Protein AF-A0A351AUI8-F1 (afdb_monomer)

Nearest PDB structures (foldseek):
  4ums-assembly1_A  TM=8.680E-01  e=2.317E-11  Pseudobacteroides cellulosolvens
  2vn6-assembly1_A  TM=7.845E-01  e=7.213E-11  Ruminiclostridium cellulolyticum
  3ul4-assembly1_A  TM=7.909E-01  e=2.245E-10  Acetivibrio thermocellus ATCC 27405
  5nrm-assembly1_A  TM=7.810E-01  e=2.055E-09  Acetivibrio cellulolyticus
  4uyq-assembly1_A  TM=7.335E-01  e=9.824E-10  Acetivibrio cellulolyticus

Mean predicted aligned error: 12.89 Å

Radius of gyration: 52.83 Å; Cα contacts (8 Å, |Δi|>4): 844; chains: 1; bounding box: 110×56×148 Å

Solvent-accessible surface area (backbone atoms only — not comparable to full-atom values): 23610 Å² total; per-residue (Å²): 118,74,71,60,56,61,55,49,59,74,69,46,71,49,73,65,55,51,50,51,52,50,52,52,50,50,52,51,49,52,50,52,61,70,42,45,66,38,53,52,32,45,50,43,47,64,65,48,68,78,80,45,76,84,35,50,64,53,51,52,50,28,50,53,50,47,72,70,44,53,76,74,46,49,73,66,37,85,58,53,69,57,48,56,51,41,50,52,51,46,51,50,57,48,66,70,50,67,68,24,38,38,37,36,35,55,77,42,80,46,47,29,53,36,77,46,77,47,51,31,32,39,25,27,23,41,59,29,19,38,40,32,34,40,40,36,42,55,51,88,46,38,44,80,76,47,77,44,78,17,71,65,67,69,59,59,102,66,52,50,73,45,79,50,78,50,94,33,35,36,39,39,39,38,37,27,76,86,44,55,38,73,33,75,47,73,54,77,38,51,47,28,33,41,32,28,34,33,30,66,87,38,64,47,79,43,60,34,40,55,45,76,81,40,48,27,27,55,55,88,94,59,69,78,41,83,47,50,75,46,65,39,60,18,28,43,39,27,38,58,57,70,30,45,43,35,36,21,50,75,78,40,86,72,50,73,51,76,40,39,49,67,37,74,65,80,82,81,91,79,87,74,56,91,55,47,46,71,71,55,83,76,72,68,76,41,37,56,97,54,70,46,78,38,68,23,48,72,42,72,34,71,29,46,40,37,33,27,37,61,88,82,64,49,79,72,50,76,47,78,40,48,47,55,38,66,57,83,81,77,88,77,84,89,51,94,66,45,43,82,76,49,63,79,53,85,49,57,56,40,77,58,68,45,76,33,35,37,37,68,45,54,54,29,31,68,83,68,82,84,60,50,32,60,64,26,13,50,51,39,33,33,38,44,70,65,74,38,80,74,73,64,89,87,80,54,69,68,70,30,54,33,72,80,69,78,89,59,66,34,60,65,22,17,53,50,25,34,50,50,20,65,72,78,107

Foldseek 3Di:
DVVVVVVVVVVDPPVVSVVVVVVVVVVVVVVVVVLPLLVVLLVLLVVLPDADLVSVVSLVVSVVSLVPDDPVSNVVNPCVVSSVVSVVVNVVNLVPFAQAKEWEWAAAEDAAQDKDKIFIKIAAFHWWQKWKKKKFWQLVFKAFDDKFAFPLQVPDDDKDWDWDDDRGITIIIIGHAPGTRGHSGRDITRGIITIITGHQPDAAKIKTWMGTPATWHDHVVDDTDGGHYHYYIYMYGYDADKEKEFEAEVNHGDDMDIDGFFAADDDDDDDQDQQKDKQDWDDDRTHHPYYYYTYIYIGGHKEKEWEAEPPPRHTDDIDIDGAQAFADDDDHDDDPQKDFDDWPDGRGRDHYHYYIYTDIAGQQPFQRPRAQALVSLVVLACCQVVVDPDPPPDPGDCRSQCPVPPPDRHNVSSVVSNVVNVVVD

Structure (mmCIF, N/CA/C/O backbone):
data_AF-A0A351AUI8-F1
#
_entry.id   AF-A0A351AUI8-F1
#
loop_
_atom_site.group_PDB
_atom_site.id
_atom_site.type_symbol
_atom_site.label_atom_id
_atom_site.label_alt_id
_atom_site.label_comp_id
_atom_site.label_asym_id
_atom_site.label_entity_id
_atom_site.label_seq_id
_atom_site.pdbx_PDB_ins_code
_atom_site.Cartn_x
_atom_site.Cartn_y
_atom_site.Cartn_z
_atom_site.occupancy
_atom_site.B_iso_or_equiv
_atom_site.auth_seq_id
_atom_site.auth_comp_id
_atom_site.auth_asym_id
_atom_site.auth_atom_id
_atom_site.pdbx_PDB_model_num
ATOM 1 N N . PRO A 1 1 ? 48.767 35.186 65.419 1.00 53.19 1 PRO A N 1
ATOM 2 C CA . PRO A 1 1 ? 48.714 33.768 64.974 1.00 53.19 1 PRO A CA 1
ATOM 3 C C . PRO A 1 1 ? 47.578 32.961 65.630 1.00 53.19 1 PRO A C 1
ATOM 5 O O . PRO A 1 1 ? 46.794 32.363 64.909 1.00 53.19 1 PRO A O 1
ATOM 8 N N . ALA A 1 2 ? 47.428 32.996 66.962 1.00 47.09 2 ALA A N 1
ATOM 9 C CA . ALA A 1 2 ? 46.385 32.242 67.681 1.00 47.09 2 ALA A CA 1
ATOM 10 C C . ALA A 1 2 ? 44.947 32.794 67.514 1.00 47.09 2 ALA A C 1
ATOM 12 O O . ALA A 1 2 ? 43.982 32.044 67.606 1.00 47.09 2 ALA A O 1
ATOM 13 N N . SER A 1 3 ? 44.790 34.086 67.207 1.00 52.19 3 SER A N 1
ATOM 14 C CA . SER A 1 3 ? 43.483 34.725 66.971 1.00 52.19 3 SER A CA 1
ATOM 15 C C . SER A 1 3 ? 42.886 34.448 65.584 1.00 52.19 3 SER A C 1
ATOM 17 O O . SER A 1 3 ? 41.679 34.568 65.417 1.00 52.19 3 SER A O 1
ATOM 19 N N . ALA A 1 4 ? 43.702 34.039 64.606 1.00 46.28 4 ALA A N 1
ATOM 20 C CA . ALA A 1 4 ? 43.226 33.611 63.287 1.00 46.28 4 ALA A CA 1
ATOM 21 C C . ALA A 1 4 ? 42.741 32.149 63.300 1.00 46.28 4 ALA A C 1
ATOM 23 O O . ALA A 1 4 ? 41.799 31.808 62.594 1.00 46.28 4 ALA A O 1
ATOM 24 N N . MET A 1 5 ? 43.335 31.311 64.160 1.00 47.25 5 MET A N 1
ATOM 25 C CA . MET A 1 5 ? 42.966 29.901 64.328 1.00 47.25 5 MET A CA 1
ATOM 26 C C . MET A 1 5 ? 41.571 29.755 64.959 1.00 47.25 5 MET A C 1
ATOM 28 O O . MET A 1 5 ? 40.759 28.991 64.461 1.00 47.25 5 MET A O 1
ATOM 32 N N . ASN A 1 6 ? 41.254 30.552 65.990 1.00 49.72 6 ASN A N 1
ATOM 33 C CA . ASN A 1 6 ? 39.940 30.517 66.654 1.00 49.72 6 ASN A CA 1
ATOM 34 C C . ASN A 1 6 ? 38.813 31.191 65.852 1.00 49.72 6 ASN A C 1
ATOM 36 O O . ASN A 1 6 ? 37.649 30.869 66.068 1.00 49.72 6 ASN A O 1
ATOM 40 N N . ALA A 1 7 ? 39.138 32.103 64.929 1.00 47.09 7 ALA A N 1
ATOM 41 C CA . ALA A 1 7 ? 38.157 32.679 64.006 1.00 47.09 7 ALA A CA 1
ATOM 42 C C . ALA A 1 7 ? 37.840 31.729 62.833 1.00 47.09 7 ALA A C 1
ATOM 44 O O . ALA A 1 7 ? 36.720 31.739 62.331 1.00 47.09 7 ALA A O 1
ATOM 45 N N . ALA A 1 8 ? 38.788 30.870 62.435 1.00 44.78 8 ALA A N 1
ATOM 46 C CA . ALA A 1 8 ? 38.560 29.831 61.429 1.00 44.78 8 ALA A CA 1
ATOM 47 C C . ALA A 1 8 ? 37.669 28.687 61.956 1.00 44.78 8 ALA A C 1
ATOM 49 O O . ALA A 1 8 ? 36.829 28.180 61.215 1.00 44.78 8 ALA A O 1
ATOM 50 N N . THR A 1 9 ? 37.773 28.347 63.247 1.00 47.78 9 THR A N 1
ATOM 51 C CA . THR A 1 9 ? 36.915 27.343 63.910 1.00 47.78 9 THR A CA 1
ATOM 52 C C . THR A 1 9 ? 35.453 27.785 64.051 1.00 47.78 9 THR A C 1
ATOM 54 O O . THR A 1 9 ? 34.583 26.948 64.235 1.00 47.78 9 THR A O 1
ATOM 57 N N . ALA A 1 10 ? 35.160 29.085 63.949 1.00 47.78 10 ALA A N 1
ATOM 58 C CA . ALA A 1 10 ? 33.792 29.612 63.990 1.00 47.78 10 ALA A CA 1
ATOM 59 C C . ALA A 1 10 ? 33.137 29.743 62.598 1.00 47.78 10 ALA A C 1
ATOM 61 O O . ALA A 1 10 ? 31.965 30.100 62.513 1.00 47.78 10 ALA A O 1
ATOM 62 N N . ILE A 1 11 ? 33.883 29.482 61.514 1.00 49.97 11 ILE A N 1
ATOM 63 C CA . ILE A 1 11 ? 33.384 29.529 60.125 1.00 49.97 11 ILE A CA 1
ATOM 64 C C . ILE A 1 11 ? 33.302 28.124 59.508 1.00 49.97 11 ILE A C 1
ATOM 66 O O . ILE A 1 11 ? 32.483 27.886 58.625 1.00 49.97 11 ILE A O 1
ATOM 70 N N . TYR A 1 12 ? 34.092 27.169 59.997 1.00 50.03 12 TYR A N 1
ATOM 71 C CA . TYR A 1 12 ? 33.917 25.760 59.667 1.00 50.03 12 TYR A CA 1
ATOM 72 C C . TYR A 1 12 ? 32.886 25.152 60.615 1.00 50.03 12 TYR A C 1
ATOM 74 O O . TYR A 1 12 ? 33.188 24.927 61.785 1.00 50.03 12 TYR A O 1
ATOM 82 N N . ALA A 1 13 ? 31.694 24.829 60.104 1.00 57.72 13 ALA A N 1
ATOM 83 C CA . ALA A 1 13 ? 30.960 23.681 60.631 1.00 57.72 13 ALA A CA 1
ATOM 84 C C . ALA A 1 13 ? 31.989 22.554 60.832 1.00 57.72 13 ALA A C 1
ATOM 86 O O . ALA A 1 13 ? 32.809 22.314 59.935 1.00 57.72 13 ALA A O 1
ATOM 87 N N . SER A 1 14 ? 32.054 21.958 62.024 1.00 70.00 14 SER A N 1
ATOM 88 C CA . SER A 1 14 ? 33.050 20.919 62.277 1.00 70.00 14 SER A CA 1
ATOM 89 C C . SER A 1 14 ? 32.883 19.814 61.223 1.00 70.00 14 SER A C 1
ATOM 91 O O . SER A 1 14 ? 31.791 19.619 60.692 1.00 70.00 14 SER A O 1
ATOM 93 N N . GLN A 1 15 ? 33.946 19.090 60.862 1.00 73.56 15 GLN A N 1
ATOM 94 C CA . GLN A 1 15 ? 33.825 17.990 59.889 1.00 73.56 15 GLN A CA 1
ATOM 95 C C . GLN A 1 15 ? 32.716 16.992 60.291 1.00 73.56 15 GLN A C 1
ATOM 97 O O . GLN A 1 15 ? 32.089 16.380 59.433 1.00 73.56 15 GLN A O 1
ATOM 102 N N . GLU A 1 16 ? 32.459 16.866 61.594 1.00 76.31 16 GLU A N 1
ATOM 103 C CA . GLU A 1 16 ? 31.356 16.106 62.176 1.00 76.31 16 GLU A CA 1
ATOM 104 C C . GLU A 1 16 ? 29.981 16.713 61.845 1.00 76.31 16 GLU A C 1
ATOM 106 O O . GLU A 1 16 ? 29.115 15.985 61.369 1.00 76.31 16 GLU A O 1
ATOM 111 N N . ASP A 1 17 ? 29.806 18.033 61.973 1.00 78.31 17 ASP A N 1
ATOM 112 C CA . ASP A 1 17 ? 28.578 18.739 61.569 1.00 78.31 17 ASP A CA 1
ATOM 113 C C . ASP A 1 17 ? 28.314 18.623 60.057 1.00 78.31 17 ASP A C 1
ATOM 115 O O . ASP A 1 17 ? 27.174 18.441 59.632 1.00 78.31 17 ASP A O 1
ATOM 119 N N . VAL A 1 18 ? 29.366 18.686 59.230 1.00 77.81 18 VAL A N 1
ATOM 120 C CA . VAL A 1 18 ? 29.262 18.513 57.769 1.00 77.81 18 VAL A CA 1
ATOM 121 C C . VAL A 1 18 ? 28.863 17.079 57.413 1.00 77.81 18 VAL A C 1
ATOM 123 O O . VAL A 1 18 ? 27.985 16.874 56.575 1.00 77.81 18 VAL A O 1
ATOM 126 N N . ASN A 1 19 ? 29.462 16.079 58.066 1.00 81.69 19 ASN A N 1
ATOM 127 C CA . ASN A 1 19 ? 29.114 14.673 57.857 1.00 81.69 19 ASN A CA 1
ATOM 128 C C . ASN A 1 19 ? 27.689 14.359 58.349 1.00 81.69 19 ASN A C 1
ATOM 130 O O . ASN A 1 19 ? 26.970 13.611 57.689 1.00 81.69 19 ASN A O 1
ATOM 134 N N . ALA A 1 20 ? 27.263 14.949 59.470 1.00 81.69 20 ALA A N 1
ATOM 135 C CA . ALA A 1 20 ? 25.902 14.820 59.984 1.00 81.69 20 ALA A CA 1
ATOM 136 C C . ALA A 1 20 ? 24.876 15.451 59.028 1.00 81.69 20 ALA A C 1
ATOM 138 O O . ALA A 1 20 ? 23.858 14.832 58.725 1.00 81.69 20 ALA A O 1
ATOM 139 N N . ALA A 1 21 ? 25.167 16.639 58.487 1.00 80.88 21 ALA A N 1
ATOM 140 C CA . ALA A 1 21 ? 24.321 17.284 57.484 1.00 80.88 21 ALA A CA 1
ATOM 141 C C . ALA A 1 21 ? 24.238 16.472 56.178 1.00 80.88 21 ALA A C 1
ATOM 143 O O . ALA A 1 21 ? 23.158 16.345 55.607 1.00 80.88 21 ALA A O 1
ATOM 144 N N . ALA A 1 22 ? 25.348 15.877 55.727 1.00 83.31 22 ALA A N 1
ATOM 145 C CA . ALA A 1 22 ? 25.366 15.007 54.550 1.00 83.31 22 ALA A CA 1
ATOM 146 C C . ALA A 1 22 ? 24.550 13.718 54.757 1.00 83.31 22 ALA A C 1
ATOM 148 O O . ALA A 1 22 ? 23.849 13.291 53.844 1.00 83.31 22 ALA A O 1
ATOM 149 N N . ALA A 1 23 ? 24.590 13.126 55.956 1.00 84.19 23 ALA A N 1
ATOM 150 C CA . ALA A 1 23 ? 23.785 11.950 56.290 1.00 84.19 23 ALA A CA 1
ATOM 151 C C . ALA A 1 23 ? 22.280 12.262 56.302 1.00 84.19 23 ALA A C 1
ATOM 153 O O . ALA A 1 23 ? 21.493 11.489 55.764 1.00 84.19 23 ALA A O 1
ATOM 154 N N . VAL A 1 24 ? 21.887 13.417 56.852 1.00 88.69 24 VAL A N 1
ATOM 155 C CA . VAL A 1 24 ? 20.493 13.889 56.806 1.00 88.69 24 VAL A CA 1
ATOM 156 C C . VAL A 1 24 ? 20.057 14.156 55.365 1.00 88.69 24 VAL A C 1
ATOM 158 O O . VAL A 1 24 ? 18.957 13.773 54.985 1.00 88.69 24 VAL A O 1
ATOM 161 N N . LEU A 1 25 ? 20.913 14.772 54.545 1.00 86.38 25 LEU A N 1
ATOM 162 C CA . LEU A 1 25 ? 20.604 15.027 53.138 1.00 86.38 25 LEU A CA 1
ATOM 163 C C . LEU A 1 25 ? 20.422 13.726 52.347 1.00 86.38 25 LEU A C 1
ATOM 165 O O . LEU A 1 25 ? 19.476 13.622 51.576 1.00 86.38 25 LEU A O 1
ATOM 169 N N . GLN A 1 26 ? 21.285 12.729 52.566 1.00 86.12 26 GLN A N 1
ATOM 170 C CA . GLN A 1 26 ? 21.144 11.416 51.935 1.00 86.12 26 GLN A CA 1
ATOM 171 C C . GLN A 1 26 ? 19.853 10.721 52.376 1.00 86.12 26 GLN A C 1
ATOM 173 O O . GLN A 1 26 ? 19.148 10.173 51.542 1.00 86.12 26 GLN A O 1
ATOM 178 N N . GLN A 1 27 ? 19.511 10.791 53.665 1.00 83.56 27 GLN A N 1
ATOM 179 C CA . GLN A 1 27 ? 18.269 10.221 54.181 1.00 83.56 27 GLN A CA 1
ATOM 180 C C . GLN A 1 27 ? 17.029 10.884 53.559 1.00 83.56 27 GLN A C 1
ATOM 182 O O . GLN A 1 27 ? 16.075 10.190 53.223 1.00 83.56 27 GLN A O 1
ATOM 187 N N . LEU A 1 28 ? 17.052 12.208 53.378 1.00 84.31 28 LEU A N 1
ATOM 188 C CA . LEU A 1 28 ? 15.978 12.942 52.704 1.00 84.31 28 LEU A CA 1
ATOM 189 C C . LEU A 1 28 ? 15.888 12.603 51.213 1.00 84.31 28 LEU A C 1
ATOM 191 O O . LEU A 1 28 ? 14.785 12.529 50.680 1.00 84.31 28 LEU A O 1
ATOM 195 N N . GLU A 1 29 ? 17.021 12.394 50.541 1.00 86.19 29 GLU A N 1
ATOM 196 C CA . GLU A 1 29 ? 17.043 11.944 49.146 1.00 86.19 29 GLU A CA 1
ATOM 197 C C . GLU A 1 29 ? 16.471 10.527 49.027 1.00 86.19 29 GLU A C 1
ATOM 199 O O . GLU A 1 29 ? 15.593 10.290 48.204 1.00 86.19 29 GLU A O 1
ATOM 204 N N . ASP A 1 30 ? 16.888 9.603 49.895 1.00 84.06 30 ASP A N 1
ATOM 205 C CA . ASP A 1 30 ? 16.371 8.233 49.923 1.00 84.06 30 ASP A CA 1
ATOM 206 C C . ASP A 1 30 ? 14.852 8.219 50.190 1.00 84.06 30 ASP A C 1
ATOM 208 O O . ASP A 1 30 ? 14.113 7.507 49.510 1.00 84.06 30 ASP A O 1
ATOM 212 N N . GLU A 1 31 ? 14.362 9.054 51.114 1.00 84.44 31 GLU A N 1
ATOM 213 C CA . GLU A 1 31 ? 12.930 9.231 51.398 1.00 84.44 31 GLU A CA 1
ATOM 214 C C . GLU A 1 31 ? 12.175 9.861 50.212 1.00 84.44 31 GLU A C 1
ATOM 216 O O . GLU A 1 31 ? 11.064 9.441 49.874 1.00 84.44 3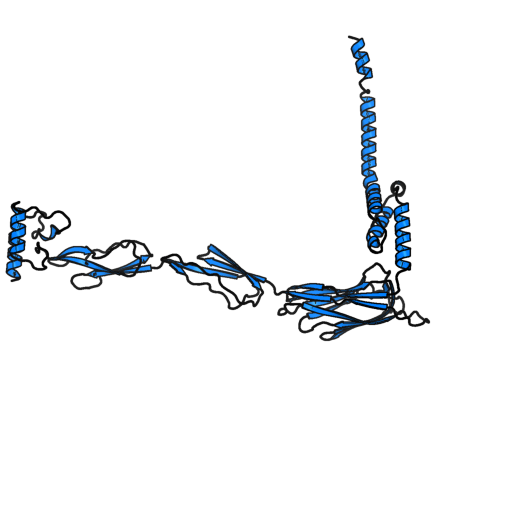1 GLU A O 1
ATOM 221 N N . TYR A 1 32 ? 12.779 10.838 49.531 1.00 81.12 32 TYR A N 1
ATOM 222 C CA . TYR A 1 32 ? 12.213 11.454 48.331 1.00 81.12 32 TYR A CA 1
ATOM 223 C C . TYR A 1 32 ? 12.077 10.449 47.181 1.00 81.12 32 TYR A C 1
ATOM 225 O O . TYR A 1 32 ? 11.040 10.418 46.511 1.00 81.12 32 TYR A O 1
ATOM 233 N N . GLN A 1 33 ? 13.090 9.603 46.978 1.00 84.81 33 GLN A N 1
ATOM 234 C CA . GLN A 1 33 ? 13.066 8.530 45.984 1.00 84.81 33 GLN A CA 1
ATOM 235 C C . GLN A 1 33 ? 12.064 7.432 46.367 1.00 84.81 33 GLN A C 1
ATOM 237 O O . GLN A 1 33 ? 11.303 6.964 45.520 1.00 84.81 33 GLN A O 1
ATOM 242 N N . GLN A 1 34 ? 11.992 7.063 47.650 1.00 85.50 34 GLN A N 1
ATOM 243 C CA . GLN A 1 34 ? 11.034 6.077 48.159 1.00 85.50 34 GLN A CA 1
ATOM 244 C C . GLN A 1 34 ? 9.570 6.524 47.984 1.00 85.50 34 GLN A C 1
ATOM 246 O O . GLN A 1 34 ? 8.691 5.690 47.762 1.00 85.50 34 GLN A O 1
ATOM 251 N N . ASN A 1 35 ? 9.306 7.833 48.041 1.00 89.81 35 ASN A N 1
ATOM 252 C CA . ASN A 1 35 ? 7.980 8.429 47.862 1.00 89.81 35 ASN A CA 1
ATOM 253 C C . ASN A 1 35 ? 7.688 8.885 46.420 1.00 89.81 35 ASN A C 1
ATOM 255 O O . ASN A 1 35 ? 6.690 9.570 46.181 1.00 89.81 35 ASN A O 1
ATOM 259 N N . ALA A 1 36 ? 8.505 8.490 45.437 1.00 90.81 36 ALA A N 1
ATOM 260 C CA . ALA A 1 36 ? 8.202 8.730 44.025 1.00 90.81 36 ALA A CA 1
ATOM 261 C C . ALA A 1 36 ? 6.801 8.215 43.606 1.00 90.81 36 ALA A C 1
ATOM 263 O O . ALA A 1 36 ? 6.062 9.001 43.010 1.00 90.81 36 ALA A O 1
ATOM 264 N N . PRO A 1 37 ? 6.346 7.004 44.007 1.00 94.44 37 PRO A N 1
ATOM 265 C CA . PRO A 1 37 ? 5.002 6.519 43.669 1.00 94.44 37 PRO A CA 1
ATOM 266 C C . PRO A 1 37 ? 3.871 7.410 44.199 1.00 94.44 37 PRO A C 1
ATOM 268 O O . PRO A 1 37 ? 2.870 7.615 43.520 1.00 94.44 37 PRO A O 1
ATOM 271 N N . VAL A 1 38 ? 4.035 7.996 45.392 1.00 95.38 38 VAL A N 1
ATOM 272 C CA . VAL A 1 38 ? 3.053 8.926 45.980 1.00 95.38 38 VAL A CA 1
ATOM 273 C C . VAL A 1 38 ? 2.889 10.156 45.091 1.00 95.38 38 VAL A C 1
ATOM 275 O O . VAL A 1 38 ? 1.770 10.580 44.807 1.00 95.38 38 VAL A O 1
ATOM 278 N N . ARG A 1 39 ? 4.004 10.723 44.620 1.00 93.94 39 ARG A N 1
ATOM 279 C CA . ARG A 1 39 ? 3.995 11.891 43.730 1.00 93.94 39 ARG A CA 1
ATOM 280 C C . ARG A 1 39 ? 3.354 11.573 42.383 1.00 93.94 39 ARG A C 1
ATOM 282 O O . ARG A 1 39 ? 2.629 12.417 41.862 1.00 93.94 39 ARG A O 1
ATOM 289 N N . ASP A 1 40 ? 3.585 10.374 41.856 1.00 95.62 40 ASP A N 1
ATOM 290 C CA . ASP A 1 40 ? 2.968 9.920 40.609 1.00 95.62 40 ASP A CA 1
ATOM 291 C C . ASP A 1 40 ? 1.447 9.784 40.754 1.00 95.62 40 ASP A C 1
ATOM 293 O O . ASP A 1 40 ? 0.705 10.271 39.900 1.00 95.62 40 ASP A O 1
ATOM 297 N N . VAL A 1 41 ? 0.963 9.211 41.864 1.00 97.69 41 VAL A N 1
ATOM 298 C CA . VAL A 1 41 ? -0.478 9.161 42.170 1.00 97.69 41 VAL A CA 1
ATOM 299 C C . VAL A 1 41 ? -1.057 10.567 42.292 1.00 97.69 41 VAL A C 1
ATOM 301 O O . VAL A 1 41 ? -2.067 10.870 41.660 1.00 97.69 41 VAL A O 1
ATOM 304 N N . MET A 1 42 ? -0.404 11.459 43.043 1.00 96.19 42 MET A N 1
ATOM 305 C CA . MET A 1 42 ? -0.861 12.844 43.175 1.00 96.19 42 MET A CA 1
ATOM 306 C C . MET A 1 42 ? -0.943 13.551 41.818 1.00 96.19 42 MET A C 1
ATOM 308 O O . MET A 1 42 ? -1.913 14.263 41.563 1.00 96.19 42 MET A O 1
ATOM 312 N N . ALA A 1 43 ? 0.040 13.333 40.941 1.00 96.75 43 ALA A N 1
ATOM 313 C CA . ALA A 1 43 ? 0.045 13.884 39.592 1.00 96.75 43 ALA A CA 1
ATOM 314 C C . ALA A 1 43 ? -1.099 13.317 38.736 1.00 96.75 43 ALA A C 1
ATOM 316 O O . ALA A 1 43 ? -1.786 14.095 38.077 1.00 96.75 43 ALA A O 1
ATOM 317 N N . LYS A 1 44 ? -1.353 12.000 38.791 1.00 97.56 44 LYS A N 1
ATOM 318 C CA . LYS A 1 44 ? -2.496 11.360 38.115 1.00 97.56 44 LYS A CA 1
ATOM 319 C C . LYS A 1 44 ? -3.830 11.938 38.584 1.00 97.56 44 LYS A C 1
ATOM 321 O O . LYS A 1 44 ? -4.649 12.300 37.749 1.00 97.56 44 LYS A O 1
ATOM 326 N N . ILE A 1 45 ? -4.021 12.103 39.896 1.00 97.44 45 ILE A N 1
ATOM 327 C CA . ILE A 1 45 ? -5.242 12.699 40.460 1.00 97.44 45 ILE A CA 1
ATOM 328 C C . ILE A 1 45 ? -5.405 14.150 39.990 1.00 97.44 45 ILE A C 1
ATOM 330 O O . ILE A 1 45 ? -6.481 14.549 39.557 1.00 97.44 45 ILE A O 1
ATOM 334 N N . SER A 1 46 ? -4.337 14.951 40.030 1.00 95.81 46 SER A N 1
ATOM 335 C CA . SER A 1 46 ? -4.379 16.337 39.552 1.00 95.81 46 SER A CA 1
ATOM 336 C C . SER A 1 46 ? -4.644 16.449 38.049 1.00 95.81 46 SER A C 1
ATOM 338 O O . SER A 1 46 ? -5.211 17.448 37.614 1.00 95.81 46 SER A O 1
ATOM 340 N N . ALA A 1 47 ? -4.255 15.443 37.266 1.00 97.19 47 ALA A N 1
ATOM 341 C CA . ALA A 1 47 ? -4.482 15.400 35.827 1.00 97.19 47 ALA A CA 1
ATOM 342 C C . ALA A 1 47 ? -5.931 15.057 35.431 1.00 97.19 47 ALA A C 1
ATOM 344 O O . ALA A 1 47 ? -6.282 15.291 34.279 1.00 97.19 47 ALA A O 1
ATOM 345 N N . ILE A 1 48 ? -6.775 14.561 36.353 1.00 96.06 48 ILE A N 1
ATOM 346 C CA . ILE A 1 48 ? -8.196 14.258 36.078 1.00 96.06 48 ILE A CA 1
ATOM 347 C C . ILE A 1 48 ? -8.941 15.513 35.598 1.00 96.06 48 ILE A C 1
ATOM 349 O O . ILE A 1 48 ? -9.745 15.435 34.673 1.00 96.06 48 ILE A O 1
ATOM 353 N N . GLY A 1 49 ? -8.652 16.672 36.198 1.00 93.31 49 GLY A N 1
ATOM 354 C CA . GLY A 1 49 ? -9.255 17.944 35.805 1.00 93.31 49 GLY A CA 1
ATOM 355 C C . GLY A 1 49 ? -10.768 17.997 36.043 1.00 93.31 49 GLY A C 1
ATOM 356 O O . GLY A 1 49 ? -11.253 17.620 37.110 1.00 93.31 49 GLY A O 1
ATOM 357 N N . GLU A 1 50 ? -11.504 18.529 35.067 1.00 94.00 50 GLU A N 1
ATOM 358 C CA . GLU A 1 50 ? -12.968 18.558 35.085 1.00 94.00 50 GLU A CA 1
ATOM 359 C C . GLU A 1 50 ? -13.525 17.160 34.788 1.00 94.00 50 GLU A C 1
ATOM 361 O O . GLU A 1 50 ? -13.142 16.519 33.810 1.00 94.00 50 GLU A O 1
ATOM 366 N N . VAL A 1 51 ? -14.421 16.680 35.651 1.00 96.38 51 VAL A N 1
ATOM 367 C CA . VAL A 1 51 ? -14.927 15.307 35.579 1.00 96.38 51 VAL A CA 1
ATOM 368 C C . VAL A 1 51 ? -16.051 15.217 34.558 1.00 96.38 51 VAL A C 1
ATOM 370 O O . VAL A 1 51 ? -17.091 15.859 34.699 1.00 96.38 51 VAL A O 1
ATOM 373 N N . SER A 1 52 ? -15.845 14.367 33.560 1.00 94.62 52 SER A N 1
ATOM 374 C CA . SER A 1 52 ? -16.831 13.981 32.555 1.00 94.62 52 SER A CA 1
ATOM 375 C C . SER A 1 52 ? -16.840 12.456 32.389 1.00 94.62 52 SER A C 1
ATOM 377 O O . SER A 1 52 ? -16.063 11.750 33.033 1.00 94.62 52 SER A O 1
ATOM 379 N N . LEU A 1 53 ? -17.694 11.928 31.509 1.00 90.44 53 LEU A N 1
ATOM 380 C CA . LEU A 1 53 ? -17.707 10.493 31.190 1.00 90.44 53 LEU A CA 1
ATOM 381 C C . LEU A 1 53 ? -16.376 10.022 30.577 1.00 90.44 53 LEU A C 1
ATOM 383 O O . LEU A 1 53 ? -15.953 8.897 30.828 1.00 90.44 53 LEU A O 1
ATOM 387 N N . GLU A 1 54 ? -15.672 10.897 29.850 1.00 91.06 54 GLU A N 1
ATOM 388 C CA . GLU A 1 54 ? -14.349 10.607 29.273 1.00 91.06 54 GLU A CA 1
ATOM 389 C C . GLU A 1 54 ? -13.262 10.456 30.352 1.00 91.06 54 GLU A C 1
ATOM 391 O O . GLU A 1 54 ? -12.243 9.799 30.141 1.00 91.06 54 GLU A O 1
ATOM 396 N N . SER A 1 55 ? -13.489 11.014 31.546 1.00 94.44 55 SER A N 1
ATOM 397 C CA . SER A 1 55 ? -12.559 10.929 32.676 1.00 94.44 55 SER A CA 1
ATOM 398 C C . SER A 1 55 ? -12.535 9.540 33.332 1.00 94.44 55 SER A C 1
ATOM 400 O O . SER A 1 55 ? -11.687 9.304 34.193 1.00 94.44 55 SER A O 1
ATOM 402 N N . ALA A 1 56 ? -13.427 8.616 32.949 1.00 92.81 56 ALA A N 1
ATOM 403 C CA . ALA A 1 56 ? -13.584 7.312 33.596 1.00 92.81 56 ALA A CA 1
ATOM 404 C C . ALA A 1 56 ? -12.281 6.500 33.671 1.00 92.81 56 ALA A C 1
ATOM 406 O O . ALA A 1 56 ? -11.903 6.048 34.754 1.00 92.81 56 ALA A O 1
ATOM 407 N N . SER A 1 57 ? -11.547 6.384 32.557 1.00 93.31 57 SER A N 1
ATOM 408 C CA . SER A 1 57 ? -10.266 5.660 32.530 1.00 93.31 57 SER A CA 1
ATOM 409 C C . SER A 1 57 ? -9.214 6.331 33.418 1.00 93.31 57 SER A C 1
ATOM 411 O O . SER A 1 57 ? -8.512 5.657 34.166 1.00 93.31 57 SER A O 1
ATOM 413 N N . ALA A 1 58 ? -9.127 7.665 33.389 1.00 95.50 58 ALA A N 1
ATOM 414 C CA . ALA A 1 58 ? -8.163 8.412 34.197 1.00 95.50 58 ALA A CA 1
ATOM 415 C C . ALA A 1 58 ? -8.435 8.268 35.705 1.00 95.50 58 ALA A C 1
ATOM 417 O O . ALA A 1 58 ? -7.503 8.113 36.496 1.00 95.50 58 ALA A O 1
ATOM 418 N N . ILE A 1 59 ? -9.712 8.274 36.099 1.00 96.25 59 ILE A N 1
ATOM 419 C CA . ILE A 1 59 ? -10.144 8.053 37.484 1.00 96.25 59 ILE A CA 1
ATOM 420 C C . ILE A 1 59 ? -9.822 6.617 37.920 1.00 96.25 59 ILE A C 1
ATOM 422 O O . ILE A 1 59 ? -9.238 6.423 38.987 1.00 96.25 59 ILE A O 1
ATOM 426 N N . ALA A 1 60 ? -10.123 5.619 37.082 1.00 95.25 60 ALA A N 1
ATOM 427 C CA . ALA A 1 60 ? -9.822 4.216 37.364 1.00 95.25 60 ALA A CA 1
ATOM 428 C C . ALA A 1 60 ? -8.310 3.962 37.513 1.00 95.25 60 ALA A C 1
ATOM 430 O O . ALA A 1 60 ? -7.887 3.290 38.454 1.00 95.25 60 ALA A O 1
ATOM 431 N N . GLU A 1 61 ? -7.481 4.546 36.644 1.00 95.94 61 GLU A N 1
ATOM 432 C CA . GLU A 1 61 ? -6.021 4.475 36.758 1.00 95.94 61 GLU A CA 1
ATOM 433 C C . GLU A 1 61 ? -5.499 5.134 38.038 1.00 95.94 61 GLU A C 1
ATOM 435 O O . GLU A 1 61 ? -4.612 4.592 38.698 1.00 95.94 61 GLU A O 1
ATOM 440 N N . ALA A 1 62 ? -6.020 6.313 38.391 1.00 97.38 62 ALA A N 1
ATOM 441 C CA . ALA A 1 62 ? -5.626 7.011 39.610 1.00 97.38 62 ALA A CA 1
ATOM 442 C C . ALA A 1 62 ? -5.997 6.199 40.861 1.00 97.38 62 ALA A C 1
ATOM 444 O O . ALA A 1 62 ? -5.181 6.089 41.779 1.00 97.38 62 ALA A O 1
ATOM 445 N N . ARG A 1 63 ? -7.182 5.572 40.869 1.00 97.75 63 ARG A N 1
ATOM 446 C CA . ARG A 1 63 ? -7.619 4.656 41.929 1.00 97.75 63 ARG A CA 1
ATOM 447 C C . ARG A 1 63 ? -6.727 3.428 42.024 1.00 97.75 63 ARG A C 1
ATOM 449 O O . ARG A 1 63 ? -6.212 3.145 43.100 1.00 97.75 63 ARG A O 1
ATOM 456 N N . GLN A 1 64 ? -6.470 2.751 40.908 1.00 97.56 64 GLN A N 1
ATOM 457 C CA . GLN A 1 64 ? -5.588 1.586 40.882 1.00 97.56 64 GLN A CA 1
ATOM 458 C C . GLN A 1 64 ? -4.178 1.930 41.386 1.00 97.56 64 GLN A C 1
ATOM 460 O O . GLN A 1 64 ? -3.592 1.172 42.158 1.00 97.56 64 GLN A O 1
ATOM 465 N N . ALA A 1 65 ? -3.637 3.079 40.973 1.00 96.94 65 ALA A N 1
ATOM 466 C CA . ALA A 1 65 ? -2.321 3.529 41.405 1.00 96.94 65 ALA A CA 1
ATOM 467 C C . ALA A 1 65 ? -2.292 3.868 42.907 1.00 96.94 65 ALA A C 1
ATOM 469 O O . ALA A 1 65 ? -1.318 3.539 43.579 1.00 96.94 65 ALA A O 1
ATOM 470 N N . TYR A 1 66 ? -3.358 4.468 43.447 1.00 97.00 66 TYR A N 1
ATOM 471 C CA . TYR A 1 66 ? -3.510 4.718 44.883 1.00 97.00 66 TYR A CA 1
ATOM 472 C C . TYR A 1 66 ? -3.621 3.419 45.696 1.00 97.00 66 TYR A C 1
ATOM 474 O O . TYR A 1 66 ? -2.959 3.274 46.725 1.00 97.00 66 TYR A O 1
ATOM 482 N N . ASP A 1 67 ? -4.419 2.458 45.231 1.00 97.12 67 ASP A N 1
ATOM 483 C CA . ASP A 1 67 ? -4.639 1.176 45.910 1.00 97.12 67 ASP A CA 1
ATOM 484 C C . ASP A 1 67 ? -3.375 0.294 45.918 1.00 97.12 67 ASP A C 1
ATOM 486 O O . ASP A 1 67 ? -3.227 -0.575 46.777 1.00 97.12 67 ASP A O 1
ATOM 490 N N . ALA A 1 68 ? -2.441 0.536 44.992 1.00 96.69 68 ALA A N 1
ATOM 491 C CA . ALA A 1 68 ? -1.142 -0.133 44.932 1.00 96.69 68 ALA A CA 1
ATOM 492 C C . ALA A 1 68 ? -0.095 0.422 45.924 1.00 96.69 68 ALA A C 1
ATOM 494 O O . ALA A 1 68 ? 0.949 -0.207 46.116 1.00 96.69 68 ALA A O 1
ATOM 495 N N . LEU A 1 69 ? -0.337 1.586 46.541 1.00 95.88 69 LEU A N 1
ATOM 496 C CA . LEU A 1 69 ? 0.556 2.183 47.541 1.00 95.88 69 LEU A CA 1
ATOM 497 C C . LEU A 1 69 ? 0.473 1.450 48.892 1.00 95.88 69 LEU A C 1
ATOM 499 O O . LEU A 1 69 ? -0.551 0.864 49.240 1.00 95.88 69 LEU A O 1
ATOM 503 N N . THR A 1 70 ? 1.533 1.529 49.707 1.00 95.12 70 THR A N 1
ATOM 504 C CA . THR A 1 70 ? 1.448 1.075 51.109 1.00 95.12 70 THR A CA 1
ATOM 505 C C . THR A 1 70 ? 0.577 2.016 51.943 1.00 95.12 70 THR A C 1
ATOM 507 O O . THR A 1 70 ? 0.375 3.173 51.579 1.00 95.12 70 THR A O 1
ATOM 510 N N . ALA A 1 71 ? 0.103 1.566 53.108 1.00 94.62 71 ALA A N 1
ATOM 511 C CA . ALA A 1 71 ? -0.720 2.395 53.994 1.00 94.62 71 ALA A CA 1
ATOM 512 C C . ALA A 1 71 ? -0.014 3.700 54.420 1.00 94.62 71 ALA A C 1
ATOM 514 O O . ALA A 1 71 ? -0.646 4.753 54.512 1.00 94.62 71 ALA A O 1
ATOM 515 N N . GLU A 1 72 ? 1.303 3.654 54.645 1.00 91.19 72 GLU A N 1
ATOM 516 C CA . GLU A 1 72 ? 2.107 4.838 54.964 1.00 91.19 72 GLU A CA 1
ATOM 517 C C . GLU A 1 72 ? 2.191 5.803 53.777 1.00 91.19 72 GLU A C 1
ATOM 519 O O . GLU A 1 72 ? 2.077 7.011 53.957 1.00 91.19 72 GLU A O 1
ATOM 524 N N . GLN A 1 73 ? 2.341 5.277 52.559 1.00 93.56 73 GLN A N 1
ATOM 525 C CA . GLN A 1 73 ? 2.388 6.066 51.328 1.00 93.56 73 GLN A CA 1
ATOM 526 C C . GLN A 1 73 ? 1.024 6.675 50.976 1.00 93.56 73 GLN A C 1
ATOM 528 O O . GLN A 1 73 ? 0.953 7.834 50.575 1.00 93.56 73 GLN A O 1
ATOM 533 N N . GLN A 1 74 ? -0.069 5.937 51.181 1.00 94.69 74 GLN A N 1
ATOM 534 C CA . GLN A 1 74 ? -1.436 6.427 50.988 1.00 94.69 74 GLN A CA 1
ATOM 535 C C . GLN A 1 74 ? -1.742 7.642 51.871 1.00 94.69 74 GLN A C 1
ATOM 537 O O . GLN A 1 74 ? -2.391 8.582 51.415 1.00 94.69 74 GLN A O 1
ATOM 542 N N . ALA A 1 75 ? -1.227 7.665 53.107 1.00 94.38 75 ALA A N 1
ATOM 543 C CA . ALA A 1 75 ? -1.381 8.796 54.023 1.00 94.38 75 ALA A CA 1
ATOM 544 C C . ALA A 1 75 ? -0.657 10.075 53.553 1.00 94.38 75 ALA A C 1
ATOM 546 O O . ALA A 1 75 ? -0.977 11.166 54.026 1.00 94.38 75 ALA A O 1
ATOM 547 N N . LEU A 1 76 ? 0.303 9.956 52.628 1.00 93.44 76 LEU A N 1
ATOM 548 C CA . LEU A 1 76 ? 1.045 11.083 52.054 1.00 93.44 76 LEU A CA 1
ATOM 549 C C . LEU A 1 76 ? 0.365 11.688 50.810 1.00 93.44 76 LEU A C 1
ATOM 551 O O . LEU A 1 76 ? 0.758 12.771 50.374 1.00 93.44 76 LEU A O 1
ATOM 555 N N . VAL A 1 77 ? -0.656 11.034 50.242 1.00 95.88 77 VAL A N 1
ATOM 556 C CA . VAL A 1 77 ? -1.394 11.532 49.068 1.00 95.88 77 VAL A CA 1
ATOM 557 C C . VAL A 1 77 ? -2.353 12.646 49.496 1.00 95.88 77 VAL A C 1
ATOM 559 O O . VAL A 1 77 ? -3.479 12.405 49.926 1.00 95.88 77 VAL A O 1
ATOM 562 N N . SER A 1 78 ? -1.914 13.899 49.376 1.00 95.62 78 SER A N 1
ATOM 563 C CA . SER A 1 78 ? -2.643 15.047 49.937 1.00 95.62 78 SER A CA 1
ATOM 564 C C . SER A 1 78 ? -3.902 15.463 49.170 1.00 95.62 78 SER A C 1
ATOM 566 O O . SER A 1 78 ? -4.727 16.192 49.715 1.00 95.62 78 SER A O 1
ATOM 568 N N . ASN A 1 79 ? -4.073 15.011 47.925 1.00 96.44 79 ASN A N 1
ATOM 569 C CA . ASN A 1 79 ? -5.236 15.299 47.080 1.00 96.44 79 ASN A CA 1
ATOM 570 C C . ASN A 1 79 ? -6.207 14.112 46.957 1.00 96.44 79 ASN A C 1
ATOM 572 O O . ASN A 1 79 ? -7.010 14.079 46.030 1.00 96.44 79 ASN A O 1
ATOM 576 N N . TYR A 1 80 ? -6.173 13.158 47.891 1.00 96.75 80 TYR A N 1
ATOM 577 C CA . TYR A 1 80 ? -7.060 11.989 47.889 1.00 96.75 80 TYR A CA 1
ATOM 578 C C . TYR A 1 80 ? -8.560 12.339 47.817 1.00 96.75 80 TYR A C 1
ATOM 580 O O . TYR A 1 80 ? -9.318 11.680 47.106 1.00 96.75 80 TYR A O 1
ATOM 588 N N . ASP A 1 81 ? -8.984 13.420 48.479 1.00 97.12 81 ASP A N 1
ATOM 589 C CA . ASP A 1 81 ? -10.376 13.894 48.443 1.00 97.12 81 ASP A CA 1
ATOM 590 C C . ASP A 1 81 ? -10.836 14.300 47.031 1.00 97.12 81 ASP A C 1
ATOM 592 O O . ASP A 1 81 ? -12.022 14.237 46.715 1.00 97.12 81 ASP A O 1
ATOM 596 N N . VAL A 1 82 ? -9.905 14.694 46.154 1.00 97.38 82 VAL A N 1
ATOM 597 C CA . VAL A 1 82 ? -10.213 15.008 44.751 1.00 97.38 82 VAL A CA 1
ATOM 598 C C . VAL A 1 82 ? -10.575 13.736 43.990 1.00 97.38 82 VAL A C 1
ATOM 600 O O . VAL A 1 82 ? -11.511 13.755 43.198 1.00 97.38 82 VAL A O 1
ATOM 603 N N . LEU A 1 83 ? -9.879 12.626 44.254 1.00 97.44 83 LEU A N 1
ATOM 604 C CA . LEU A 1 83 ? -10.164 11.339 43.621 1.00 97.44 83 LEU A CA 1
ATOM 605 C C . LEU A 1 83 ? -11.547 10.815 44.025 1.00 97.44 83 LEU A C 1
ATOM 607 O O . LEU A 1 83 ? -12.329 10.431 43.163 1.00 97.44 83 LEU A O 1
ATOM 611 N N . THR A 1 84 ? -11.881 10.855 45.318 1.00 97.44 84 THR A N 1
ATOM 612 C CA . THR A 1 84 ? -13.194 10.394 45.804 1.00 97.44 84 THR A CA 1
ATOM 613 C C . THR A 1 84 ? -14.336 11.282 45.308 1.00 97.44 84 THR A C 1
ATOM 615 O O . THR A 1 84 ? -15.384 10.775 44.911 1.00 97.44 84 THR A O 1
ATOM 618 N N . ALA A 1 85 ? -14.135 12.603 45.264 1.00 97.00 85 ALA A N 1
ATOM 619 C CA . ALA A 1 85 ? -15.104 13.521 44.673 1.00 97.00 85 ALA A CA 1
ATOM 620 C C . ALA A 1 85 ? -15.279 13.282 43.164 1.00 97.00 85 ALA A C 1
ATOM 622 O O . ALA A 1 85 ? -16.400 13.368 42.657 1.00 97.00 85 ALA A O 1
ATOM 623 N N . ALA A 1 86 ? -14.195 12.965 42.450 1.00 97.12 86 ALA A N 1
ATOM 624 C CA . ALA A 1 86 ? -14.250 12.656 41.028 1.00 97.12 86 ALA A CA 1
ATOM 625 C C . ALA A 1 86 ? -15.019 11.362 40.746 1.00 97.12 86 ALA A C 1
ATOM 627 O O . ALA A 1 86 ? -15.864 11.337 39.856 1.00 97.12 86 ALA A O 1
ATOM 628 N N . GLU A 1 87 ? -14.799 10.319 41.542 1.00 96.31 87 GLU A N 1
ATOM 629 C CA . GLU A 1 87 ? -15.551 9.063 41.454 1.00 96.31 87 GLU A CA 1
ATOM 630 C C . GLU A 1 87 ? -17.038 9.253 41.727 1.00 96.31 87 GLU A C 1
ATOM 632 O O . GLU A 1 87 ? -17.870 8.733 40.989 1.00 96.31 87 GLU A O 1
ATOM 637 N N . GLU A 1 88 ? -17.385 10.026 42.755 1.00 96.44 88 GLU A N 1
ATOM 638 C CA . GLU A 1 88 ? -18.780 10.315 43.082 1.00 96.44 88 GLU A CA 1
ATOM 639 C C . GLU A 1 88 ? -19.457 11.138 41.980 1.00 96.44 88 GLU A C 1
ATOM 641 O O . GLU A 1 88 ? -20.593 10.862 41.596 1.00 96.44 88 GLU A O 1
ATOM 646 N N . THR A 1 89 ? -18.742 12.116 41.421 1.00 96.62 89 THR A N 1
ATOM 647 C CA . THR A 1 89 ? -19.237 12.912 40.292 1.00 96.62 89 THR A CA 1
ATOM 648 C C . THR A 1 89 ? -19.465 12.026 39.069 1.00 96.62 89 THR A C 1
ATOM 650 O O . THR A 1 89 ? -20.538 12.076 38.474 1.00 96.62 89 THR A O 1
ATOM 653 N N . LEU A 1 90 ? -18.507 11.158 38.729 1.00 94.62 90 LEU A N 1
ATOM 654 C CA . LEU A 1 90 ? -18.647 10.197 37.635 1.00 94.62 90 LEU A CA 1
ATOM 655 C C . LEU A 1 90 ? -19.822 9.238 37.876 1.00 94.62 90 LEU A C 1
ATOM 657 O O . LEU A 1 90 ? -20.600 8.984 36.959 1.00 94.62 90 LEU A O 1
ATOM 661 N N . ARG A 1 91 ? -19.995 8.746 39.109 1.00 94.00 91 ARG A N 1
ATOM 662 C CA . ARG A 1 91 ? -21.123 7.887 39.496 1.00 94.00 91 ARG A CA 1
ATOM 663 C C . ARG A 1 91 ? -22.462 8.575 39.238 1.00 94.00 91 ARG A C 1
ATOM 665 O O . ARG A 1 91 ? -23.353 7.944 38.679 1.00 94.00 91 ARG A O 1
ATOM 672 N N . ILE A 1 92 ? -22.598 9.849 39.611 1.00 94.31 92 ILE A N 1
ATOM 673 C CA . ILE A 1 92 ? -23.811 10.644 39.361 1.00 94.31 92 ILE A CA 1
ATOM 674 C C . ILE A 1 92 ? -24.034 10.828 37.857 1.00 94.31 92 ILE A C 1
ATOM 676 O O . ILE A 1 92 ? -25.139 10.580 37.380 1.00 94.31 92 ILE A O 1
ATOM 680 N N . LEU A 1 93 ? -22.991 11.181 37.098 1.00 94.50 93 LEU A N 1
ATOM 681 C CA . LEU A 1 93 ? -23.085 11.324 35.640 1.00 94.50 93 LEU A CA 1
ATOM 682 C C . LEU A 1 93 ? -23.566 10.026 34.972 1.00 94.50 93 LEU A C 1
ATOM 684 O O . LEU A 1 93 ? -24.437 10.063 34.108 1.00 94.50 93 LEU A O 1
ATOM 688 N N . ILE A 1 94 ? -23.051 8.871 35.406 1.00 91.94 94 ILE A N 1
ATOM 689 C CA . ILE A 1 94 ? -23.489 7.549 34.933 1.00 91.94 94 ILE A CA 1
ATOM 690 C C . ILE A 1 94 ? -24.929 7.239 35.374 1.00 91.94 94 ILE A C 1
ATOM 692 O O . ILE A 1 94 ? -25.706 6.628 34.635 1.00 91.94 94 ILE A O 1
ATOM 696 N N . GLU A 1 95 ? -25.323 7.634 36.584 1.00 91.19 95 GLU A N 1
ATOM 697 C CA . GLU A 1 95 ? -26.680 7.427 37.094 1.00 91.19 95 GLU A CA 1
ATOM 698 C C . GLU A 1 95 ? -27.722 8.216 36.282 1.00 91.19 95 GLU A C 1
ATOM 700 O O . GLU A 1 95 ? -28.787 7.673 35.984 1.00 91.19 95 GLU A O 1
ATOM 705 N N . GLU A 1 96 ? -27.376 9.426 35.836 1.00 93.44 96 GLU A N 1
ATOM 706 C CA . GLU A 1 96 ? -28.223 10.292 35.006 1.00 93.44 96 GLU A CA 1
ATOM 707 C C . GLU A 1 96 ? -28.284 9.886 33.522 1.00 93.44 96 GLU A C 1
ATOM 709 O O . GLU A 1 96 ? -29.165 10.361 32.800 1.00 93.44 96 GLU A O 1
ATOM 714 N N . LEU A 1 97 ? -27.408 8.983 33.056 1.00 91.62 97 LEU A N 1
ATOM 715 C CA . LEU A 1 97 ? -27.462 8.485 31.679 1.00 91.62 97 LEU A CA 1
ATOM 716 C C . LEU A 1 97 ? -28.791 7.765 31.384 1.00 91.62 97 LEU A C 1
ATOM 718 O O . LEU A 1 97 ? -29.245 6.943 32.196 1.00 91.62 97 LEU A O 1
ATOM 722 N N . PRO A 1 98 ? -29.389 8.007 30.201 1.00 93.19 98 PRO A N 1
ATOM 723 C CA . PRO A 1 98 ? -30.577 7.290 29.768 1.00 93.19 98 PRO A CA 1
ATOM 724 C C . PRO A 1 98 ? -30.262 5.814 29.518 1.00 93.19 98 PRO A C 1
ATOM 726 O O . PRO A 1 98 ? -29.164 5.455 29.082 1.00 93.19 98 PRO A O 1
ATOM 729 N N . VAL A 1 99 ? -31.257 4.956 29.755 1.00 95.06 99 VAL A N 1
ATOM 730 C CA . VAL A 1 99 ? -31.157 3.535 29.412 1.00 95.06 99 VAL A CA 1
ATOM 731 C C . VAL A 1 99 ? -31.198 3.395 27.895 1.00 95.06 9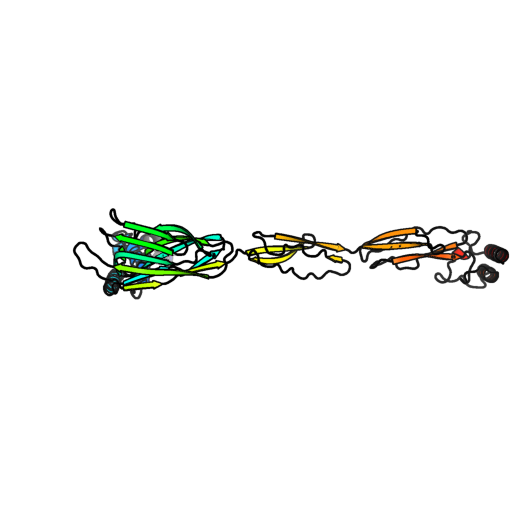9 VAL A C 1
ATOM 733 O O . VAL A 1 99 ? -32.246 3.567 27.276 1.00 95.06 99 VAL A O 1
ATOM 736 N N . SER A 1 100 ? -30.046 3.108 27.305 1.00 96.12 100 SER A N 1
ATOM 737 C CA . SER A 1 100 ? -29.860 3.009 25.861 1.00 96.12 100 SER A CA 1
ATOM 738 C C . SER A 1 100 ? -28.636 2.156 25.537 1.00 96.12 100 SER A C 1
ATOM 740 O O . SER A 1 100 ? -27.731 2.007 26.363 1.00 96.12 100 SER A O 1
ATOM 742 N N . ALA A 1 101 ? -28.616 1.601 24.331 1.00 97.06 101 ALA A N 1
ATOM 743 C CA . ALA A 1 101 ? -27.492 0.857 23.792 1.00 97.06 101 ALA A CA 1
ATOM 744 C C . ALA A 1 101 ? -27.114 1.381 22.406 1.00 97.06 101 ALA A C 1
ATOM 746 O O . ALA A 1 101 ? -27.977 1.649 21.570 1.00 97.06 101 ALA A O 1
ATOM 747 N N . SER A 1 102 ? -25.817 1.497 22.161 1.00 97.25 102 SER A N 1
ATOM 748 C CA . SER A 1 102 ? -25.257 1.908 20.878 1.00 97.25 102 SER A CA 1
ATOM 749 C C . SER A 1 102 ? -24.415 0.771 20.327 1.00 97.25 102 SER A C 1
ATOM 751 O O . SER A 1 102 ? -23.419 0.399 20.939 1.00 97.25 102 SER A O 1
ATOM 753 N N . PHE A 1 103 ? -24.816 0.222 19.184 1.00 98.00 103 PHE A N 1
ATOM 754 C CA . PHE A 1 103 ? -24.082 -0.822 18.478 1.00 98.00 103 PHE A CA 1
ATOM 755 C C . PHE A 1 103 ? -23.296 -0.207 17.330 1.00 98.00 103 PHE A C 1
ATOM 757 O O . PHE A 1 103 ? -23.829 0.623 16.594 1.00 98.00 103 PHE A O 1
ATOM 764 N N . SER A 1 104 ? -22.046 -0.613 17.152 1.00 98.06 104 SER A N 1
ATOM 765 C CA . SER A 1 104 ? -21.181 -0.026 16.132 1.00 98.06 104 SER A CA 1
ATOM 766 C C . SER A 1 104 ? -20.330 -1.076 15.438 1.00 98.06 104 SER A C 1
ATOM 768 O O . SER A 1 104 ? -19.871 -2.027 16.067 1.00 98.06 104 SER A O 1
ATOM 770 N N . ALA A 1 105 ? -20.099 -0.891 14.142 1.00 98.25 105 ALA A N 1
ATOM 771 C CA . ALA A 1 105 ? -19.006 -1.535 13.425 1.00 98.25 105 ALA A CA 1
ATOM 772 C C . ALA A 1 105 ? -17.985 -0.463 12.995 1.00 98.25 105 ALA A C 1
ATOM 774 O O . ALA A 1 105 ? -18.388 0.631 12.597 1.00 98.25 105 ALA A O 1
ATOM 775 N N . PRO A 1 106 ? -16.673 -0.745 13.049 1.00 98.31 106 PRO A N 1
ATOM 776 C CA . PRO A 1 106 ? -15.645 0.231 12.714 1.00 98.31 106 PRO A CA 1
ATOM 777 C C . PRO A 1 106 ? -15.447 0.384 11.203 1.00 98.31 106 PRO A C 1
ATOM 779 O O . PRO A 1 106 ? -15.885 -0.435 10.390 1.00 98.31 106 PRO A O 1
ATOM 782 N N . GLU A 1 107 ? -14.700 1.420 10.833 1.00 98.31 107 GLU A N 1
ATOM 783 C CA . GLU A 1 107 ? -14.046 1.499 9.531 1.00 98.31 107 GLU A CA 1
ATOM 784 C C . GLU A 1 107 ? -12.693 0.780 9.591 1.00 98.31 107 GLU A C 1
ATOM 786 O O . GLU A 1 107 ? -11.842 1.102 10.419 1.00 98.31 107 GLU A O 1
ATOM 791 N N . ILE A 1 108 ? -12.486 -0.196 8.710 1.00 97.75 108 ILE A N 1
ATOM 792 C CA . ILE A 1 108 ? -11.265 -1.003 8.627 1.00 97.75 108 ILE A CA 1
ATOM 793 C C . ILE A 1 108 ? -10.582 -0.741 7.290 1.00 97.75 108 ILE A C 1
ATOM 795 O O . ILE A 1 108 ? -11.231 -0.762 6.247 1.00 97.75 108 ILE A O 1
ATOM 799 N N . THR A 1 109 ? -9.267 -0.539 7.297 1.00 97.62 109 THR A N 1
ATOM 800 C CA . THR A 1 109 ? -8.439 -0.515 6.084 1.00 97.62 109 THR A CA 1
ATOM 801 C C . THR A 1 109 ? -7.686 -1.834 5.939 1.00 97.62 109 THR A C 1
ATOM 803 O O . THR A 1 109 ? -7.167 -2.372 6.917 1.00 97.62 109 THR A O 1
ATOM 806 N N . ALA A 1 110 ? -7.642 -2.386 4.726 1.00 96.94 110 ALA A N 1
ATOM 807 C CA . ALA A 1 110 ? -6.988 -3.668 4.466 1.00 96.94 110 ALA A CA 1
ATOM 808 C C . ALA A 1 110 ? -6.512 -3.807 3.019 1.00 96.94 110 ALA A C 1
ATOM 810 O O . ALA A 1 110 ? -7.011 -3.137 2.115 1.00 96.94 110 ALA A O 1
ATOM 811 N N . LEU A 1 111 ? -5.570 -4.721 2.792 1.00 96.62 111 LEU A N 1
ATOM 812 C CA . LEU A 1 111 ? -5.199 -5.130 1.441 1.00 96.62 111 LEU A CA 1
ATOM 813 C C . LEU A 1 111 ? -6.175 -6.179 0.894 1.00 96.62 111 LEU A C 1
ATOM 815 O O . LEU A 1 111 ? -6.745 -6.990 1.627 1.00 96.62 111 LEU A O 1
ATOM 819 N N . SER A 1 112 ? -6.338 -6.187 -0.423 1.00 95.62 112 SER A N 1
ATOM 820 C CA . SER A 1 112 ? -7.114 -7.206 -1.133 1.00 95.62 112 SER A CA 1
ATOM 821 C C . SER A 1 112 ? -6.504 -8.588 -0.878 1.00 95.62 112 SER A C 1
ATOM 823 O O . SER A 1 112 ? -5.286 -8.751 -0.924 1.00 95.62 112 SER A O 1
ATOM 825 N N . GLY A 1 113 ? -7.332 -9.586 -0.564 1.00 94.50 113 GLY A N 1
ATOM 826 C CA . GLY A 1 113 ? -6.875 -10.924 -0.164 1.00 94.50 113 GLY A CA 1
ATOM 827 C C . GLY A 1 113 ? -6.496 -11.066 1.317 1.00 94.50 113 GLY A C 1
ATOM 828 O O . GLY A 1 113 ? -6.312 -12.191 1.784 1.00 94.50 113 GLY A O 1
ATOM 829 N N . GLN A 1 114 ? -6.404 -9.970 2.079 1.00 96.31 114 GLN A N 1
ATOM 830 C CA . GLN A 1 114 ? -6.064 -10.007 3.502 1.00 96.31 114 GLN A CA 1
ATOM 831 C C . GLN A 1 114 ? -7.251 -10.483 4.358 1.00 96.31 114 GLN A C 1
ATOM 833 O O . GLN A 1 114 ? -8.417 -10.229 4.046 1.00 96.31 114 GLN A O 1
ATOM 838 N N . GLN A 1 115 ? -6.948 -11.149 5.474 1.00 97.38 115 GLN A N 1
ATOM 839 C CA . GLN A 1 115 ? -7.912 -11.363 6.551 1.00 97.38 115 GLN A CA 1
ATOM 840 C C . GLN A 1 115 ? -8.039 -10.116 7.432 1.00 97.38 115 GLN A C 1
ATOM 842 O O . GLN A 1 115 ? -7.042 -9.486 7.786 1.00 97.38 115 GLN A O 1
ATOM 847 N N . VAL A 1 116 ? -9.275 -9.791 7.796 1.00 97.75 116 VAL A N 1
ATOM 848 C CA . VAL A 1 116 ? -9.640 -8.665 8.655 1.00 97.75 116 VAL A CA 1
ATOM 849 C C . VAL A 1 116 ? -10.505 -9.137 9.813 1.00 97.75 116 VAL A C 1
ATOM 851 O O . VAL A 1 116 ? -11.310 -10.060 9.669 1.00 97.75 116 VAL A O 1
ATOM 854 N N . GLU A 1 117 ? -10.350 -8.472 10.951 1.00 98.38 117 GLU A N 1
ATOM 855 C CA . GLU A 1 117 ? -11.195 -8.646 12.126 1.00 98.38 117 GLU A CA 1
ATOM 856 C C . GLU A 1 117 ? -12.062 -7.398 12.285 1.00 98.38 117 GLU A C 1
ATOM 858 O O . GLU A 1 117 ? -11.549 -6.286 12.393 1.00 98.38 117 GLU A O 1
ATOM 863 N N . ILE A 1 118 ? -13.380 -7.583 12.252 1.00 98.31 118 ILE A N 1
ATOM 864 C CA . ILE A 1 118 ? -14.363 -6.504 12.345 1.00 98.31 118 ILE A CA 1
ATOM 865 C C . ILE A 1 118 ? -15.072 -6.663 13.696 1.00 98.31 118 ILE A C 1
ATOM 867 O O . ILE A 1 118 ? -16.019 -7.454 13.793 1.00 98.31 118 ILE A O 1
ATOM 871 N N . PRO A 1 119 ? -14.592 -5.993 14.759 1.00 98.12 119 PRO A N 1
ATOM 872 C CA . PRO A 1 119 ? -15.245 -6.032 16.058 1.00 98.12 119 PRO A CA 1
ATOM 873 C C . PRO A 1 119 ? -16.540 -5.226 15.992 1.00 98.12 119 PRO A C 1
ATOM 875 O O . PRO A 1 119 ? -16.518 -4.029 15.731 1.00 98.12 119 PRO A O 1
ATOM 878 N N . VAL A 1 120 ? -17.674 -5.876 16.228 1.00 97.81 120 VAL A N 1
ATOM 879 C CA . VAL A 1 120 ? -18.933 -5.174 16.472 1.00 97.81 120 VAL A CA 1
ATOM 880 C C . VAL A 1 120 ? -19.006 -4.893 17.962 1.00 97.81 120 VAL A C 1
ATOM 882 O O . VAL A 1 120 ? -18.916 -5.818 18.773 1.00 97.81 120 VAL A O 1
ATOM 885 N N . THR A 1 121 ? -19.135 -3.625 18.324 1.00 97.56 121 THR A N 1
ATOM 886 C CA . THR A 1 121 ? -19.146 -3.174 19.714 1.00 97.56 121 THR A CA 1
ATOM 887 C C . THR A 1 121 ? -20.547 -2.793 20.163 1.00 97.56 121 THR A C 1
ATOM 889 O O . THR A 1 121 ? -21.426 -2.501 19.350 1.00 97.56 121 THR A O 1
ATOM 892 N N . VAL A 1 122 ? -20.761 -2.825 21.475 1.00 96.75 122 VAL A N 1
ATOM 893 C CA . VAL A 1 122 ? -21.946 -2.305 22.148 1.00 96.75 122 VAL A CA 1
ATOM 894 C C . VAL A 1 122 ? -21.515 -1.455 23.342 1.00 96.75 122 VAL A C 1
ATOM 896 O O . VAL A 1 122 ? -20.685 -1.869 24.153 1.00 96.75 122 VAL A O 1
ATOM 899 N N . SER A 1 123 ? -22.071 -0.254 23.450 1.00 95.44 123 SER A N 1
ATOM 900 C CA . SER A 1 123 ? -21.842 0.681 24.555 1.00 95.44 123 SER A CA 1
ATOM 901 C C . SER A 1 123 ? -23.165 1.270 25.044 1.00 95.44 123 SER A C 1
ATOM 903 O O . SER A 1 123 ? -24.226 1.008 24.473 1.00 95.44 123 SER A O 1
ATOM 905 N N . GLY A 1 124 ? -23.122 2.048 26.123 1.00 94.38 124 GLY A N 1
ATOM 906 C CA . GLY A 1 124 ? -24.308 2.637 26.744 1.00 94.38 124 GLY A CA 1
ATOM 907 C C . GLY A 1 124 ? -24.716 1.938 28.037 1.00 94.38 124 GLY A C 1
ATOM 908 O O . GLY A 1 124 ? -24.045 1.025 28.522 1.00 94.38 124 GLY A O 1
ATOM 909 N N . LYS A 1 125 ? -25.789 2.440 28.649 1.00 94.56 125 LYS A N 1
ATOM 910 C CA . LYS A 1 125 ? -26.290 1.972 29.941 1.00 94.56 125 LYS A CA 1
ATOM 911 C C . LYS A 1 125 ? -27.501 1.086 29.714 1.00 94.56 125 LYS A C 1
ATOM 913 O O . LYS A 1 125 ? -28.569 1.579 29.359 1.00 94.56 125 LYS A O 1
ATOM 918 N N . PHE A 1 126 ? -27.353 -0.213 29.930 1.00 94.25 126 PHE A N 1
ATOM 919 C CA . PHE A 1 126 ? -28.422 -1.165 29.653 1.00 94.25 126 PHE A CA 1
ATOM 920 C C . PHE A 1 126 ? -28.306 -2.437 30.488 1.00 94.25 126 PHE A C 1
ATOM 922 O O . PHE A 1 126 ? -27.229 -2.824 30.931 1.00 94.25 126 PHE A O 1
ATOM 929 N N . GLU A 1 127 ? -29.441 -3.114 30.631 1.00 93.38 127 GLU A N 1
ATOM 930 C CA . GLU A 1 127 ? -29.536 -4.505 31.066 1.00 93.38 127 GLU A CA 1
ATOM 931 C C . GLU A 1 127 ? -30.479 -5.217 30.094 1.00 93.38 127 GLU A C 1
ATOM 933 O O . GLU A 1 127 ? -31.670 -4.913 30.064 1.00 93.38 127 GLU A O 1
ATOM 938 N N . ALA A 1 128 ? -29.971 -6.134 29.276 1.00 93.00 128 ALA A N 1
ATOM 939 C CA . ALA A 1 128 ? -30.736 -6.781 28.216 1.00 93.00 128 ALA A CA 1
ATOM 940 C C . ALA A 1 128 ? -30.693 -8.303 28.334 1.00 93.00 128 ALA A C 1
ATOM 942 O O . ALA A 1 128 ? -29.647 -8.897 28.567 1.00 93.00 128 ALA A O 1
ATOM 943 N N . HIS A 1 129 ? -31.839 -8.945 28.134 1.00 91.94 129 HIS A N 1
ATOM 944 C CA . HIS A 1 129 ? -31.968 -10.406 28.157 1.00 91.94 129 HIS A CA 1
ATOM 945 C C . HIS A 1 129 ? -32.144 -10.983 26.754 1.00 91.94 129 HIS A C 1
ATOM 947 O O . HIS A 1 129 ? -32.055 -12.192 26.562 1.00 91.94 129 HIS A O 1
ATOM 953 N N . THR A 1 130 ? -32.451 -10.153 25.759 1.00 91.88 130 THR A N 1
ATOM 954 C CA . THR A 1 130 ? -32.664 -10.616 24.388 1.00 91.88 130 THR A CA 1
ATOM 955 C C . THR A 1 130 ? -32.025 -9.657 23.405 1.00 91.88 130 THR A C 1
ATOM 957 O O . THR A 1 130 ? -32.229 -8.448 23.514 1.00 91.88 130 THR A O 1
ATOM 960 N N . LEU A 1 131 ? -31.314 -10.225 22.435 1.00 93.94 131 LEU A N 1
ATOM 961 C CA . LEU A 1 131 ? -30.763 -9.557 21.265 1.00 93.94 131 LEU A CA 1
ATOM 962 C C . LEU A 1 131 ? -31.197 -10.317 20.009 1.00 93.94 131 LEU A C 1
ATOM 964 O O . LEU A 1 131 ? -31.039 -11.533 19.926 1.00 93.94 131 LEU A O 1
ATOM 968 N N . GLU A 1 132 ? -31.709 -9.583 19.032 1.00 95.44 132 GLU A N 1
ATOM 969 C CA . GLU A 1 132 ? -31.863 -10.024 17.651 1.00 95.44 132 GLU A CA 1
ATOM 970 C C . GLU A 1 132 ? -31.266 -8.946 16.750 1.00 95.44 132 GLU A C 1
ATOM 972 O O . GLU A 1 132 ? -31.705 -7.793 16.792 1.00 95.44 132 GLU A O 1
ATOM 977 N N . MET A 1 133 ? -30.263 -9.309 15.957 1.00 95.88 133 MET A N 1
ATOM 978 C CA . MET A 1 133 ? -29.606 -8.382 15.040 1.00 95.88 133 MET A CA 1
ATOM 979 C C . MET A 1 133 ? -29.146 -9.073 13.755 1.00 95.88 133 MET A C 1
ATOM 981 O O . MET A 1 133 ? -28.906 -10.282 13.716 1.00 95.88 133 MET A O 1
ATOM 985 N N . HIS A 1 134 ? -28.978 -8.268 12.712 1.00 97.25 134 HIS A N 1
ATOM 986 C CA . HIS A 1 134 ? -28.418 -8.657 11.431 1.00 97.25 134 HIS A CA 1
ATOM 987 C C . HIS A 1 134 ? -27.206 -7.784 11.108 1.00 97.25 134 HIS A C 1
ATOM 989 O O . HIS A 1 134 ? -27.270 -6.557 11.168 1.00 97.25 134 HIS A O 1
ATOM 995 N N . ILE A 1 135 ? -26.106 -8.423 10.714 1.00 98.25 135 ILE A N 1
ATOM 996 C CA . ILE A 1 135 ? -24.935 -7.736 10.167 1.00 98.25 135 ILE A CA 1
ATOM 997 C C . ILE A 1 135 ? -24.912 -7.972 8.663 1.00 98.25 135 ILE A C 1
ATOM 999 O O . ILE A 1 135 ? -24.678 -9.092 8.201 1.00 98.25 135 ILE A O 1
ATOM 1003 N N . GLY A 1 136 ? -25.182 -6.921 7.897 1.00 97.94 136 GLY A N 1
ATOM 1004 C CA . GLY A 1 136 ? -25.171 -6.943 6.439 1.00 97.94 136 GLY A CA 1
ATOM 1005 C C . GLY A 1 136 ? -23.779 -6.671 5.874 1.00 97.94 136 GLY A C 1
ATOM 1006 O O . GLY A 1 136 ? -23.113 -5.727 6.295 1.00 97.94 136 GLY A O 1
ATOM 1007 N N . TYR A 1 137 ? -23.360 -7.458 4.884 1.00 98.06 137 TYR A N 1
ATOM 1008 C CA . TYR A 1 137 ? -22.107 -7.263 4.146 1.00 98.06 137 TYR A CA 1
ATOM 1009 C C . TYR A 1 137 ? -22.274 -7.649 2.667 1.00 98.06 137 TYR A C 1
ATOM 1011 O O . TYR A 1 137 ? -23.236 -8.312 2.285 1.00 98.06 137 TYR A O 1
ATOM 1019 N N . ASP A 1 138 ? -21.337 -7.255 1.805 1.00 98.06 138 ASP A N 1
ATOM 1020 C CA . ASP A 1 138 ? -21.330 -7.674 0.398 1.00 98.06 138 ASP A CA 1
ATOM 1021 C C . ASP A 1 138 ? -20.526 -8.971 0.235 1.00 98.06 138 ASP A C 1
ATOM 1023 O O . ASP A 1 138 ? -19.295 -8.967 0.281 1.00 98.06 138 ASP A O 1
ATOM 1027 N N . SER A 1 139 ? -21.224 -10.092 0.033 1.00 97.12 139 SER A N 1
ATOM 1028 C CA . SER A 1 139 ? -20.587 -11.414 -0.097 1.00 97.12 139 SER A CA 1
ATOM 1029 C C . SER A 1 139 ? -19.713 -11.609 -1.337 1.00 97.12 139 SER A C 1
ATOM 1031 O O . SER A 1 139 ? -18.956 -12.574 -1.392 1.00 97.12 139 SER A O 1
ATOM 1033 N N . THR A 1 140 ? -19.779 -10.708 -2.323 1.00 97.38 140 THR A N 1
ATOM 1034 C CA . THR A 1 140 ? -18.846 -10.728 -3.458 1.00 97.38 140 THR A CA 1
ATOM 1035 C C . THR A 1 140 ? -17.521 -10.041 -3.129 1.00 97.38 140 THR A C 1
ATOM 1037 O O . THR A 1 140 ? -16.525 -10.279 -3.808 1.00 97.38 140 THR A O 1
ATOM 1040 N N . LYS A 1 141 ? -17.487 -9.218 -2.071 1.00 97.88 141 LYS A N 1
ATOM 1041 C CA . LYS A 1 141 ? -16.322 -8.420 -1.653 1.00 97.88 141 LYS A CA 1
ATOM 1042 C C . LYS A 1 141 ? -15.669 -8.943 -0.380 1.00 97.88 141 LYS A C 1
ATOM 1044 O O . LYS A 1 141 ? -14.456 -8.831 -0.235 1.00 97.88 141 LYS A O 1
ATOM 1049 N N . LEU A 1 142 ? -16.456 -9.519 0.528 1.00 97.75 142 LEU A N 1
ATOM 1050 C CA . LEU A 1 142 ? -15.989 -10.116 1.777 1.00 97.75 142 LEU A CA 1
ATOM 1051 C C . LEU A 1 142 ? -16.490 -11.555 1.892 1.00 97.75 142 LEU A C 1
ATOM 1053 O O . LEU A 1 142 ? -17.673 -11.833 1.702 1.00 97.75 142 LEU A O 1
ATOM 1057 N N . THR A 1 143 ? -15.600 -12.463 2.276 1.00 97.50 143 THR A N 1
ATOM 1058 C CA . THR A 1 143 ? -15.958 -13.826 2.683 1.00 97.50 143 THR A CA 1
ATOM 1059 C C . THR A 1 143 ? -15.860 -13.921 4.197 1.00 97.50 143 THR A C 1
ATOM 1061 O O . THR A 1 143 ? -14.774 -13.776 4.745 1.00 97.50 143 THR A O 1
ATOM 1064 N N . VAL A 1 144 ? -16.981 -14.135 4.888 1.00 97.50 144 VAL A N 1
ATOM 1065 C CA . VAL A 1 144 ? -16.985 -14.337 6.345 1.00 97.50 144 VAL A CA 1
ATOM 1066 C C . VAL A 1 144 ? -16.480 -15.745 6.649 1.00 97.50 144 VAL A C 1
ATOM 1068 O O . VAL A 1 144 ? -17.059 -16.725 6.183 1.00 97.50 144 VAL A O 1
ATOM 1071 N N . ASN A 1 145 ? -15.402 -15.828 7.424 1.00 96.19 145 ASN A N 1
ATOM 1072 C CA . ASN A 1 145 ? -14.725 -17.075 7.772 1.00 96.19 145 ASN A CA 1
ATOM 1073 C C . ASN A 1 145 ? -15.231 -17.625 9.108 1.00 96.19 145 ASN A C 1
ATOM 1075 O O . ASN A 1 145 ? -15.460 -18.822 9.250 1.00 96.19 145 ASN A O 1
ATOM 1079 N N . GLU A 1 146 ? -15.376 -16.739 10.092 1.00 95.62 146 GLU A N 1
ATOM 1080 C CA . GLU A 1 146 ? -15.720 -17.079 11.469 1.00 95.62 146 GLU A CA 1
ATOM 1081 C C . GLU A 1 146 ? -16.389 -15.873 12.140 1.00 95.62 146 GLU A C 1
ATOM 1083 O O . GLU A 1 146 ? -16.066 -14.723 11.836 1.00 95.62 146 GLU A O 1
ATOM 1088 N N . VAL A 1 147 ? -17.308 -16.138 13.068 1.00 95.38 147 VAL A N 1
ATOM 1089 C CA . VAL A 1 147 ? -17.858 -15.137 13.986 1.00 95.38 147 VAL A CA 1
ATOM 1090 C C . VAL A 1 147 ? -17.523 -15.586 15.399 1.00 95.38 147 VAL A C 1
ATOM 1092 O O . VAL A 1 147 ? -17.925 -16.672 15.813 1.00 95.38 147 VAL A O 1
ATOM 1095 N N . VAL A 1 148 ? -16.760 -14.767 16.117 1.00 93.94 148 VAL A N 1
ATOM 1096 C CA . VAL A 1 148 ? -16.309 -15.057 17.481 1.00 93.94 148 VAL A CA 1
ATOM 1097 C C . VAL A 1 148 ? -17.140 -14.221 18.455 1.00 93.94 148 VAL A C 1
ATOM 1099 O O . VAL A 1 148 ? -17.128 -12.998 18.319 1.00 93.94 148 VAL A O 1
ATOM 1102 N N . PRO A 1 149 ? -17.872 -14.815 19.412 1.00 92.25 149 PRO A N 1
ATOM 1103 C CA . PRO A 1 149 ? -18.590 -14.047 20.427 1.00 92.25 149 PRO A CA 1
ATOM 1104 C C . PRO A 1 149 ? -17.619 -13.283 21.335 1.00 92.25 149 PRO A C 1
ATOM 1106 O O . PRO A 1 149 ? -16.517 -13.742 21.619 1.00 92.25 149 PRO A O 1
ATOM 1109 N N . GLY A 1 150 ? -18.033 -12.106 21.794 1.00 91.12 150 GLY A N 1
ATOM 1110 C CA . GLY A 1 150 ? -17.332 -11.359 22.831 1.00 91.12 150 GLY A CA 1
ATOM 1111 C C . GLY A 1 150 ? -17.792 -11.753 24.235 1.00 91.12 150 GLY A C 1
ATOM 1112 O O . GLY A 1 150 ? -18.850 -12.358 24.422 1.00 91.12 150 GLY A O 1
ATOM 1113 N N . ALA A 1 151 ? -17.020 -11.353 25.247 1.00 88.44 151 ALA A N 1
ATOM 1114 C CA . ALA A 1 151 ? -17.238 -11.746 26.643 1.00 88.44 151 ALA A CA 1
ATOM 1115 C C . ALA A 1 151 ? -18.635 -11.383 27.187 1.00 88.44 151 ALA A C 1
ATOM 1117 O O . ALA A 1 151 ? -19.158 -12.080 28.057 1.00 88.44 151 ALA A O 1
ATOM 1118 N N . ILE A 1 152 ? -19.262 -10.325 26.656 1.00 86.69 152 ILE A N 1
ATOM 1119 C CA . ILE A 1 152 ? -20.618 -9.907 27.044 1.00 86.69 152 ILE A CA 1
ATOM 1120 C C . ILE A 1 152 ? -21.686 -10.955 26.684 1.00 86.69 152 ILE A C 1
ATOM 1122 O O . ILE A 1 152 ? -22.713 -11.035 27.354 1.00 86.69 152 ILE A O 1
ATOM 1126 N N . LEU A 1 153 ? -21.438 -11.788 25.666 1.00 83.50 153 LEU A N 1
ATOM 1127 C CA . LEU A 1 153 ? -22.317 -12.892 25.272 1.00 83.50 153 LEU A CA 1
ATOM 1128 C C . LEU A 1 153 ? -21.956 -14.207 25.979 1.00 83.50 153 LEU A C 1
ATOM 1130 O O . LEU A 1 153 ? -22.836 -15.025 26.245 1.00 83.50 153 LEU A O 1
ATOM 1134 N N . GLU A 1 154 ? -20.685 -14.408 26.334 1.00 75.12 154 GLU A N 1
ATOM 1135 C CA . GLU A 1 154 ? -20.168 -15.663 26.907 1.00 75.12 154 GLU A CA 1
ATOM 1136 C C . GLU A 1 154 ? -20.551 -15.905 28.383 1.00 75.12 154 GLU A C 1
ATOM 1138 O O . GLU A 1 154 ? -20.236 -16.948 28.960 1.00 75.12 154 GLU A O 1
ATOM 1143 N N . ASN A 1 155 ? -21.262 -14.972 29.019 1.00 61.03 155 ASN A N 1
ATOM 1144 C CA . ASN A 1 155 ? -21.535 -15.007 30.452 1.00 61.03 155 ASN A CA 1
ATOM 1145 C C . ASN A 1 155 ? -22.871 -15.693 30.804 1.00 61.03 155 ASN A C 1
ATOM 1147 O O . ASN A 1 155 ? -23.844 -15.002 31.096 1.00 61.03 155 ASN A O 1
ATOM 1151 N N . THR A 1 156 ? -22.925 -17.037 30.764 1.00 54.16 156 THR A N 1
ATOM 1152 C CA . THR A 1 156 ? -23.619 -17.948 31.726 1.00 54.16 156 THR A CA 1
ATOM 1153 C C . THR A 1 156 ? -24.085 -19.284 31.118 1.00 54.16 156 THR A C 1
ATOM 1155 O O . THR A 1 156 ? -24.269 -19.448 29.916 1.00 54.16 156 THR A O 1
ATOM 1158 N N . SER A 1 157 ? -24.311 -20.261 32.003 1.00 58.38 157 SER A N 1
ATOM 1159 C CA . SER A 1 157 ? -24.690 -21.664 31.768 1.00 58.38 157 SER A CA 1
ATOM 1160 C C . SER A 1 157 ? -25.998 -21.917 30.987 1.00 58.38 157 SER A C 1
ATOM 1162 O O . SER A 1 157 ? -26.296 -23.078 30.705 1.00 58.38 157 SER A O 1
ATOM 1164 N N . MET A 1 158 ? -26.791 -20.881 30.681 1.00 57.47 158 MET A N 1
ATOM 1165 C CA . MET A 1 158 ? -28.153 -20.969 30.114 1.00 57.47 158 MET A CA 1
ATOM 1166 C C . MET A 1 158 ? -28.387 -20.050 28.901 1.00 57.47 158 MET A C 1
ATOM 1168 O O . MET A 1 158 ? -29.512 -19.986 28.399 1.00 57.47 158 MET A O 1
ATOM 1172 N N . ASN A 1 159 ? -27.360 -19.344 28.415 1.00 69.19 159 ASN A N 1
ATOM 1173 C CA . ASN A 1 159 ? -27.508 -18.481 27.245 1.00 69.19 159 ASN A CA 1
ATOM 1174 C C . ASN A 1 159 ? -27.707 -19.325 25.979 1.00 69.19 159 ASN A C 1
ATOM 1176 O O . ASN A 1 159 ? -26.940 -20.251 25.710 1.00 69.19 159 ASN A O 1
ATOM 1180 N N . VAL A 1 160 ? -28.723 -18.994 25.179 1.00 76.62 160 VAL A N 1
ATOM 1181 C CA . VAL A 1 160 ? -28.865 -19.527 23.817 1.00 76.62 160 VAL A CA 1
ATOM 1182 C C . VAL A 1 160 ? -28.343 -18.466 22.869 1.00 76.62 160 VAL A C 1
ATOM 1184 O O . VAL A 1 160 ? -28.938 -17.396 22.765 1.00 76.62 160 VAL A O 1
ATOM 1187 N N . ILE A 1 161 ? -27.228 -18.766 22.208 1.00 83.00 161 ILE A N 1
ATOM 1188 C CA . ILE A 1 161 ? -26.606 -17.887 21.222 1.00 83.00 161 ILE A CA 1
ATOM 1189 C C . ILE A 1 161 ? -26.627 -18.615 19.884 1.00 83.00 161 ILE A C 1
ATOM 1191 O O . ILE A 1 161 ? -26.163 -19.752 19.787 1.00 83.00 161 ILE A O 1
ATOM 1195 N N . ASP A 1 162 ? -27.177 -17.962 18.871 1.00 85.31 162 ASP A N 1
ATOM 1196 C CA . ASP A 1 162 ? -27.206 -18.447 17.500 1.00 85.31 162 ASP A CA 1
ATOM 1197 C C . ASP A 1 162 ? -26.507 -17.441 16.589 1.00 85.31 162 ASP A C 1
ATOM 1199 O O . ASP A 1 162 ? -26.864 -16.261 16.549 1.00 85.31 162 ASP A O 1
ATOM 1203 N N . PHE A 1 163 ? -25.511 -17.934 15.858 1.00 87.56 163 PHE A N 1
ATOM 1204 C CA . PHE A 1 163 ? -24.833 -17.212 14.794 1.00 87.56 163 PHE A CA 1
ATOM 1205 C C . PHE A 1 163 ? -25.081 -17.964 13.496 1.00 87.56 163 PHE A C 1
ATOM 1207 O O . PHE A 1 163 ? -24.444 -18.982 13.219 1.00 87.56 163 PHE A O 1
ATOM 1214 N N . THR A 1 164 ? -26.001 -17.455 12.684 1.00 91.81 164 THR A N 1
ATOM 1215 C CA . THR A 1 164 ? -26.290 -18.044 11.378 1.00 91.81 164 THR A CA 1
ATOM 1216 C C . THR A 1 164 ? -25.762 -17.128 10.283 1.00 91.81 164 THR A C 1
ATOM 1218 O O . THR A 1 164 ? -26.296 -16.047 10.037 1.00 91.81 164 THR A O 1
ATOM 1221 N N . THR A 1 165 ? -24.714 -17.576 9.594 1.00 92.69 165 THR A N 1
ATOM 1222 C CA . THR A 1 165 ? -24.127 -16.844 8.468 1.00 92.69 165 THR A CA 1
ATOM 1223 C C . THR A 1 165 ? -24.705 -17.345 7.152 1.00 92.69 165 THR A C 1
ATOM 1225 O O . THR A 1 165 ? -24.583 -18.519 6.801 1.00 92.69 165 THR A O 1
ATOM 1228 N N . THR A 1 166 ? -25.294 -16.433 6.388 1.00 93.94 166 THR A N 1
ATOM 1229 C CA . THR A 1 166 ? -25.677 -16.637 4.986 1.00 93.94 166 THR A CA 1
ATOM 1230 C C . THR A 1 166 ? -24.934 -15.624 4.113 1.00 93.94 166 THR A C 1
ATOM 1232 O O . THR A 1 166 ? -24.508 -14.590 4.628 1.00 93.94 166 THR A O 1
ATOM 1235 N N . PRO A 1 167 ? -24.729 -15.878 2.806 1.00 95.00 167 PRO A N 1
ATOM 1236 C CA . PRO A 1 167 ? -24.060 -14.913 1.939 1.00 95.00 167 PRO A CA 1
ATOM 1237 C C . PRO A 1 167 ? -24.704 -13.522 2.018 1.00 95.00 167 PRO A C 1
ATOM 1239 O O . PRO A 1 167 ? -25.826 -13.311 1.566 1.00 95.00 167 PRO A O 1
ATOM 1242 N N . GLY A 1 168 ? -23.961 -12.583 2.605 1.00 95.69 168 GLY A N 1
ATOM 1243 C CA . GLY A 1 168 ? -24.317 -11.174 2.739 1.00 95.69 168 GLY A CA 1
ATOM 1244 C C . GLY A 1 168 ? -25.035 -10.803 4.037 1.00 95.69 168 GLY A C 1
ATOM 1245 O O . GLY A 1 168 ? -25.353 -9.632 4.242 1.00 95.69 168 GLY A O 1
ATOM 1246 N N . THR A 1 169 ? -25.302 -11.759 4.932 1.00 97.00 169 THR A N 1
ATOM 1247 C CA . THR A 1 169 ? -25.943 -11.478 6.223 1.00 97.00 169 THR A CA 1
ATOM 1248 C C . THR A 1 169 ? -25.510 -12.457 7.310 1.00 97.00 169 THR A C 1
ATOM 1250 O O . THR A 1 169 ? -25.578 -13.673 7.134 1.00 97.00 169 THR A O 1
ATOM 1253 N N . ILE A 1 170 ? -25.124 -11.921 8.465 1.00 97.44 170 ILE A N 1
ATOM 1254 C CA . ILE A 1 170 ? -24.923 -12.676 9.705 1.00 97.44 170 ILE A CA 1
ATOM 1255 C C . ILE A 1 170 ? -26.119 -12.389 10.610 1.00 97.44 170 ILE A C 1
ATOM 1257 O O . ILE A 1 170 ? -26.322 -11.243 11.007 1.00 97.44 170 ILE A O 1
ATOM 1261 N N . TYR A 1 171 ? -26.905 -13.412 10.926 1.00 96.62 171 TYR A N 1
ATOM 1262 C CA . TYR A 1 171 ? -27.918 -13.347 11.974 1.00 96.62 171 TYR A CA 1
ATOM 1263 C C . TYR A 1 171 ? -27.268 -13.614 13.328 1.00 96.62 171 TYR A C 1
ATOM 1265 O O . TYR A 1 171 ? -26.496 -14.567 13.463 1.00 96.62 171 TYR A O 1
ATOM 12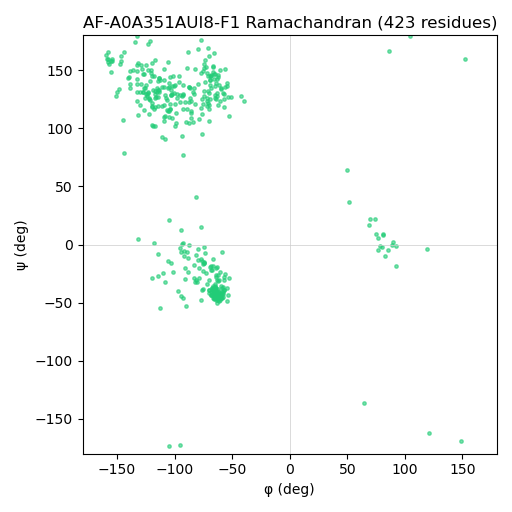73 N N . VAL A 1 172 ? -27.615 -12.797 14.317 1.00 94.50 172 VAL A N 1
ATOM 1274 C CA . VAL A 1 172 ? -27.209 -12.974 15.708 1.00 94.50 172 VAL A CA 1
ATOM 1275 C C . VAL A 1 172 ? -28.463 -12.959 16.572 1.00 94.50 172 VAL A C 1
ATOM 1277 O O . VAL A 1 172 ? -29.157 -11.944 16.674 1.00 94.50 172 VAL A O 1
ATOM 1280 N N . GLY A 1 173 ? -28.735 -14.092 17.206 1.00 93.12 173 GLY A N 1
ATOM 1281 C CA . GLY A 1 173 ? -29.754 -14.221 18.237 1.00 93.12 173 GLY A CA 1
ATOM 1282 C C . GLY A 1 173 ? -29.091 -14.538 19.567 1.00 93.12 173 GLY A C 1
ATOM 1283 O O . GLY A 1 173 ? -28.327 -15.495 19.650 1.00 93.12 173 GLY A O 1
ATOM 1284 N N . ALA A 1 174 ? -29.385 -13.770 20.614 1.00 90.75 174 ALA A N 1
ATOM 1285 C CA . ALA A 1 174 ? -28.972 -14.104 21.972 1.00 90.75 174 ALA A CA 1
ATOM 1286 C C . ALA A 1 174 ? -30.158 -14.017 22.933 1.00 90.75 174 ALA A C 1
ATOM 1288 O O . ALA A 1 174 ? -30.891 -13.026 22.956 1.00 90.75 174 ALA A O 1
ATOM 1289 N N . LEU A 1 175 ? -30.329 -15.057 23.744 1.00 89.50 175 LEU A N 1
ATOM 1290 C CA . LEU A 1 175 ? -31.257 -15.091 24.867 1.00 89.50 175 LEU A CA 1
ATOM 1291 C C . LEU A 1 175 ? -30.470 -15.384 26.141 1.00 89.50 175 LEU A C 1
ATOM 1293 O O . LEU A 1 175 ? -29.974 -16.496 26.319 1.00 89.50 175 LEU A O 1
ATOM 1297 N N . CYS A 1 176 ? -30.398 -14.394 27.023 1.00 85.56 176 CYS A N 1
ATOM 1298 C CA . CYS A 1 176 ? -29.669 -14.445 28.279 1.00 85.56 176 CYS A CA 1
ATOM 1299 C C . CYS A 1 176 ? -30.662 -14.510 29.444 1.00 85.56 176 CYS A C 1
ATOM 1301 O O . CYS A 1 176 ? -31.154 -13.486 29.911 1.00 85.56 176 CYS A O 1
ATOM 1303 N N . ALA A 1 177 ? -31.032 -15.727 29.851 1.00 76.38 177 ALA A N 1
ATOM 1304 C CA . ALA A 1 177 ? -32.120 -15.952 30.808 1.00 76.38 177 ALA A CA 1
ATOM 1305 C C . ALA A 1 177 ? -31.705 -15.784 32.281 1.00 76.38 177 ALA A C 1
ATOM 1307 O O . ALA A 1 177 ? -32.526 -15.362 33.093 1.00 76.38 177 ALA A O 1
ATOM 1308 N N . ASP A 1 178 ? -30.454 -16.116 32.615 1.00 76.56 178 ASP A N 1
ATOM 1309 C CA . ASP A 1 178 ? -29.963 -16.131 34.001 1.00 76.56 178 ASP A CA 1
ATOM 1310 C C . ASP A 1 178 ? -29.225 -14.839 34.378 1.00 76.56 178 ASP A C 1
ATOM 1312 O O . ASP A 1 178 ? -29.382 -14.340 35.493 1.00 76.56 178 ASP A O 1
ATOM 1316 N N . ALA A 1 179 ? -28.426 -14.296 33.457 1.00 85.12 179 ALA A N 1
ATOM 1317 C CA . ALA A 1 179 ? -27.697 -13.047 33.638 1.00 85.12 179 ALA A CA 1
ATOM 1318 C C . ALA A 1 179 ? -27.879 -12.157 32.402 1.00 85.12 179 ALA A C 1
ATOM 1320 O O . ALA A 1 179 ? -27.567 -12.611 31.302 1.00 85.12 179 ALA A O 1
ATOM 1321 N N . PRO A 1 180 ? -28.369 -10.914 32.545 1.00 88.75 180 PRO A N 1
ATOM 1322 C CA . PRO A 1 180 ? -28.491 -10.011 31.410 1.00 88.75 180 PRO A CA 1
ATOM 1323 C C . PRO A 1 180 ? -27.118 -9.613 30.862 1.00 88.75 180 PRO A C 1
ATOM 1325 O O . PRO A 1 180 ? -26.136 -9.522 31.599 1.00 88.75 180 PRO A O 1
ATOM 1328 N N . MET A 1 181 ? -27.078 -9.282 29.574 1.00 90.81 181 MET A N 1
ATOM 1329 C CA . MET A 1 181 ? -26.023 -8.446 29.009 1.00 90.81 181 MET A CA 1
ATOM 1330 C C . MET A 1 181 ? -26.111 -7.071 29.669 1.00 90.81 181 MET A C 1
ATOM 1332 O O . MET A 1 181 ? -27.186 -6.464 29.673 1.00 90.81 181 MET A O 1
ATOM 1336 N N . THR A 1 182 ? -25.005 -6.574 30.214 1.00 91.62 182 THR A N 1
ATOM 1337 C CA . THR A 1 182 ? -24.982 -5.288 30.913 1.00 91.62 182 THR A CA 1
ATOM 1338 C C . THR A 1 182 ? -23.990 -4.321 30.285 1.00 91.62 182 THR A C 1
ATOM 1340 O O . THR A 1 182 ? -22.897 -4.699 29.872 1.00 91.62 182 THR A O 1
ATOM 1343 N N . GLY A 1 183 ? -24.393 -3.055 30.225 1.00 92.62 183 GLY A N 1
ATOM 1344 C CA . GLY A 1 183 ? -23.547 -1.924 29.871 1.00 92.62 183 GLY A CA 1
ATOM 1345 C C . GLY A 1 183 ? -23.635 -0.876 30.971 1.00 92.62 183 GLY A C 1
ATOM 1346 O O . GLY A 1 183 ? -24.725 -0.580 31.467 1.00 92.62 183 GLY A O 1
ATOM 1347 N N . ASN A 1 184 ? -22.494 -0.329 31.383 1.00 89.50 184 ASN A N 1
ATOM 1348 C CA . ASN A 1 184 ? -22.411 0.635 32.483 1.00 89.50 184 ASN A CA 1
ATOM 1349 C C . ASN A 1 184 ? -22.490 2.103 32.026 1.00 89.50 184 ASN A C 1
ATOM 1351 O O . ASN A 1 184 ? -22.410 2.996 32.863 1.00 89.50 184 ASN A O 1
ATOM 1355 N N . GLY A 1 185 ? -22.642 2.364 30.725 1.00 88.81 185 GLY A N 1
ATOM 1356 C CA . GLY A 1 185 ? -22.712 3.712 30.158 1.00 88.81 185 GLY A CA 1
ATOM 1357 C C . GLY A 1 185 ? -21.384 4.306 29.691 1.00 88.81 185 GLY A C 1
ATOM 1358 O O . GLY A 1 185 ? -21.420 5.239 28.897 1.00 88.81 185 GLY A O 1
ATOM 1359 N N . ILE A 1 186 ? -20.244 3.774 30.137 1.00 87.25 186 ILE A N 1
ATOM 1360 C CA . ILE A 1 186 ? -18.908 4.326 29.844 1.00 87.25 186 ILE A CA 1
ATOM 1361 C C . ILE A 1 186 ? -18.008 3.347 29.091 1.00 87.25 186 ILE A C 1
ATOM 1363 O O . ILE A 1 186 ? -17.165 3.784 28.312 1.00 87.25 186 ILE A O 1
ATOM 1367 N N . ASP A 1 187 ? -18.210 2.044 29.277 1.00 89.75 187 ASP A N 1
ATOM 1368 C CA . ASP A 1 187 ? -17.400 1.024 28.627 1.00 89.75 187 ASP A CA 1
ATOM 1369 C C . ASP A 1 187 ? -17.970 0.665 27.255 1.00 89.75 187 ASP A C 1
ATOM 1371 O O . ASP A 1 187 ? -19.172 0.428 27.079 1.00 89.75 187 ASP A O 1
ATOM 1375 N N . GLU A 1 188 ? -17.071 0.568 26.281 1.00 92.56 188 GLU A N 1
ATOM 1376 C CA . GLU A 1 188 ? -17.343 -0.074 25.006 1.00 92.56 188 GLU A CA 1
ATOM 1377 C C . GLU A 1 188 ? -16.965 -1.555 25.101 1.00 92.56 188 GLU A C 1
ATOM 1379 O O . GLU A 1 188 ? -15.826 -1.910 25.402 1.00 92.56 188 GLU A O 1
ATOM 1384 N N . ASN A 1 189 ? -17.933 -2.431 24.843 1.00 93.44 189 ASN A N 1
ATOM 1385 C CA . ASN A 1 189 ? -17.745 -3.872 24.915 1.00 93.44 189 ASN A CA 1
ATOM 1386 C C . ASN A 1 189 ? -17.755 -4.467 23.513 1.00 93.44 189 ASN A C 1
ATOM 1388 O O . ASN A 1 189 ? -18.638 -4.168 22.712 1.00 93.44 189 ASN A O 1
ATOM 1392 N N . VAL A 1 190 ? -16.818 -5.368 23.221 1.00 95.50 190 VAL A N 1
ATOM 1393 C CA . VAL A 1 190 ? -16.890 -6.178 22.000 1.00 95.50 190 VAL A CA 1
ATOM 1394 C C . VAL A 1 190 ? -18.038 -7.170 22.160 1.00 95.50 190 VAL A C 1
ATOM 1396 O O . VAL A 1 190 ? -18.013 -8.023 23.048 1.00 95.50 190 VAL A O 1
ATOM 1399 N N . LEU A 1 191 ? -19.049 -7.049 21.304 1.00 93.81 191 LEU A N 1
ATOM 1400 C CA . LEU A 1 191 ? -20.184 -7.964 21.245 1.00 93.81 191 LEU A CA 1
ATOM 1401 C C . LEU A 1 191 ? -19.791 -9.256 20.532 1.00 93.81 191 LEU A C 1
ATOM 1403 O O . LEU A 1 191 ? -20.080 -10.350 21.009 1.00 93.81 191 LEU A O 1
ATOM 1407 N N . LEU A 1 192 ? -19.132 -9.114 19.384 1.00 95.12 192 LEU A N 1
ATOM 1408 C CA . LEU A 1 192 ? -18.584 -10.195 18.574 1.00 95.12 192 LEU A CA 1
ATOM 1409 C C . LEU A 1 192 ? -17.501 -9.648 17.645 1.00 95.12 192 LEU A C 1
ATOM 1411 O O . LEU A 1 192 ? -17.460 -8.452 17.360 1.00 95.12 192 LEU A O 1
ATOM 1415 N N . THR A 1 193 ? -16.681 -10.537 17.105 1.00 97.44 193 THR A N 1
ATOM 1416 C CA . THR A 1 193 ? -15.698 -10.227 16.070 1.00 97.44 193 THR A CA 1
ATOM 1417 C C . THR A 1 193 ? -15.999 -11.047 14.827 1.00 97.44 193 THR A C 1
ATOM 1419 O O . THR A 1 193 ? -15.965 -12.280 14.857 1.00 97.44 193 THR A O 1
ATOM 1422 N N . VAL A 1 194 ? -16.270 -10.369 13.711 1.00 97.88 194 VAL A N 1
ATOM 1423 C CA . VAL A 1 194 ? -16.403 -11.011 12.400 1.00 97.88 194 VAL A CA 1
ATOM 1424 C C . VAL A 1 194 ? -15.015 -11.126 11.782 1.00 97.88 194 VAL A C 1
ATOM 1426 O O . VAL A 1 194 ? -14.403 -10.118 11.432 1.00 97.88 194 VAL A O 1
ATOM 1429 N N . LYS A 1 195 ? -14.515 -12.351 11.618 1.00 98.12 195 LYS A N 1
ATOM 1430 C CA . LYS A 1 195 ? -13.295 -12.608 10.849 1.00 98.12 195 LYS A CA 1
ATOM 1431 C C . LYS A 1 195 ? -13.671 -12.840 9.396 1.00 98.12 195 LYS A C 1
ATOM 1433 O O . LYS A 1 195 ? -14.363 -13.810 9.081 1.00 98.12 195 LYS A O 1
ATOM 1438 N N . ALA A 1 196 ? -13.208 -11.974 8.505 1.00 97.88 196 ALA A N 1
ATOM 1439 C CA . ALA A 1 196 ? -13.512 -12.045 7.081 1.00 97.88 196 ALA A CA 1
ATOM 1440 C C . ALA A 1 196 ? -12.242 -11.976 6.227 1.00 97.88 196 ALA A C 1
ATOM 1442 O O . ALA A 1 196 ? -11.232 -11.422 6.642 1.00 97.88 196 ALA A O 1
ATOM 1443 N N . THR A 1 197 ? -12.293 -12.528 5.020 1.00 98.06 197 THR A N 1
ATOM 1444 C CA . THR A 1 197 ? -11.272 -12.350 3.985 1.00 98.06 197 THR A CA 1
ATOM 1445 C C . THR A 1 197 ? -11.780 -11.366 2.940 1.00 98.06 197 THR A C 1
ATOM 1447 O O . THR A 1 197 ? -12.876 -11.543 2.401 1.00 98.06 197 THR A O 1
ATOM 1450 N N . VAL A 1 198 ? -10.977 -10.349 2.633 1.00 98.31 198 VAL A N 1
ATOM 1451 C CA . VAL A 1 198 ? -11.232 -9.416 1.531 1.00 98.31 198 VAL A CA 1
ATOM 1452 C C . VAL A 1 198 ? -11.005 -10.139 0.206 1.00 98.31 198 VAL A C 1
ATOM 1454 O O . VAL A 1 198 ? -9.989 -10.811 0.040 1.00 98.31 198 VAL A O 1
ATOM 1457 N N . ASN A 1 199 ? -11.930 -10.019 -0.747 1.00 96.00 199 ASN A N 1
ATOM 1458 C CA . ASN A 1 199 ? -11.763 -10.613 -2.072 1.00 96.00 199 ASN A CA 1
ATOM 1459 C C . ASN A 1 199 ? -10.461 -10.081 -2.728 1.00 96.00 199 ASN A C 1
ATOM 1461 O O . ASN A 1 199 ? -10.265 -8.866 -2.747 1.00 96.00 199 ASN A O 1
ATOM 1465 N N . PRO A 1 200 ? -9.574 -10.950 -3.257 1.00 93.75 200 PRO A N 1
ATOM 1466 C CA . PRO A 1 200 ? -8.317 -10.540 -3.893 1.00 93.75 200 PRO A CA 1
ATOM 1467 C C . PRO A 1 200 ? -8.452 -9.542 -5.049 1.00 93.75 200 PRO A C 1
ATOM 1469 O O . PRO A 1 200 ? -7.512 -8.802 -5.313 1.00 93.75 200 PRO A O 1
ATOM 1472 N N . GLU A 1 201 ? -9.600 -9.511 -5.728 1.00 91.25 201 GLU A N 1
ATOM 1473 C CA . GLU A 1 201 ? -9.853 -8.613 -6.864 1.00 91.25 201 GLU A CA 1
ATOM 1474 C C . GLU A 1 201 ? -10.578 -7.318 -6.456 1.00 91.25 201 GLU A C 1
ATOM 1476 O O . GLU A 1 201 ? -10.838 -6.454 -7.295 1.00 91.25 201 GLU A O 1
ATOM 1481 N N . PHE A 1 202 ? -10.953 -7.171 -5.181 1.00 94.88 202 PHE A N 1
ATOM 1482 C CA . PHE A 1 202 ? -11.758 -6.045 -4.722 1.00 94.88 202 PHE A CA 1
ATOM 1483 C C . PHE A 1 202 ? -10.903 -4.881 -4.213 1.00 94.88 202 PHE A C 1
ATOM 1485 O O . PHE A 1 202 ? -10.297 -4.964 -3.153 1.00 94.88 202 PHE A O 1
ATOM 1492 N N . SER A 1 203 ? -10.995 -3.739 -4.894 1.00 94.94 203 SER A N 1
ATOM 1493 C CA . SER A 1 203 ? -10.576 -2.435 -4.367 1.00 94.94 203 SER A CA 1
ATOM 1494 C C . SER A 1 203 ? -11.766 -1.499 -4.175 1.00 94.94 203 SER A C 1
ATOM 1496 O O . SER A 1 203 ? -12.661 -1.441 -5.023 1.00 94.94 203 SER A O 1
ATOM 1498 N N . GLY A 1 204 ? -11.730 -0.697 -3.117 1.00 96.44 204 GLY A N 1
ATOM 1499 C CA . GLY A 1 204 ? -12.731 0.314 -2.795 1.00 96.44 204 GLY A CA 1
ATOM 1500 C C . GLY A 1 204 ? -13.370 0.084 -1.429 1.00 96.44 204 GLY A C 1
ATOM 1501 O O . GLY A 1 204 ? -12.849 -0.643 -0.589 1.00 96.44 204 GLY A O 1
ATOM 1502 N N . THR A 1 205 ? -14.522 0.707 -1.207 1.00 97.94 205 THR A N 1
ATOM 1503 C CA . THR A 1 205 ? -15.236 0.656 0.076 1.00 97.94 205 THR A CA 1
ATOM 1504 C C . THR A 1 205 ? -16.430 -0.290 0.001 1.00 97.94 205 THR A C 1
ATOM 1506 O O . THR A 1 205 ? -17.233 -0.223 -0.935 1.00 97.94 205 THR A O 1
ATOM 1509 N N . THR A 1 206 ? -16.583 -1.159 1.000 1.00 98.00 206 THR A N 1
ATOM 1510 C CA . THR A 1 206 ? -17.794 -1.961 1.204 1.00 98.00 206 THR A CA 1
ATOM 1511 C C . THR A 1 206 ? -18.366 -1.733 2.602 1.00 98.00 206 THR A C 1
ATOM 1513 O O . THR A 1 206 ? -17.619 -1.821 3.574 1.00 98.00 206 THR A O 1
ATOM 1516 N N . PRO A 1 207 ? -19.668 -1.432 2.741 1.00 98.12 207 PRO A N 1
ATOM 1517 C CA . PRO A 1 207 ? -20.268 -1.186 4.046 1.00 98.12 207 PRO A CA 1
ATOM 1518 C C . PRO A 1 207 ? -20.422 -2.479 4.856 1.00 98.12 207 PRO A C 1
ATOM 1520 O O . PRO A 1 207 ? -20.603 -3.563 4.294 1.00 98.12 207 PRO A O 1
ATOM 1523 N N . VAL A 1 208 ? -20.401 -2.323 6.177 1.00 98.38 208 VAL A N 1
ATOM 1524 C CA . VAL A 1 208 ? -20.794 -3.326 7.168 1.00 98.38 208 VAL A CA 1
ATOM 1525 C C . VAL A 1 208 ? -21.950 -2.724 7.955 1.00 98.38 208 VAL A C 1
ATOM 1527 O O . VAL A 1 208 ? -21.758 -1.830 8.777 1.00 98.38 208 VAL A O 1
ATOM 1530 N N . ASN A 1 209 ? -23.165 -3.167 7.650 1.00 98.06 209 ASN A N 1
ATOM 1531 C CA . ASN A 1 209 ? -24.373 -2.580 8.217 1.00 98.06 209 ASN A CA 1
ATOM 1532 C C . ASN A 1 209 ? -24.779 -3.337 9.471 1.00 98.06 209 ASN A C 1
ATOM 1534 O O . ASN A 1 209 ? -24.909 -4.557 9.420 1.00 98.06 209 ASN A O 1
ATOM 1538 N N . VAL A 1 210 ? -25.011 -2.619 10.562 1.00 98.00 210 VAL A N 1
ATOM 1539 C CA . VAL A 1 210 ? -25.486 -3.186 11.823 1.00 98.00 210 VAL A CA 1
ATOM 1540 C C . VAL A 1 210 ? -26.955 -2.815 11.971 1.00 98.00 210 VAL A C 1
ATOM 1542 O O . VAL A 1 210 ? -27.282 -1.638 12.082 1.00 98.00 210 VAL A O 1
ATOM 1545 N N . ASP A 1 211 ? -27.838 -3.810 11.953 1.00 97.56 211 ASP A N 1
ATOM 1546 C CA . ASP A 1 211 ? -29.276 -3.632 12.160 1.00 97.56 211 ASP A CA 1
ATOM 1547 C C . ASP A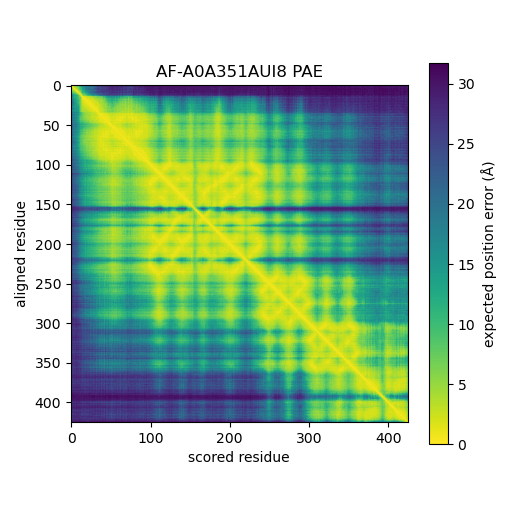 1 211 ? -29.716 -4.426 13.387 1.00 97.56 211 ASP A C 1
ATOM 1549 O O . ASP A 1 211 ? -29.508 -5.636 13.459 1.00 97.56 211 ASP A O 1
ATOM 1553 N N . VAL A 1 212 ? -30.297 -3.748 14.372 1.00 97.25 212 VAL A N 1
ATOM 1554 C CA . VAL A 1 212 ? -30.750 -4.362 15.622 1.00 97.25 212 VAL A CA 1
ATOM 1555 C C . VAL A 1 212 ? -32.269 -4.379 15.615 1.00 97.25 212 VAL A C 1
ATOM 1557 O O . VAL A 1 212 ? -32.930 -3.359 15.797 1.00 97.25 212 VAL A O 1
ATOM 1560 N N . ASN A 1 213 ? -32.830 -5.566 15.418 1.00 94.94 213 ASN A N 1
ATOM 1561 C CA . ASN A 1 213 ? -34.268 -5.777 15.310 1.00 94.94 213 ASN A CA 1
ATOM 1562 C C . ASN A 1 213 ? -34.940 -5.832 16.683 1.00 94.94 213 ASN A C 1
ATOM 1564 O O . ASN A 1 213 ? -36.100 -5.438 16.825 1.00 94.94 213 ASN A O 1
ATOM 1568 N N . ARG A 1 214 ? -34.229 -6.337 17.698 1.00 95.38 214 ARG A N 1
ATOM 1569 C CA . ARG A 1 214 ? -34.754 -6.452 19.057 1.00 95.38 214 ARG A CA 1
ATOM 1570 C C . ARG A 1 214 ? -33.645 -6.366 20.091 1.00 95.38 214 ARG A C 1
ATOM 1572 O O . ARG A 1 214 ? -32.710 -7.156 20.057 1.00 95.38 214 ARG A O 1
ATOM 1579 N N . PHE A 1 215 ? -33.812 -5.478 21.065 1.00 95.75 215 PHE A N 1
ATOM 1580 C CA . PHE A 1 215 ? -32.951 -5.407 22.240 1.00 95.75 215 PHE A CA 1
ATOM 1581 C C . PHE A 1 215 ? -33.779 -5.005 23.460 1.00 95.75 215 PHE A C 1
ATOM 1583 O O . PHE A 1 215 ? -34.274 -3.882 23.542 1.00 95.75 215 PHE A O 1
ATOM 1590 N N . VAL A 1 216 ? -34.022 -5.955 24.367 1.00 95.12 216 VAL A N 1
ATOM 1591 C CA . VAL A 1 216 ? -35.001 -5.766 25.452 1.00 95.12 216 VAL A CA 1
ATOM 1592 C C . VAL A 1 216 ? -34.517 -6.322 26.785 1.00 95.12 216 VAL A C 1
ATOM 1594 O O . VAL A 1 216 ? -33.818 -7.339 26.843 1.00 95.12 216 VAL A O 1
ATOM 1597 N N . ASN A 1 217 ? -34.960 -5.691 27.871 1.00 93.38 217 ASN A N 1
ATOM 1598 C CA . ASN A 1 217 ? -34.885 -6.260 29.214 1.00 93.38 217 ASN A CA 1
ATOM 1599 C C . ASN A 1 217 ? -36.102 -7.177 29.438 1.00 93.38 217 ASN A C 1
ATOM 1601 O O . ASN A 1 217 ? -37.238 -6.792 29.146 1.00 93.38 217 ASN A O 1
ATOM 1605 N N . LEU A 1 218 ? -35.865 -8.397 29.926 1.00 89.38 218 LEU A N 1
ATOM 1606 C CA . LEU A 1 218 ? -36.901 -9.380 30.233 1.00 89.38 218 LEU A CA 1
ATOM 1607 C C . LEU A 1 218 ? -36.501 -10.189 31.479 1.00 89.38 218 LEU A C 1
ATOM 1609 O O . LEU A 1 218 ? -36.052 -11.328 31.353 1.00 89.38 218 LEU A O 1
ATOM 1613 N N . PRO A 1 219 ? -36.670 -9.631 32.687 1.00 83.81 219 PRO A N 1
ATOM 1614 C CA . PRO A 1 219 ? -36.313 -10.333 33.905 1.00 83.81 219 PRO A CA 1
ATOM 1615 C C . PRO A 1 219 ? -37.343 -11.429 34.203 1.00 83.81 219 PRO A C 1
ATOM 1617 O O . PRO A 1 219 ? -38.524 -11.318 33.852 1.00 83.81 219 PRO A O 1
ATOM 1620 N N . VAL A 1 220 ? -36.919 -12.496 34.883 1.00 79.94 220 VAL A N 1
ATOM 1621 C CA . VAL A 1 220 ? -37.792 -13.631 35.224 1.00 79.94 220 VAL A CA 1
ATOM 1622 C C . VAL A 1 220 ? -39.004 -13.155 36.037 1.00 79.94 220 VAL A C 1
ATOM 1624 O O . VAL A 1 220 ? -38.869 -12.630 37.139 1.00 79.94 220 VAL A O 1
ATOM 1627 N N . GLY A 1 221 ? -40.210 -13.349 35.490 1.00 78.50 221 GLY A N 1
ATOM 1628 C CA . GLY A 1 221 ? -41.467 -12.918 36.117 1.00 78.50 221 GLY A CA 1
ATOM 1629 C C . GLY A 1 221 ? -41.774 -11.416 36.008 1.00 78.50 221 GLY A C 1
ATOM 1630 O O . GLY A 1 221 ? -42.757 -10.970 36.599 1.00 78.50 221 GLY A O 1
ATOM 1631 N N . GLY A 1 222 ? -40.966 -10.649 35.269 1.00 81.06 222 GLY A N 1
ATOM 1632 C CA . GLY A 1 222 ? -41.169 -9.223 35.006 1.00 81.06 222 GLY A CA 1
ATOM 1633 C C . GLY A 1 222 ? -41.879 -8.917 33.683 1.00 81.06 222 GLY A C 1
ATOM 1634 O O . GLY A 1 222 ? -42.380 -9.802 32.988 1.00 81.06 222 GLY A O 1
ATOM 1635 N N . THR A 1 223 ? -41.933 -7.629 33.337 1.00 86.19 223 THR A N 1
ATOM 1636 C CA . THR A 1 223 ? -42.443 -7.130 32.050 1.00 86.19 223 THR A CA 1
ATOM 1637 C C . THR A 1 223 ? -41.303 -6.905 31.066 1.00 86.19 223 THR A C 1
ATOM 1639 O O . THR A 1 223 ? -40.238 -6.450 31.469 1.00 86.19 223 THR A O 1
ATOM 1642 N N . VAL A 1 224 ? -41.551 -7.154 29.778 1.00 89.88 224 VAL A N 1
ATOM 1643 C CA . VAL A 1 224 ? -40.623 -6.762 28.707 1.00 89.88 224 VAL A CA 1
ATOM 1644 C C . VAL A 1 224 ? -40.539 -5.235 28.663 1.00 89.88 224 VAL A C 1
ATOM 1646 O O . VAL A 1 224 ? -41.580 -4.579 28.581 1.00 89.88 224 VAL A O 1
ATOM 1649 N N . THR A 1 225 ? -39.329 -4.682 28.684 1.00 93.12 225 THR A N 1
ATOM 1650 C CA . THR A 1 225 ? -39.096 -3.256 28.420 1.00 93.12 225 THR A CA 1
ATOM 1651 C C . THR A 1 225 ? -38.109 -3.086 27.276 1.00 93.12 225 THR A C 1
ATOM 1653 O O . THR A 1 225 ? -37.016 -3.661 27.306 1.00 93.12 225 THR A O 1
ATOM 1656 N N . ASP A 1 226 ? -38.496 -2.284 26.288 1.00 92.38 226 ASP A N 1
ATOM 1657 C CA . ASP A 1 226 ? -37.626 -1.925 25.174 1.00 92.38 226 ASP A CA 1
ATOM 1658 C C . ASP A 1 226 ? -36.498 -1.010 25.653 1.00 92.38 226 ASP A C 1
ATOM 1660 O O . ASP A 1 226 ? -36.698 -0.151 26.516 1.00 92.38 226 ASP A O 1
ATOM 1664 N N . ILE A 1 227 ? -35.308 -1.220 25.098 1.00 96.00 227 ILE A N 1
ATOM 1665 C CA . ILE A 1 227 ? -34.138 -0.371 25.312 1.00 96.00 227 ILE A CA 1
ATOM 1666 C C . ILE A 1 227 ? -33.966 0.463 24.048 1.00 96.00 227 ILE A C 1
ATOM 1668 O O . ILE A 1 227 ? -34.093 -0.058 22.942 1.00 96.00 227 ILE A O 1
ATOM 1672 N N . GLU A 1 228 ? -33.701 1.758 24.198 1.00 96.62 228 GLU A N 1
ATOM 1673 C CA . GLU A 1 228 ? -33.423 2.615 23.048 1.00 96.62 228 GLU A CA 1
ATOM 1674 C C . GLU A 1 228 ? -32.123 2.166 22.373 1.00 96.62 228 GLU A C 1
ATOM 1676 O O . GLU A 1 228 ? -31.091 2.042 23.035 1.00 96.62 228 GLU A O 1
ATOM 1681 N N . VAL A 1 229 ? -32.176 1.905 21.064 1.00 97.62 229 VAL A N 1
ATOM 1682 C CA . VAL A 1 229 ? -31.034 1.405 20.297 1.00 97.62 229 VAL A CA 1
ATOM 1683 C C . VAL A 1 229 ? -30.592 2.419 19.255 1.00 97.62 229 VAL A C 1
ATOM 1685 O O . VAL A 1 229 ? -31.394 2.899 18.456 1.00 97.62 229 VAL A O 1
ATOM 1688 N N . HIS A 1 230 ? -29.289 2.667 19.226 1.00 96.75 230 HIS A N 1
ATOM 1689 C CA . HIS A 1 230 ? -28.604 3.385 18.163 1.00 96.75 230 HIS A CA 1
ATOM 1690 C C . HIS A 1 230 ? -27.658 2.432 17.436 1.00 96.75 230 HIS A C 1
ATOM 1692 O O . HIS A 1 230 ? -27.034 1.569 18.053 1.00 96.75 230 HIS A O 1
ATOM 1698 N N . THR A 1 231 ? -27.538 2.588 16.122 1.00 97.56 231 THR A N 1
ATOM 1699 C CA . THR A 1 231 ? -26.649 1.772 15.289 1.00 97.56 231 THR A CA 1
ATOM 1700 C C . THR A 1 231 ? -25.745 2.662 14.454 1.00 97.56 231 THR A C 1
ATOM 1702 O O . THR A 1 231 ? -26.228 3.553 13.750 1.00 97.56 231 THR A O 1
ATOM 1705 N N . THR A 1 232 ? -24.450 2.374 14.475 1.00 98.25 232 THR A N 1
ATOM 1706 C CA . THR A 1 232 ? -23.446 2.998 13.616 1.00 98.25 232 THR A CA 1
ATOM 1707 C C . THR A 1 232 ? -22.877 1.938 12.680 1.00 98.25 232 THR A C 1
ATOM 1709 O O . THR A 1 232 ? -22.320 0.932 13.115 1.00 98.25 232 THR A O 1
ATOM 1712 N N . ASN A 1 233 ? -23.038 2.153 11.375 1.00 98.06 233 ASN A N 1
ATOM 1713 C CA . ASN A 1 233 ? -22.493 1.250 10.367 1.00 98.06 233 ASN A CA 1
ATOM 1714 C C . ASN A 1 233 ? -20.988 1.466 10.208 1.00 98.06 233 ASN A C 1
ATOM 1716 O O . ASN A 1 233 ? -20.502 2.591 10.304 1.00 98.06 233 ASN A O 1
ATOM 1720 N N . GLY A 1 234 ? -20.292 0.383 9.889 1.00 97.88 234 GLY A N 1
ATOM 1721 C CA . GLY A 1 234 ? -18.874 0.383 9.571 1.00 97.88 234 GLY A CA 1
ATOM 1722 C C . GLY A 1 234 ? -18.620 0.216 8.081 1.00 97.88 234 GLY A C 1
ATOM 1723 O O . GLY A 1 234 ? -19.533 0.178 7.248 1.00 97.88 234 GLY A O 1
ATOM 1724 N N . SER A 1 235 ? -17.350 0.062 7.732 1.00 98.19 235 SER A N 1
ATOM 1725 C CA . SER A 1 235 ? -16.951 -0.269 6.368 1.00 98.19 235 SER A CA 1
ATOM 1726 C C . SER A 1 235 ? -15.606 -0.980 6.331 1.00 98.19 235 SER A C 1
ATOM 1728 O O . SER A 1 235 ? -14.797 -0.864 7.246 1.00 98.19 235 SER A O 1
ATOM 1730 N N . VAL A 1 236 ? -15.358 -1.716 5.252 1.00 98.44 236 VAL A N 1
ATOM 1731 C CA . VAL A 1 236 ? -14.026 -2.206 4.899 1.00 98.44 236 VAL A CA 1
ATOM 1732 C C . VAL A 1 236 ? -13.571 -1.463 3.648 1.00 98.44 236 VAL A C 1
ATOM 1734 O O . VAL A 1 236 ? -14.211 -1.535 2.597 1.00 98.44 236 VAL A O 1
ATOM 1737 N N . ASN A 1 237 ? -12.468 -0.738 3.782 1.00 98.00 237 ASN A N 1
ATOM 1738 C CA . ASN A 1 237 ? -11.774 -0.009 2.734 1.00 98.00 237 ASN A CA 1
ATOM 1739 C C . ASN A 1 237 ? -10.595 -0.859 2.254 1.00 98.00 237 ASN A C 1
ATOM 1741 O O . ASN A 1 237 ? -9.585 -0.987 2.948 1.00 98.00 237 ASN A O 1
ATOM 1745 N N . ALA A 1 238 ? -10.744 -1.461 1.079 1.00 97.38 238 ALA A N 1
ATOM 1746 C CA . ALA A 1 238 ? -9.752 -2.335 0.479 1.00 97.38 238 ALA A CA 1
ATOM 1747 C C . ALA A 1 238 ? -8.921 -1.605 -0.580 1.00 97.38 238 ALA A C 1
ATOM 1749 O O . ALA A 1 238 ? -9.466 -0.895 -1.431 1.00 97.38 238 ALA A O 1
ATOM 1750 N N . SER A 1 239 ? -7.612 -1.835 -0.583 1.00 95.94 239 SER A N 1
ATOM 1751 C CA . SER A 1 239 ? -6.725 -1.463 -1.688 1.00 95.94 239 SER A CA 1
ATOM 1752 C C . SER A 1 239 ? -6.036 -2.696 -2.262 1.00 95.94 239 SER A C 1
ATOM 1754 O O . SER A 1 239 ? -5.804 -3.686 -1.565 1.00 95.94 239 SER A O 1
ATOM 1756 N N . LEU A 1 240 ? -5.719 -2.663 -3.553 1.00 95.19 240 LEU A N 1
ATOM 1757 C CA . LEU A 1 240 ? -4.876 -3.691 -4.157 1.00 95.19 240 LEU A CA 1
ATOM 1758 C C . LEU A 1 240 ? -3.438 -3.542 -3.627 1.00 95.19 240 LEU A C 1
ATOM 1760 O O . LEU A 1 240 ? -3.014 -2.413 -3.371 1.00 95.19 240 LEU A O 1
ATOM 1764 N N . PRO A 1 241 ? -2.693 -4.644 -3.432 1.00 93.25 241 PRO A N 1
ATOM 1765 C CA . PRO A 1 241 ? -1.273 -4.563 -3.108 1.00 93.25 241 PRO A CA 1
ATOM 1766 C C . PRO A 1 241 ? -0.501 -3.894 -4.251 1.00 93.25 241 PRO A C 1
ATOM 1768 O O . PRO A 1 241 ? -0.822 -4.093 -5.427 1.00 93.25 241 PRO A O 1
ATOM 1771 N N . GLU A 1 242 ? 0.515 -3.113 -3.891 1.00 95.12 242 GLU A N 1
ATOM 1772 C CA . GLU A 1 242 ? 1.413 -2.446 -4.833 1.00 95.12 242 GLU A CA 1
ATOM 1773 C C . GLU A 1 242 ? 2.764 -3.157 -4.889 1.00 95.12 242 GLU A C 1
ATOM 1775 O O . GLU A 1 242 ? 3.261 -3.648 -3.875 1.00 95.12 242 GLU A O 1
ATOM 1780 N N . TYR A 1 243 ? 3.348 -3.182 -6.083 1.00 96.56 243 TYR A N 1
ATOM 1781 C CA . TYR A 1 243 ? 4.642 -3.788 -6.369 1.00 96.56 243 TYR A CA 1
ATOM 1782 C C . TYR A 1 243 ? 5.507 -2.829 -7.180 1.00 96.56 243 TYR A C 1
ATOM 1784 O O . TYR A 1 243 ? 5.002 -1.940 -7.875 1.00 96.56 243 TYR A O 1
ATOM 1792 N N . THR A 1 244 ? 6.819 -3.020 -7.099 1.00 97.69 244 THR A N 1
ATOM 1793 C CA . THR A 1 244 ? 7.814 -2.143 -7.717 1.00 97.69 244 THR A CA 1
ATOM 1794 C C . THR A 1 244 ? 8.371 -2.763 -8.992 1.00 97.69 244 THR A C 1
ATOM 1796 O O . THR A 1 244 ? 8.828 -3.904 -9.000 1.00 97.69 244 THR A O 1
ATOM 1799 N N . LEU A 1 245 ? 8.373 -1.987 -10.075 1.00 98.00 245 LEU A N 1
ATOM 1800 C CA . LEU A 1 245 ? 9.050 -2.309 -11.325 1.00 98.00 245 LEU A CA 1
ATOM 1801 C C . LEU A 1 245 ? 10.302 -1.436 -11.458 1.00 98.00 245 LEU A C 1
ATOM 1803 O O . LEU A 1 245 ? 10.215 -0.211 -11.556 1.00 98.00 245 LEU A O 1
ATOM 1807 N N . THR A 1 246 ? 11.463 -2.083 -11.460 1.00 98.00 246 THR A N 1
ATOM 1808 C CA . THR A 1 246 ? 12.777 -1.446 -11.574 1.00 98.00 246 THR A CA 1
ATOM 1809 C C . THR A 1 246 ? 13.296 -1.570 -12.999 1.00 98.00 246 THR A C 1
ATOM 1811 O O . THR A 1 246 ? 13.336 -2.661 -13.567 1.00 98.00 246 THR A O 1
ATOM 1814 N N . TYR A 1 247 ? 13.735 -0.453 -13.562 1.00 97.69 247 TYR A N 1
ATOM 1815 C CA . TYR A 1 247 ? 14.272 -0.350 -14.909 1.00 97.69 247 TYR A CA 1
ATOM 1816 C C . TYR A 1 247 ? 15.786 -0.173 -14.840 1.00 97.69 247 TYR A C 1
ATOM 1818 O O . TYR A 1 247 ? 16.273 0.767 -14.203 1.00 97.69 247 TYR A O 1
ATOM 1826 N N . THR A 1 248 ? 16.533 -1.045 -15.512 1.00 97.31 248 THR A N 1
ATOM 1827 C CA . THR A 1 248 ? 17.991 -0.943 -15.633 1.00 97.31 248 THR A CA 1
ATOM 1828 C C . THR A 1 248 ? 18.423 -0.834 -17.089 1.00 97.31 248 THR A C 1
ATOM 1830 O O . THR A 1 248 ? 17.779 -1.382 -17.981 1.00 97.31 248 THR A O 1
ATOM 1833 N N . VAL A 1 249 ? 19.507 -0.105 -17.349 1.00 97.12 249 VAL A N 1
ATOM 1834 C CA . VAL A 1 249 ? 20.139 -0.052 -18.671 1.00 97.12 249 VAL A CA 1
ATOM 1835 C C . VAL A 1 249 ? 21.540 -0.618 -18.553 1.00 97.12 249 VAL A C 1
ATOM 1837 O O . VAL A 1 249 ? 22.361 -0.078 -17.813 1.00 97.12 249 VAL A O 1
ATOM 1840 N N . ASN A 1 250 ? 21.816 -1.710 -19.267 1.00 94.25 250 ASN A N 1
ATOM 1841 C CA . ASN A 1 250 ? 23.065 -2.470 -19.145 1.00 94.25 250 ASN A CA 1
ATOM 1842 C C . ASN A 1 250 ? 23.395 -2.844 -17.679 1.00 94.25 250 ASN A C 1
ATOM 1844 O O . ASN A 1 250 ? 24.558 -2.830 -17.269 1.00 94.25 250 ASN A O 1
ATOM 1848 N N . GLY A 1 251 ? 22.370 -3.152 -16.880 1.00 92.31 251 GLY A N 1
ATOM 1849 C CA . GLY A 1 251 ? 22.480 -3.495 -15.461 1.00 92.31 251 GLY A CA 1
ATOM 1850 C C . GLY A 1 251 ? 22.627 -2.312 -14.497 1.00 92.31 251 GLY A C 1
ATOM 1851 O O . GLY A 1 251 ? 22.672 -2.533 -13.287 1.00 92.31 251 GLY A O 1
ATOM 1852 N N . GLU A 1 252 ? 22.683 -1.069 -14.982 1.00 95.62 252 GLU A N 1
ATOM 1853 C CA . GLU A 1 252 ? 22.716 0.127 -14.134 1.00 95.62 252 GLU A CA 1
ATOM 1854 C C . GLU A 1 252 ? 21.301 0.668 -13.899 1.00 95.62 252 GLU A C 1
ATOM 1856 O O . GLU A 1 252 ? 20.489 0.725 -14.822 1.00 95.62 252 GLU A O 1
ATOM 1861 N N . PHE A 1 253 ? 20.989 1.062 -12.662 1.00 96.75 253 PHE A N 1
ATOM 1862 C CA . PHE A 1 253 ? 19.682 1.617 -12.308 1.00 96.75 253 PHE A CA 1
ATOM 1863 C C . PHE A 1 253 ? 19.357 2.860 -13.140 1.00 96.75 253 PHE A C 1
ATOM 1865 O O . PHE A 1 253 ? 20.147 3.802 -13.205 1.00 96.75 253 PHE A O 1
ATOM 1872 N N . TYR A 1 254 ? 18.160 2.876 -13.720 1.00 96.38 254 TYR A N 1
ATOM 1873 C CA . TYR A 1 254 ? 17.651 4.005 -14.483 1.00 96.38 254 TYR A CA 1
ATOM 1874 C C . TYR A 1 254 ? 16.464 4.677 -13.787 1.00 96.38 254 TYR A C 1
ATOM 1876 O O . TYR A 1 254 ? 16.488 5.885 -13.549 1.00 96.38 254 TYR A O 1
ATOM 1884 N N . ALA A 1 255 ? 15.431 3.900 -13.461 1.00 96.94 255 ALA A N 1
ATOM 1885 C CA . ALA A 1 255 ? 14.210 4.395 -12.837 1.00 96.94 255 ALA A CA 1
ATOM 1886 C C . ALA A 1 255 ? 13.475 3.269 -12.102 1.00 96.94 255 ALA A C 1
ATOM 1888 O O . ALA A 1 255 ? 13.711 2.088 -12.352 1.00 96.94 255 ALA A O 1
ATOM 1889 N N . GLU A 1 256 ? 12.523 3.639 -11.254 1.00 97.31 256 GLU A N 1
ATOM 1890 C CA . GLU A 1 256 ? 11.561 2.721 -10.644 1.00 97.31 256 GLU A CA 1
ATOM 1891 C C . GLU A 1 256 ? 10.159 3.329 -10.679 1.00 97.31 256 GLU A C 1
ATOM 1893 O O . GLU A 1 256 ? 9.995 4.553 -10.678 1.00 97.31 256 GLU A O 1
ATOM 1898 N N . GLN A 1 257 ? 9.146 2.471 -10.745 1.00 97.44 257 GLN A N 1
ATOM 1899 C CA . GLN A 1 257 ? 7.736 2.848 -10.687 1.00 97.44 257 GLN A CA 1
ATOM 1900 C C . GLN A 1 257 ? 6.965 1.819 -9.859 1.00 97.44 257 GLN A C 1
ATOM 1902 O O . GLN A 1 257 ? 7.248 0.623 -9.937 1.00 97.44 257 GLN A O 1
ATOM 1907 N N . THR A 1 258 ? 5.979 2.277 -9.091 1.00 97.12 258 THR A N 1
ATOM 1908 C CA . THR A 1 258 ? 5.091 1.412 -8.310 1.00 97.12 258 THR A CA 1
ATOM 1909 C C . THR A 1 258 ? 3.724 1.305 -8.968 1.00 97.12 258 THR A C 1
ATOM 1911 O O . THR A 1 258 ? 3.176 2.285 -9.479 1.00 97.12 258 THR A O 1
ATOM 1914 N N . TYR A 1 259 ? 3.172 0.096 -8.959 1.00 96.19 259 TYR A N 1
ATOM 1915 C CA . TYR A 1 259 ? 1.886 -0.216 -9.568 1.00 96.19 259 TYR A CA 1
ATOM 1916 C C . TYR A 1 259 ? 1.087 -1.144 -8.660 1.00 96.19 259 TYR A C 1
ATOM 1918 O O . TYR A 1 259 ? 1.623 -2.116 -8.130 1.00 96.19 259 TYR A O 1
ATOM 1926 N N . ALA A 1 260 ? -0.215 -0.888 -8.534 1.00 95.12 260 ALA A N 1
ATOM 1927 C CA . ALA A 1 260 ? -1.140 -1.876 -7.996 1.00 95.12 260 ALA A CA 1
ATOM 1928 C C . ALA A 1 260 ? -1.173 -3.123 -8.896 1.00 95.12 260 ALA A C 1
ATOM 1930 O O . ALA A 1 260 ? -1.071 -3.012 -10.122 1.00 95.12 260 ALA A O 1
ATOM 1931 N N . VAL A 1 261 ? -1.355 -4.307 -8.307 1.00 94.31 261 VAL A N 1
ATOM 1932 C CA . VAL A 1 261 ? -1.492 -5.550 -9.081 1.00 94.31 261 VAL A CA 1
ATOM 1933 C C . VAL A 1 261 ? -2.612 -5.433 -10.126 1.00 94.31 261 VAL A C 1
ATOM 1935 O O . VAL A 1 261 ? -3.682 -4.888 -9.859 1.00 94.31 261 VAL A O 1
ATOM 1938 N N . GLY A 1 262 ? -2.359 -5.916 -11.342 1.00 92.19 262 GLY A N 1
ATOM 1939 C CA . GLY A 1 262 ? -3.292 -5.835 -12.468 1.00 92.19 262 GLY A CA 1
ATOM 1940 C C . GLY A 1 262 ? -3.377 -4.460 -13.144 1.00 92.19 262 GLY A C 1
ATOM 1941 O O . GLY A 1 262 ? -4.041 -4.342 -14.173 1.00 92.19 262 GLY A O 1
ATOM 1942 N N . ALA A 1 263 ? -2.701 -3.425 -12.632 1.00 94.62 263 ALA A N 1
ATOM 1943 C CA . ALA A 1 263 ? -2.642 -2.127 -13.299 1.0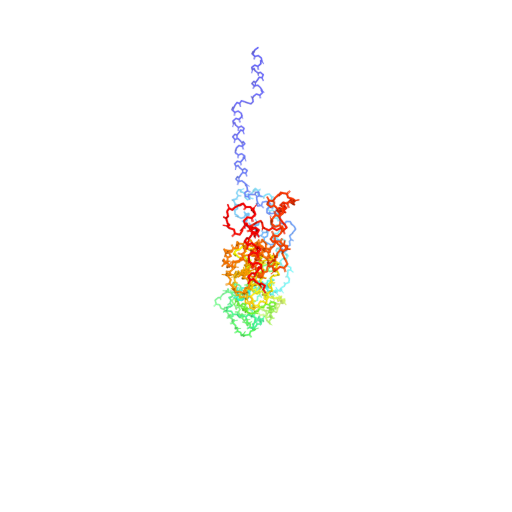0 94.62 263 ALA A CA 1
ATOM 1944 C C . ALA A 1 263 ? -1.820 -2.203 -14.598 1.00 94.62 263 ALA A C 1
ATOM 1946 O O . ALA A 1 263 ? -0.823 -2.924 -14.671 1.00 94.62 263 ALA A O 1
ATOM 1947 N N . ALA A 1 264 ? -2.225 -1.440 -15.618 1.00 96.00 264 ALA A N 1
ATOM 1948 C CA . ALA A 1 264 ? -1.484 -1.329 -16.874 1.00 96.00 264 ALA A CA 1
ATOM 1949 C C . ALA A 1 264 ? -0.148 -0.598 -16.661 1.00 96.00 264 ALA A C 1
ATOM 1951 O O . ALA A 1 264 ? -0.108 0.454 -16.018 1.00 96.00 264 ALA A O 1
ATOM 1952 N N . ILE A 1 265 ? 0.931 -1.141 -17.227 1.00 96.75 265 ILE A N 1
ATOM 1953 C CA . ILE A 1 265 ? 2.283 -0.591 -17.068 1.00 96.75 265 ILE A CA 1
ATOM 1954 C C . ILE A 1 265 ? 2.558 0.472 -18.137 1.00 96.75 265 ILE A C 1
ATOM 1956 O O . ILE A 1 265 ? 2.292 0.278 -19.323 1.00 96.75 265 ILE A O 1
ATOM 1960 N N . THR A 1 266 ? 3.147 1.593 -17.719 1.00 95.25 266 THR A N 1
ATOM 1961 C CA . THR A 1 266 ? 3.585 2.681 -18.604 1.00 95.25 266 THR A CA 1
ATOM 1962 C C . THR A 1 266 ? 5.089 2.873 -18.480 1.00 95.25 266 THR A C 1
ATOM 1964 O O . THR A 1 266 ? 5.563 3.491 -17.527 1.00 95.25 266 THR A O 1
ATOM 1967 N N . VAL A 1 267 ? 5.836 2.360 -19.454 1.00 95.06 267 VAL A N 1
ATOM 1968 C CA . VAL A 1 267 ? 7.303 2.396 -19.425 1.00 95.06 267 VAL A CA 1
ATOM 1969 C C . VAL A 1 267 ? 7.854 3.828 -19.518 1.00 95.06 267 VAL A C 1
ATOM 1971 O O . VAL A 1 267 ? 7.249 4.669 -20.190 1.00 95.06 267 VAL A O 1
ATOM 1974 N N . PRO A 1 268 ? 8.995 4.132 -18.874 1.00 95.06 268 PRO A N 1
ATOM 1975 C CA . PRO A 1 268 ? 9.599 5.457 -18.933 1.00 95.06 268 PRO A CA 1
ATOM 1976 C C . PRO A 1 268 ? 10.224 5.737 -20.309 1.00 95.06 268 PRO A C 1
ATOM 1978 O O . PRO A 1 268 ? 10.753 4.840 -20.972 1.00 95.06 268 PRO A O 1
ATOM 1981 N N . GLU A 1 269 ? 10.200 7.001 -20.733 1.00 93.06 269 GLU A N 1
ATOM 1982 C CA . GLU A 1 269 ? 10.902 7.442 -21.943 1.00 93.06 269 GLU A CA 1
ATOM 1983 C C . GLU A 1 269 ? 12.417 7.406 -21.729 1.00 93.06 269 GLU A C 1
ATOM 1985 O O . GLU A 1 269 ? 12.898 7.861 -20.699 1.00 93.06 269 GLU A O 1
ATOM 1990 N N . TYR A 1 270 ? 13.176 6.919 -22.713 1.00 94.00 270 TYR A N 1
ATOM 1991 C CA . TYR A 1 270 ? 14.637 6.870 -22.653 1.00 94.00 270 TYR A CA 1
ATOM 1992 C C . TYR A 1 270 ? 15.262 7.639 -23.823 1.00 94.00 270 TYR A C 1
ATOM 1994 O O . TYR A 1 270 ? 14.973 7.361 -24.990 1.00 94.00 270 TYR A O 1
ATOM 2002 N N . THR A 1 271 ? 16.148 8.591 -23.522 1.00 93.81 271 THR A N 1
ATOM 2003 C CA . THR A 1 271 ? 16.886 9.357 -24.538 1.00 93.81 271 THR A CA 1
ATOM 2004 C C . THR A 1 271 ? 18.114 8.575 -24.979 1.00 93.81 271 THR A C 1
ATOM 2006 O O . THR A 1 271 ? 19.107 8.514 -24.257 1.00 93.81 271 THR A O 1
ATOM 2009 N N . VAL A 1 272 ? 18.059 8.001 -26.180 1.00 94.19 272 VAL A N 1
ATOM 2010 C CA . VAL A 1 272 ? 19.174 7.232 -26.747 1.00 94.19 272 VAL A CA 1
ATOM 2011 C C . VAL A 1 272 ? 20.320 8.179 -27.130 1.00 94.19 272 VAL A C 1
ATOM 2013 O O . VAL A 1 272 ? 20.097 9.086 -27.938 1.00 94.19 272 VAL A O 1
ATOM 2016 N N . PRO A 1 273 ? 21.538 7.998 -26.584 1.00 92.88 273 PRO A N 1
ATOM 2017 C CA . PRO A 1 273 ? 22.703 8.759 -27.020 1.00 92.88 273 PRO A CA 1
ATOM 2018 C C . PRO A 1 273 ? 23.008 8.527 -28.504 1.00 92.88 273 PRO A C 1
ATOM 2020 O O . PRO A 1 273 ? 22.763 7.446 -29.044 1.00 92.88 273 PRO A O 1
ATOM 2023 N N . GLU A 1 274 ? 23.575 9.535 -29.167 1.00 92.06 274 GLU A N 1
ATOM 2024 C CA . GLU A 1 274 ? 23.988 9.415 -30.566 1.00 92.06 274 GLU A CA 1
ATOM 2025 C C . GLU A 1 274 ? 24.961 8.243 -30.752 1.00 92.06 274 GLU A C 1
ATOM 2027 O O . GLU A 1 274 ? 25.890 8.052 -29.965 1.00 92.06 274 GLU A O 1
ATOM 2032 N N . GLY A 1 275 ? 24.733 7.453 -31.800 1.00 92.56 275 GLY A N 1
ATOM 2033 C CA . GLY A 1 275 ? 25.563 6.296 -32.109 1.00 92.56 275 GLY A CA 1
ATOM 2034 C C . GLY A 1 275 ? 25.254 5.039 -31.307 1.00 92.56 275 GLY A C 1
ATOM 2035 O O . GLY A 1 275 ? 26.004 4.077 -31.430 1.00 92.56 275 GLY A O 1
ATOM 2036 N N . TYR A 1 276 ? 24.162 5.011 -30.540 1.00 95.00 276 TYR A N 1
ATOM 2037 C CA . TYR A 1 276 ? 23.688 3.819 -29.840 1.00 95.00 276 TYR A CA 1
ATOM 2038 C C . TYR A 1 276 ? 22.308 3.370 -30.337 1.00 95.00 276 TYR A C 1
ATOM 2040 O O . TYR A 1 276 ? 21.533 4.150 -30.8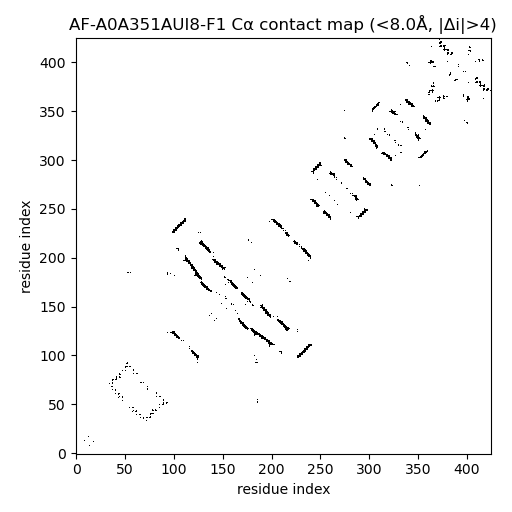93 1.00 95.00 276 TYR A O 1
ATOM 2048 N N . THR A 1 277 ? 21.999 2.098 -30.098 1.00 93.94 277 THR A N 1
ATOM 2049 C CA . THR A 1 277 ? 20.681 1.484 -30.273 1.00 93.94 277 THR A CA 1
ATOM 2050 C C . THR A 1 277 ? 20.173 1.007 -28.916 1.00 93.94 277 THR A C 1
ATOM 2052 O O . THR A 1 277 ? 20.896 0.337 -28.176 1.00 93.94 277 THR A O 1
ATOM 2055 N N . PHE A 1 278 ? 18.921 1.339 -28.603 1.00 96.31 278 PHE A N 1
ATOM 2056 C CA . PHE A 1 278 ? 18.229 0.935 -27.381 1.00 96.31 278 PHE A CA 1
ATOM 2057 C C . PHE A 1 278 ? 17.244 -0.198 -27.679 1.00 96.31 278 PHE A C 1
ATOM 2059 O O . PHE A 1 278 ? 16.419 -0.071 -28.584 1.00 96.31 278 PHE A O 1
ATOM 2066 N N . SER A 1 279 ? 17.312 -1.297 -26.926 1.00 93.69 279 SER A N 1
ATOM 2067 C CA . SER A 1 279 ? 16.450 -2.468 -27.150 1.00 93.69 279 SER A CA 1
ATOM 2068 C C . SER A 1 279 ? 14.975 -2.233 -26.816 1.00 93.69 279 SER A C 1
ATOM 2070 O O . SER A 1 279 ? 14.126 -3.004 -27.257 1.00 93.69 279 SER A O 1
ATOM 2072 N N . GLY A 1 280 ? 14.669 -1.203 -26.023 1.00 93.38 280 GLY A N 1
ATOM 2073 C CA . GLY A 1 280 ? 13.352 -1.016 -25.420 1.00 93.38 280 GLY A CA 1
ATOM 2074 C C . GLY A 1 280 ? 13.197 -1.766 -24.097 1.00 93.38 280 GLY A C 1
ATOM 2075 O O . GLY A 1 280 ? 13.999 -2.637 -23.753 1.00 93.38 280 GLY A O 1
ATOM 2076 N N . TRP A 1 281 ? 12.139 -1.415 -23.368 1.00 96.00 281 TRP A N 1
ATOM 2077 C CA . TRP A 1 281 ? 11.735 -2.060 -22.121 1.00 96.00 281 TRP A CA 1
ATOM 2078 C C . TRP A 1 281 ? 10.836 -3.263 -22.414 1.00 96.00 281 TRP A C 1
ATOM 2080 O O . TRP A 1 281 ? 9.813 -3.121 -23.084 1.00 96.00 281 TRP A O 1
ATOM 2090 N N . VAL A 1 282 ? 11.188 -4.441 -21.896 1.00 95.06 282 VAL A N 1
ATOM 2091 C CA . VAL A 1 282 ? 10.354 -5.647 -22.010 1.00 95.06 282 VAL A CA 1
ATOM 2092 C C . VAL A 1 282 ? 9.592 -5.839 -20.704 1.00 95.06 282 VAL A C 1
ATOM 2094 O O . VAL A 1 282 ? 10.158 -6.306 -19.722 1.00 95.06 282 VAL A O 1
ATOM 2097 N N . VAL A 1 283 ? 8.312 -5.467 -20.696 1.00 96.06 283 VAL A N 1
ATOM 2098 C CA . VAL A 1 283 ? 7.428 -5.527 -19.519 1.00 96.06 283 VAL A CA 1
ATOM 2099 C C . VAL A 1 283 ? 6.168 -6.350 -19.823 1.00 96.06 283 VAL A C 1
ATOM 2101 O O . VAL A 1 283 ? 5.781 -6.447 -20.992 1.00 96.06 283 VAL A O 1
ATOM 2104 N N . PRO A 1 284 ? 5.515 -6.954 -18.813 1.00 96.00 284 PRO A N 1
ATOM 2105 C CA . PRO A 1 284 ? 4.190 -7.546 -18.992 1.00 96.00 284 PRO A CA 1
ATOM 2106 C C . PRO A 1 284 ? 3.128 -6.472 -19.296 1.00 96.00 284 PRO A C 1
ATOM 2108 O O . PRO A 1 284 ? 3.353 -5.282 -19.096 1.00 96.00 284 PRO A O 1
ATOM 2111 N N . GLU A 1 285 ? 1.951 -6.890 -19.776 1.00 94.56 285 GLU A N 1
ATOM 2112 C CA . GLU A 1 285 ? 0.833 -5.973 -20.072 1.00 94.56 285 GLU A CA 1
ATOM 2113 C C . GLU A 1 285 ? 0.292 -5.292 -18.801 1.00 94.56 285 GLU A C 1
ATOM 2115 O O . GLU A 1 285 ? -0.029 -4.102 -18.805 1.00 94.56 285 GLU A O 1
ATOM 2120 N N . THR A 1 286 ? 0.246 -6.041 -17.698 1.00 96.12 286 THR A N 1
ATOM 2121 C CA . THR A 1 286 ? -0.196 -5.573 -16.380 1.00 96.12 286 THR A CA 1
ATOM 2122 C C . THR A 1 286 ? 0.780 -5.991 -15.288 1.00 96.12 286 THR A C 1
ATOM 2124 O O . THR A 1 286 ? 1.446 -7.021 -15.416 1.00 96.12 286 THR A O 1
ATOM 2127 N N . MET A 1 287 ? 0.813 -5.242 -14.185 1.00 96.38 287 MET A N 1
ATOM 2128 C CA . MET A 1 287 ? 1.680 -5.540 -13.045 1.00 96.38 287 MET A CA 1
ATOM 2129 C C . MET A 1 287 ? 1.309 -6.877 -12.378 1.00 96.38 287 MET A C 1
ATOM 2131 O O . MET A 1 287 ? 0.149 -7.050 -11.990 1.00 96.38 287 MET A O 1
ATOM 2135 N N . PRO A 1 288 ? 2.248 -7.831 -12.225 1.00 95.38 288 PRO A N 1
ATOM 2136 C CA . PRO A 1 288 ? 2.005 -9.059 -11.475 1.00 95.38 288 PRO A CA 1
ATOM 2137 C C . PRO A 1 288 ? 2.059 -8.823 -9.961 1.00 95.38 288 PRO A C 1
ATOM 2139 O O . PRO A 1 288 ? 2.358 -7.730 -9.489 1.00 95.38 288 PRO A O 1
ATOM 2142 N N . ALA A 1 289 ? 1.767 -9.871 -9.189 1.00 93.88 289 ALA A N 1
ATOM 2143 C CA . ALA A 1 289 ? 1.804 -9.841 -7.728 1.00 93.88 289 ALA A CA 1
ATOM 2144 C C . ALA A 1 289 ? 3.229 -10.022 -7.155 1.00 93.88 289 ALA A C 1
ATOM 2146 O O . ALA A 1 289 ? 3.423 -10.773 -6.196 1.00 93.88 289 ALA A O 1
ATOM 2147 N N . GLU A 1 290 ? 4.230 -9.399 -7.777 1.00 96.38 290 GLU A N 1
ATOM 2148 C CA . GLU A 1 290 ? 5.633 -9.454 -7.358 1.00 96.38 290 GLU A CA 1
ATOM 2149 C C . GLU A 1 290 ? 6.426 -8.255 -7.885 1.00 96.38 290 GLU A C 1
ATOM 2151 O O . GLU A 1 290 ? 6.076 -7.669 -8.911 1.00 96.38 290 GLU A O 1
ATOM 2156 N N . ASP A 1 291 ? 7.514 -7.917 -7.195 1.00 97.88 291 ASP A N 1
ATOM 2157 C CA . ASP A 1 291 ? 8.470 -6.926 -7.684 1.00 97.88 291 ASP A CA 1
ATOM 2158 C C . ASP A 1 291 ? 9.227 -7.476 -8.897 1.00 97.88 291 ASP A C 1
ATOM 2160 O O . ASP A 1 291 ? 9.605 -8.650 -8.944 1.00 97.88 291 ASP A O 1
ATOM 2164 N N . LEU A 1 292 ? 9.486 -6.610 -9.873 1.00 97.44 292 LEU A N 1
ATOM 2165 C CA . LEU A 1 292 ? 10.144 -6.970 -11.121 1.00 97.44 292 LEU A CA 1
ATOM 2166 C C . LEU A 1 292 ? 11.336 -6.060 -11.396 1.00 97.44 292 LEU A C 1
ATOM 2168 O O . LEU A 1 292 ? 11.294 -4.858 -11.145 1.00 97.44 292 LEU A O 1
ATOM 2172 N N . THR A 1 293 ? 12.360 -6.628 -12.024 1.00 97.31 293 THR A N 1
ATOM 2173 C CA . THR A 1 293 ? 13.463 -5.866 -12.610 1.00 97.31 293 THR A CA 1
ATOM 2174 C C . THR A 1 293 ? 13.554 -6.195 -14.088 1.00 97.31 293 THR A C 1
ATOM 2176 O O . THR A 1 293 ? 13.662 -7.365 -14.460 1.00 97.31 293 THR A O 1
ATOM 2179 N N . VAL A 1 294 ? 13.519 -5.165 -14.928 1.00 96.88 294 VAL A N 1
ATOM 2180 C CA . VAL A 1 294 ? 13.657 -5.284 -16.379 1.00 96.88 294 VAL A CA 1
ATOM 2181 C C . VAL A 1 294 ? 14.909 -4.551 -16.831 1.00 96.88 294 VAL A C 1
ATOM 2183 O O . VAL A 1 294 ? 15.127 -3.393 -16.480 1.00 96.88 294 VAL A O 1
ATOM 2186 N N . ASP A 1 295 ? 15.726 -5.242 -17.619 1.00 96.62 295 ASP A N 1
ATOM 2187 C CA . ASP A 1 295 ? 16.963 -4.696 -18.163 1.00 96.62 295 ASP A CA 1
ATOM 2188 C C . ASP A 1 295 ? 16.801 -4.434 -19.656 1.00 96.62 295 ASP A C 1
ATOM 2190 O O . ASP A 1 295 ? 16.412 -5.318 -20.424 1.00 96.62 295 ASP A O 1
ATOM 2194 N N . ALA A 1 296 ? 17.091 -3.203 -20.057 1.00 96.25 296 ALA A N 1
ATOM 2195 C CA . ALA A 1 296 ? 17.205 -2.825 -21.448 1.00 96.25 296 ALA A CA 1
ATOM 2196 C C . ALA A 1 296 ? 18.680 -2.736 -21.843 1.00 96.25 296 ALA A C 1
ATOM 2198 O O . ALA A 1 296 ? 19.543 -2.307 -21.077 1.00 96.25 296 ALA A O 1
ATOM 2199 N N . VAL A 1 297 ? 18.965 -3.118 -23.081 1.00 94.50 297 VAL A N 1
ATOM 2200 C CA . VAL A 1 297 ? 20.315 -3.130 -23.626 1.00 94.50 297 VAL A CA 1
ATOM 2201 C C . VAL A 1 297 ? 20.540 -1.866 -24.440 1.00 94.50 297 VAL A C 1
ATOM 2203 O O . VAL A 1 297 ? 19.767 -1.542 -25.347 1.00 94.50 297 VAL A O 1
ATOM 2206 N N . LEU A 1 298 ? 21.641 -1.180 -24.145 1.00 96.12 298 LEU A N 1
ATOM 2207 C CA . LEU A 1 298 ? 22.162 -0.080 -24.944 1.00 96.12 298 LEU A CA 1
ATOM 2208 C C . LEU A 1 298 ? 23.450 -0.542 -25.633 1.00 96.12 298 LEU A C 1
ATOM 2210 O O . LEU A 1 298 ? 24.468 -0.753 -24.976 1.00 96.12 298 LEU A O 1
ATOM 2214 N N . SER A 1 299 ? 23.399 -0.715 -26.955 1.00 93.81 299 SER A N 1
ATOM 2215 C CA . SER A 1 299 ? 24.531 -1.180 -27.771 1.00 93.81 299 SER A CA 1
ATOM 2216 C C . SER A 1 299 ? 25.041 -0.068 -28.672 1.00 93.81 299 SER A C 1
ATOM 2218 O O . SER A 1 299 ? 24.241 0.621 -29.301 1.00 93.81 299 SER A O 1
ATOM 2220 N N . ILE A 1 300 ? 26.361 0.100 -28.757 1.00 95.19 300 ILE A N 1
ATOM 2221 C CA . ILE A 1 300 ? 26.958 1.011 -29.735 1.00 95.19 300 ILE A CA 1
ATOM 2222 C C . ILE A 1 300 ? 26.671 0.496 -31.150 1.00 95.19 300 ILE A C 1
ATOM 2224 O O . ILE A 1 300 ? 26.756 -0.704 -31.424 1.00 95.19 300 ILE A O 1
ATOM 2228 N N . ASN A 1 301 ? 26.287 1.396 -32.048 1.00 94.56 301 ASN A N 1
ATOM 2229 C CA . ASN A 1 301 ? 26.014 1.065 -33.438 1.00 94.56 301 ASN A CA 1
ATOM 2230 C C . ASN A 1 301 ? 27.312 0.628 -34.110 1.00 94.56 301 ASN A C 1
ATOM 2232 O O . ASN A 1 301 ? 28.374 1.193 -33.856 1.00 94.56 301 ASN A O 1
ATOM 2236 N N . VAL A 1 302 ? 27.218 -0.360 -34.991 1.00 95.19 302 VAL A N 1
ATOM 2237 C CA . VAL A 1 302 ? 28.357 -0.863 -35.757 1.00 95.19 302 VAL A CA 1
ATOM 2238 C C . VAL A 1 302 ? 28.123 -0.544 -37.223 1.00 95.19 302 VAL A C 1
ATOM 2240 O O . VAL A 1 302 ? 27.037 -0.792 -37.749 1.00 95.19 302 VAL A O 1
ATOM 2243 N N . TYR A 1 303 ? 29.151 -0.009 -37.872 1.00 95.25 303 TYR A N 1
ATOM 2244 C CA . TYR A 1 303 ? 29.134 0.310 -39.291 1.00 95.25 303 TYR A CA 1
ATOM 2245 C C . TYR A 1 303 ? 30.180 -0.487 -40.041 1.00 95.25 303 TYR A C 1
ATOM 2247 O O . TYR A 1 303 ? 31.279 -0.742 -39.546 1.00 95.25 303 TYR A O 1
ATOM 2255 N N . THR A 1 304 ? 29.834 -0.850 -41.266 1.00 95.38 304 THR A N 1
ATOM 2256 C CA . THR A 1 304 ? 30.706 -1.588 -42.169 1.00 95.38 304 THR A CA 1
ATOM 2257 C C . THR A 1 304 ? 31.382 -0.626 -43.138 1.00 95.38 304 THR A C 1
ATOM 2259 O O . THR A 1 304 ? 30.724 0.157 -43.828 1.00 95.38 304 THR A O 1
ATOM 2262 N N . VAL A 1 305 ? 32.711 -0.699 -43.194 1.00 96.12 305 VAL A N 1
ATOM 2263 C CA . VAL A 1 305 ? 33.534 -0.040 -44.206 1.00 96.12 305 VAL A CA 1
ATOM 2264 C C . VAL A 1 305 ? 33.998 -1.084 -45.212 1.00 96.12 305 VAL A C 1
ATOM 2266 O O . VAL A 1 305 ? 34.734 -2.008 -44.860 1.00 96.12 305 VAL A O 1
ATOM 2269 N N . THR A 1 306 ? 33.568 -0.924 -46.459 1.00 95.31 306 THR A N 1
ATOM 2270 C CA . THR A 1 306 ? 33.934 -1.804 -47.573 1.00 95.31 306 THR A CA 1
ATOM 2271 C C . THR A 1 306 ? 35.051 -1.150 -48.379 1.00 95.31 306 THR A C 1
ATOM 2273 O O . THR A 1 306 ? 34.885 -0.048 -48.899 1.00 95.31 306 THR A O 1
ATOM 2276 N N . PHE A 1 307 ? 36.187 -1.826 -48.496 1.00 95.62 307 PHE A N 1
ATOM 2277 C CA . PHE A 1 307 ? 37.313 -1.402 -49.318 1.00 95.62 307 PHE A CA 1
ATOM 2278 C C . PHE A 1 307 ? 37.209 -2.048 -50.694 1.00 95.62 307 PHE A C 1
ATOM 2280 O O . PHE A 1 307 ? 37.060 -3.268 -50.787 1.00 95.62 307 PHE A O 1
ATOM 2287 N N . VAL A 1 308 ? 37.290 -1.245 -51.751 1.00 96.12 308 VAL A N 1
ATOM 2288 C CA . VAL A 1 308 ? 37.194 -1.709 -53.140 1.00 96.12 308 VAL A CA 1
ATOM 2289 C C . VAL A 1 308 ? 38.360 -1.207 -53.973 1.00 96.12 308 VAL A C 1
ATOM 2291 O O . VAL A 1 308 ? 38.932 -0.150 -53.706 1.00 96.12 308 VAL A O 1
ATOM 2294 N N . ASP A 1 309 ? 38.708 -1.976 -54.987 1.00 94.56 309 ASP A N 1
ATOM 2295 C CA . ASP A 1 309 ? 39.720 -1.615 -55.962 1.00 94.56 309 ASP A CA 1
ATOM 2296 C C . ASP A 1 309 ? 39.190 -0.550 -56.934 1.00 94.56 309 ASP A C 1
ATOM 2298 O O . ASP A 1 309 ? 38.083 -0.679 -57.458 1.00 94.56 309 ASP A O 1
ATOM 2302 N N . GLY A 1 310 ? 39.952 0.520 -57.173 1.00 91.38 310 GLY A N 1
ATOM 2303 C CA . GLY A 1 310 ? 39.516 1.607 -58.055 1.00 91.38 310 GLY A CA 1
ATOM 2304 C C . GLY A 1 310 ? 39.697 1.368 -59.547 1.00 91.38 310 GLY A C 1
ATOM 2305 O O . GLY A 1 310 ? 39.187 2.167 -60.330 1.00 91.38 310 GLY A O 1
ATOM 2306 N N . LEU A 1 311 ? 40.393 0.304 -59.961 1.00 88.62 311 LEU A N 1
ATOM 2307 C CA . LEU A 1 311 ? 40.561 -0.040 -61.372 1.00 88.62 311 LEU A CA 1
ATOM 2308 C C . LEU A 1 311 ? 39.485 -1.019 -61.842 1.00 88.62 311 LEU A C 1
ATOM 2310 O O . LEU A 1 311 ? 38.903 -0.814 -62.909 1.00 88.62 311 LEU A O 1
ATOM 2314 N N . ASP A 1 312 ? 39.209 -2.067 -61.062 1.00 89.12 312 ASP A N 1
ATOM 2315 C CA . ASP A 1 312 ? 38.277 -3.131 -61.462 1.00 89.12 312 ASP A CA 1
ATOM 2316 C C . ASP A 1 312 ? 36.992 -3.226 -60.616 1.00 89.12 312 ASP A C 1
ATOM 2318 O O . ASP A 1 312 ? 36.058 -3.940 -60.995 1.00 89.12 312 ASP A O 1
ATOM 2322 N N . GLY A 1 313 ? 36.898 -2.477 -59.512 1.00 88.88 313 GLY A N 1
ATOM 2323 C CA . GLY A 1 313 ? 35.733 -2.458 -58.624 1.00 88.88 313 GLY A CA 1
ATOM 2324 C C . GLY A 1 313 ? 35.597 -3.695 -57.732 1.00 88.88 313 GLY A C 1
ATOM 2325 O O . GLY A 1 313 ? 34.555 -3.870 -57.094 1.00 88.88 313 GLY A O 1
ATOM 2326 N N . SER A 1 314 ? 36.600 -4.576 -57.693 1.00 92.00 314 SER A N 1
ATOM 2327 C CA . SER A 1 314 ? 36.581 -5.772 -56.852 1.00 92.00 314 SER A CA 1
ATOM 2328 C C . SER A 1 314 ? 36.660 -5.421 -55.362 1.00 92.00 314 SER A C 1
ATOM 2330 O O . SER A 1 314 ? 37.281 -4.440 -54.954 1.00 92.00 314 SER A O 1
ATOM 2332 N N . ALA A 1 315 ? 35.995 -6.217 -54.519 1.00 93.00 315 ALA A N 1
ATOM 2333 C CA . ALA A 1 315 ? 36.039 -6.031 -53.072 1.00 93.00 315 ALA A CA 1
ATOM 2334 C C . ALA A 1 315 ? 37.375 -6.534 -52.509 1.00 93.00 315 ALA A C 1
ATOM 2336 O O . ALA A 1 315 ? 37.737 -7.695 -52.697 1.00 93.00 315 ALA A O 1
ATOM 2337 N N . ILE A 1 316 ? 38.074 -5.659 -51.787 1.00 94.44 316 ILE A N 1
ATOM 2338 C CA . ILE A 1 316 ? 39.369 -5.934 -51.159 1.00 94.44 316 ILE A CA 1
ATOM 2339 C C . ILE A 1 316 ? 39.155 -6.477 -49.743 1.00 94.44 316 ILE A C 1
ATOM 2341 O O . ILE A 1 316 ? 39.680 -7.533 -49.394 1.00 94.44 316 ILE A O 1
ATOM 2345 N N . ALA A 1 317 ? 38.377 -5.767 -48.919 1.00 94.38 317 ALA A N 1
ATOM 2346 C CA . ALA A 1 317 ? 38.074 -6.167 -47.546 1.00 94.38 317 ALA A CA 1
ATOM 2347 C C . ALA A 1 317 ? 36.800 -5.491 -47.022 1.00 94.38 317 ALA A C 1
ATOM 2349 O O . ALA A 1 317 ? 36.416 -4.423 -47.493 1.00 94.38 317 ALA A O 1
ATOM 2350 N N . GLU A 1 318 ? 36.197 -6.069 -45.986 1.00 94.75 318 GLU A N 1
ATOM 2351 C CA . GLU A 1 318 ? 35.129 -5.437 -45.207 1.00 94.75 318 GLU A CA 1
ATOM 2352 C C . GLU A 1 318 ? 35.516 -5.418 -43.733 1.00 94.75 318 GLU A C 1
ATOM 2354 O O . GLU A 1 318 ? 35.907 -6.441 -43.168 1.00 94.75 318 GLU A O 1
ATOM 2359 N N . VAL A 1 319 ? 35.414 -4.247 -43.105 1.00 95.12 319 VAL A N 1
ATOM 2360 C CA . VAL A 1 319 ? 35.756 -4.056 -41.693 1.00 95.12 319 VAL A CA 1
ATOM 2361 C C . VAL A 1 319 ? 34.566 -3.439 -40.976 1.00 95.12 319 VAL A C 1
ATOM 2363 O O . VAL A 1 319 ? 34.054 -2.402 -41.387 1.00 95.12 319 VAL A O 1
ATOM 2366 N N . SER A 1 320 ? 34.124 -4.081 -39.896 1.00 95.00 320 SER A N 1
ATOM 2367 C CA . SER A 1 320 ? 33.077 -3.545 -39.025 1.00 95.00 320 SER A CA 1
ATOM 2368 C C . SER A 1 320 ? 33.709 -2.815 -37.845 1.00 95.00 320 SER A C 1
ATOM 2370 O O . SER A 1 320 ? 34.573 -3.375 -37.171 1.00 95.00 320 SER A O 1
ATOM 2372 N N . VAL A 1 321 ? 33.288 -1.576 -37.607 1.00 94.75 321 VAL A N 1
ATOM 2373 C CA . VAL A 1 321 ? 33.791 -0.722 -36.524 1.00 94.75 321 VAL A CA 1
ATOM 2374 C C . VAL A 1 321 ? 32.633 -0.086 -35.762 1.00 94.75 321 VAL A C 1
ATOM 2376 O O . VAL A 1 321 ? 31.568 0.166 -36.325 1.00 94.75 321 VAL A O 1
ATOM 2379 N N . GLU A 1 322 ? 32.833 0.167 -34.472 1.00 96.50 322 GLU A N 1
ATOM 2380 C CA . GLU A 1 322 ? 31.853 0.866 -33.639 1.00 96.50 322 GLU A CA 1
ATOM 2381 C C . GLU A 1 322 ? 31.694 2.330 -34.078 1.00 96.50 322 GLU A C 1
ATOM 2383 O O . GLU A 1 322 ? 32.623 2.939 -34.617 1.00 96.50 322 GLU A O 1
ATOM 2388 N N . HIS A 1 323 ? 30.527 2.915 -33.819 1.00 94.88 323 HIS A N 1
ATOM 2389 C CA . HIS A 1 323 ? 30.217 4.302 -34.143 1.00 94.88 323 HIS A CA 1
ATOM 2390 C C . HIS A 1 323 ? 31.298 5.262 -33.631 1.00 94.88 323 HIS A C 1
ATOM 2392 O O . HIS A 1 323 ? 31.623 5.300 -32.446 1.00 94.88 323 HIS A O 1
ATOM 2398 N N . GLY A 1 324 ? 31.819 6.090 -34.532 1.00 93.56 324 GLY A N 1
ATOM 2399 C CA . GLY A 1 324 ? 32.838 7.096 -34.245 1.00 93.56 324 GLY A CA 1
ATOM 2400 C C . GLY A 1 324 ? 34.262 6.545 -34.134 1.00 93.56 324 GLY A C 1
ATOM 2401 O O . GLY A 1 324 ? 35.203 7.320 -33.960 1.00 93.56 324 GLY A O 1
ATOM 2402 N N . SER A 1 325 ? 34.454 5.232 -34.285 1.00 95.06 325 SER A N 1
ATOM 2403 C CA . SER A 1 325 ? 35.788 4.634 -34.345 1.00 95.06 325 SER A CA 1
ATOM 2404 C C . SER A 1 325 ? 36.482 4.923 -35.676 1.00 95.06 325 SER A C 1
ATOM 2406 O O . SER A 1 325 ? 35.854 5.226 -36.695 1.00 95.06 325 SER A O 1
ATOM 2408 N N . ASN A 1 326 ? 37.809 4.815 -35.666 1.00 94.88 326 ASN A N 1
ATOM 2409 C CA . ASN A 1 326 ? 38.626 4.864 -36.874 1.00 94.88 326 ASN A CA 1
ATOM 2410 C C . ASN A 1 326 ? 38.779 3.455 -37.453 1.00 94.88 326 ASN A C 1
ATOM 2412 O O . ASN A 1 326 ? 38.791 2.471 -36.714 1.00 94.88 326 ASN A O 1
ATOM 2416 N N . VAL A 1 327 ? 38.957 3.371 -38.766 1.00 94.44 327 VAL A N 1
ATOM 2417 C CA . VAL A 1 327 ? 39.256 2.130 -39.478 1.00 94.44 327 VAL A CA 1
ATOM 2418 C C . VAL A 1 327 ? 40.658 2.215 -40.078 1.00 94.44 327 VAL A C 1
ATOM 2420 O O . VAL A 1 327 ? 41.073 3.258 -40.578 1.00 94.44 327 VAL A O 1
ATOM 2423 N N . THR A 1 328 ? 41.406 1.119 -40.029 1.00 93.38 328 THR A N 1
ATOM 2424 C CA . THR A 1 328 ? 42.693 1.016 -40.726 1.00 93.38 328 THR A CA 1
ATOM 2425 C C . THR A 1 328 ? 42.450 0.399 -42.091 1.00 93.38 328 THR A C 1
ATOM 2427 O O . THR A 1 328 ? 41.796 -0.640 -42.185 1.00 93.38 328 THR A O 1
ATOM 2430 N N . ALA A 1 329 ? 42.962 1.034 -43.143 1.00 92.50 329 ALA A N 1
ATOM 2431 C CA . ALA A 1 329 ? 42.839 0.484 -44.482 1.00 92.50 329 ALA A CA 1
ATOM 2432 C C . ALA A 1 329 ? 43.723 -0.764 -44.668 1.00 92.50 329 ALA A C 1
ATOM 2434 O O . ALA A 1 329 ? 44.815 -0.818 -44.094 1.00 92.50 329 ALA A O 1
ATOM 2435 N N . PRO A 1 330 ? 43.270 -1.758 -45.452 1.00 93.12 330 PRO A N 1
ATOM 2436 C CA . PRO A 1 330 ? 44.085 -2.907 -45.825 1.00 93.12 330 PRO A CA 1
ATOM 2437 C C . PRO A 1 330 ? 45.193 -2.504 -46.809 1.00 93.12 330 PRO A C 1
ATOM 2439 O O . PRO A 1 330 ? 45.175 -1.408 -47.378 1.00 93.12 330 PRO A O 1
ATOM 2442 N N . ASP A 1 331 ? 46.132 -3.418 -47.048 1.00 93.25 331 ASP A N 1
ATOM 2443 C CA . ASP A 1 331 ? 47.102 -3.269 -48.133 1.00 93.25 331 ASP A CA 1
ATOM 2444 C C . ASP A 1 331 ? 46.373 -3.264 -49.485 1.00 93.25 331 ASP A C 1
ATOM 2446 O O . ASP A 1 331 ? 45.540 -4.132 -49.764 1.00 93.25 331 ASP A O 1
ATOM 2450 N 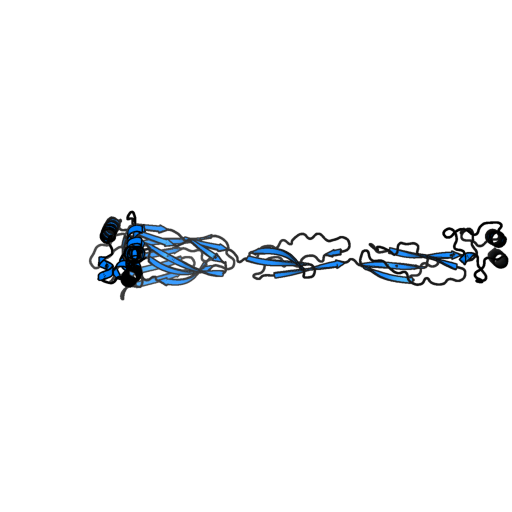N . ALA A 1 332 ? 46.679 -2.272 -50.323 1.00 90.62 332 ALA A N 1
ATOM 2451 C CA . ALA A 1 332 ? 46.084 -2.155 -51.646 1.00 90.62 332 ALA A CA 1
ATOM 2452 C C . ALA A 1 332 ? 46.674 -3.208 -52.607 1.00 90.62 332 ALA A C 1
ATOM 2454 O O . ALA A 1 332 ? 47.889 -3.440 -52.586 1.00 90.62 332 ALA A O 1
ATOM 2455 N N . PRO A 1 333 ? 45.857 -3.832 -53.476 1.00 91.50 333 PRO A N 1
ATOM 2456 C CA . PRO A 1 333 ? 46.349 -4.697 -54.540 1.00 91.50 333 PRO A CA 1
ATOM 2457 C C . PRO A 1 333 ? 47.376 -3.981 -55.423 1.00 91.50 333 PRO A C 1
ATOM 2459 O O . PRO A 1 333 ? 47.211 -2.809 -55.772 1.00 91.50 333 PRO A O 1
ATOM 2462 N N . ALA A 1 334 ? 48.439 -4.693 -55.795 1.00 89.69 334 ALA A N 1
ATOM 2463 C CA . ALA A 1 334 ? 49.414 -4.202 -56.758 1.00 89.69 334 ALA A CA 1
ATOM 2464 C C . ALA A 1 334 ? 48.912 -4.463 -58.183 1.00 89.69 334 ALA A C 1
ATOM 2466 O O . ALA A 1 334 ? 48.567 -5.597 -58.517 1.00 89.69 334 ALA A O 1
ATOM 2467 N N . HIS A 1 335 ? 48.933 -3.427 -59.023 1.00 88.69 335 HIS A N 1
ATOM 2468 C CA . HIS A 1 335 ? 48.555 -3.512 -60.433 1.00 88.69 335 HIS A CA 1
ATOM 2469 C C . HIS A 1 335 ? 49.725 -3.134 -61.331 1.00 88.69 335 HIS A C 1
ATOM 2471 O O . HIS A 1 335 ? 50.385 -2.115 -61.120 1.00 88.69 335 HIS A O 1
ATOM 2477 N N . ASP A 1 336 ? 49.968 -3.944 -62.360 1.00 86.56 336 ASP A N 1
ATOM 2478 C CA . ASP A 1 336 ? 51.057 -3.705 -63.304 1.00 86.56 336 ASP A CA 1
ATOM 2479 C C . ASP A 1 336 ? 50.875 -2.363 -64.024 1.00 86.56 336 ASP A C 1
ATOM 2481 O O . ASP A 1 336 ? 49.874 -2.114 -64.696 1.00 86.56 336 ASP A O 1
ATOM 2485 N N . GLY A 1 337 ? 51.886 -1.500 -63.916 1.00 85.25 337 GLY A N 1
ATOM 2486 C CA . GLY A 1 337 ? 51.894 -0.190 -64.563 1.00 85.25 337 GLY A CA 1
ATOM 2487 C C . GLY A 1 337 ? 51.120 0.904 -63.826 1.00 85.25 337 GLY A C 1
ATOM 2488 O O . GLY A 1 337 ? 51.013 1.993 -64.387 1.00 85.25 337 GLY A O 1
ATOM 2489 N N . TYR A 1 338 ? 50.648 0.654 -62.604 1.00 87.31 338 TYR A N 1
ATOM 2490 C CA . TYR A 1 338 ? 49.986 1.633 -61.743 1.00 87.31 338 TYR A CA 1
ATOM 2491 C C . TYR A 1 338 ? 50.700 1.759 -60.394 1.00 87.31 338 TYR A C 1
ATOM 2493 O O . TYR A 1 338 ? 51.280 0.798 -59.891 1.00 87.31 338 TYR A O 1
ATOM 2501 N N . VAL A 1 339 ? 50.627 2.944 -59.793 1.00 86.12 339 VAL A N 1
ATOM 2502 C CA . VAL A 1 339 ? 51.084 3.197 -58.423 1.00 86.12 339 VAL A CA 1
ATOM 2503 C C . VAL A 1 339 ? 49.883 3.536 -57.553 1.00 86.12 339 VAL A C 1
ATOM 2505 O O . VAL A 1 339 ? 49.064 4.367 -57.937 1.00 86.12 339 VAL A O 1
ATOM 2508 N N . PHE A 1 340 ? 49.772 2.889 -56.392 1.00 89.62 340 PHE A N 1
ATOM 2509 C CA . PHE A 1 340 ? 48.743 3.192 -55.401 1.00 89.62 340 PHE A CA 1
ATOM 2510 C C . PHE A 1 340 ? 49.012 4.555 -54.755 1.00 89.62 340 PHE A C 1
ATOM 2512 O O . PHE A 1 340 ? 50.053 4.747 -54.127 1.00 89.62 340 PHE A O 1
ATOM 2519 N N . THR A 1 341 ? 48.068 5.483 -54.885 1.00 86.19 341 THR A N 1
ATOM 2520 C CA . THR A 1 341 ? 48.219 6.864 -54.406 1.00 86.19 341 THR A CA 1
ATOM 2521 C C . THR A 1 341 ? 47.467 7.144 -53.113 1.00 86.19 341 THR A C 1
ATOM 2523 O O . THR A 1 341 ? 47.755 8.135 -52.441 1.00 86.19 341 THR A O 1
ATOM 2526 N N . GLY A 1 342 ? 46.527 6.282 -52.726 1.00 89.50 342 GLY A N 1
ATOM 2527 C CA . GLY A 1 342 ? 45.772 6.434 -51.488 1.00 89.50 342 GLY A CA 1
ATOM 2528 C C . GLY A 1 342 ? 44.360 5.875 -51.574 1.00 89.50 342 GLY A C 1
ATOM 2529 O O . GLY A 1 342 ? 43.994 5.179 -52.511 1.00 89.50 342 GLY A O 1
ATOM 2530 N N . TRP A 1 343 ? 43.555 6.179 -50.566 1.00 92.75 343 TRP A N 1
ATOM 2531 C CA . TRP A 1 343 ? 42.158 5.765 -50.476 1.00 92.75 343 TRP A CA 1
ATOM 2532 C C . TRP A 1 343 ? 41.254 7.000 -50.563 1.00 92.75 343 TRP A C 1
ATOM 2534 O O . TRP A 1 343 ? 41.493 7.976 -49.852 1.00 92.75 343 TRP A O 1
ATOM 2544 N N . ASN A 1 344 ? 40.197 6.960 -51.379 1.00 88.81 344 ASN A N 1
ATOM 2545 C CA . ASN A 1 344 ? 39.390 8.143 -51.728 1.00 88.81 344 ASN A CA 1
ATOM 2546 C C . ASN A 1 344 ? 38.390 8.634 -50.651 1.00 88.81 344 ASN A C 1
ATOM 2548 O O . ASN A 1 344 ? 37.483 9.412 -50.954 1.00 88.81 344 ASN A O 1
ATOM 2552 N N . GLY A 1 345 ? 38.511 8.192 -49.394 1.00 85.12 345 GLY A N 1
ATOM 2553 C CA . GLY A 1 345 ? 37.516 8.442 -48.345 1.00 85.12 345 GLY A CA 1
ATOM 2554 C C . GLY A 1 345 ? 38.099 8.606 -46.941 1.00 85.12 345 GLY A C 1
ATOM 2555 O O . GLY A 1 345 ? 39.226 8.205 -46.656 1.00 85.12 345 GLY A O 1
ATOM 2556 N N . SER A 1 346 ? 37.309 9.191 -46.032 1.00 87.88 346 SER A N 1
ATOM 2557 C CA . SER A 1 346 ? 37.709 9.340 -44.626 1.00 87.88 346 SER A CA 1
ATOM 2558 C C . SER A 1 346 ? 37.681 7.998 -43.896 1.00 87.88 346 SER A C 1
ATOM 2560 O O . SER A 1 346 ? 36.627 7.363 -43.785 1.00 87.88 346 SER A O 1
ATOM 2562 N N . LEU A 1 347 ? 38.831 7.636 -43.328 1.00 91.94 347 LEU A N 1
ATOM 2563 C CA . LEU A 1 347 ? 39.033 6.455 -42.484 1.00 91.94 347 LEU A CA 1
ATOM 2564 C C . LEU A 1 347 ? 38.873 6.751 -40.983 1.00 91.94 347 LEU A C 1
ATOM 2566 O O . LEU A 1 347 ? 39.044 5.870 -40.144 1.00 91.94 347 LEU A O 1
ATOM 2570 N N . VAL A 1 348 ? 38.567 7.999 -40.631 1.00 93.12 348 VAL A N 1
ATOM 2571 C CA . VAL A 1 348 ? 38.370 8.433 -39.246 1.00 93.12 348 VAL A CA 1
ATOM 2572 C C . VAL A 1 348 ? 36.904 8.744 -38.974 1.00 93.12 348 VAL A C 1
ATOM 2574 O O . VAL A 1 348 ? 36.187 9.168 -39.887 1.00 93.12 348 VAL A O 1
ATOM 2577 N N . ASN A 1 349 ? 36.491 8.565 -37.715 1.00 91.94 349 ASN A N 1
ATOM 2578 C CA . ASN A 1 349 ? 35.146 8.863 -37.217 1.00 91.94 349 ASN A CA 1
ATOM 2579 C C . ASN A 1 349 ? 34.036 8.257 -38.101 1.00 91.94 349 ASN A C 1
ATOM 2581 O O . ASN A 1 349 ? 33.285 8.969 -38.772 1.00 91.94 349 ASN A O 1
ATOM 2585 N N . VAL A 1 350 ? 33.978 6.925 -38.168 1.00 93.50 350 VAL A N 1
ATOM 2586 C CA . VAL A 1 350 ? 32.994 6.212 -38.992 1.00 93.50 350 VAL A CA 1
ATOM 2587 C C . VAL A 1 350 ? 31.626 6.238 -38.307 1.00 93.50 350 VAL A C 1
ATOM 2589 O O . VAL A 1 350 ? 31.430 5.616 -37.268 1.00 93.50 350 VAL A O 1
ATOM 2592 N N . THR A 1 351 ? 30.669 6.952 -38.897 1.00 94.75 351 THR A N 1
ATOM 2593 C CA . THR A 1 351 ? 29.306 7.134 -38.356 1.00 94.75 351 THR A CA 1
ATOM 2594 C C . THR A 1 351 ? 28.207 6.564 -39.255 1.00 94.75 351 THR A C 1
ATOM 2596 O O . THR A 1 351 ? 27.029 6.701 -38.946 1.00 94.75 351 THR A O 1
ATOM 2599 N N . GLU A 1 352 ? 28.580 5.952 -40.376 1.00 94.38 352 GLU A N 1
ATOM 2600 C CA . GLU A 1 352 ? 27.676 5.305 -41.324 1.00 94.38 352 GLU A CA 1
ATOM 2601 C C . GLU A 1 352 ? 28.450 4.279 -42.155 1.00 94.38 352 GLU A C 1
ATOM 2603 O O . GLU A 1 352 ? 29.679 4.371 -42.283 1.00 94.38 352 GLU A O 1
ATOM 2608 N N . ASN A 1 353 ? 27.727 3.330 -42.751 1.00 95.19 353 ASN A N 1
ATOM 2609 C CA . ASN A 1 353 ? 28.311 2.405 -43.718 1.00 95.19 353 ASN A CA 1
ATOM 2610 C C . ASN A 1 353 ? 28.882 3.188 -44.901 1.00 95.19 353 ASN A C 1
ATOM 2612 O O . ASN A 1 353 ? 28.219 4.080 -45.431 1.00 95.19 353 ASN A O 1
ATOM 2616 N N . ARG A 1 354 ? 30.094 2.845 -45.340 1.00 92.94 354 ARG A N 1
ATOM 2617 C CA . ARG A 1 354 ? 30.729 3.528 -46.473 1.00 92.94 354 ARG A CA 1
ATOM 2618 C C . ARG A 1 354 ? 31.619 2.609 -47.284 1.00 92.94 354 ARG A C 1
ATOM 2620 O O . ARG A 1 354 ? 32.172 1.638 -46.773 1.00 92.94 354 ARG A O 1
ATOM 2627 N N . THR A 1 355 ? 31.794 2.982 -48.542 1.00 93.56 355 THR A N 1
ATOM 2628 C CA . THR A 1 355 ? 32.722 2.328 -49.458 1.00 93.56 355 THR A CA 1
ATOM 2629 C C . THR A 1 355 ? 33.907 3.245 -49.704 1.00 93.56 355 THR A C 1
ATOM 2631 O O . THR A 1 355 ? 33.725 4.416 -50.032 1.00 93.56 355 THR A O 1
ATOM 2634 N N . VAL A 1 356 ? 35.113 2.714 -49.532 1.00 94.81 356 VAL A N 1
ATOM 2635 C CA . VAL A 1 356 ? 36.369 3.427 -49.756 1.00 94.81 356 VAL A CA 1
ATOM 2636 C C . VAL A 1 356 ? 37.105 2.745 -50.901 1.00 94.81 356 VAL A C 1
ATOM 2638 O O . VAL A 1 356 ? 37.295 1.532 -50.891 1.00 94.81 356 VAL A O 1
ATOM 2641 N N . THR A 1 357 ? 37.488 3.524 -51.905 1.00 94.44 357 THR A N 1
ATOM 2642 C CA . THR A 1 357 ? 38.074 3.027 -53.152 1.00 94.44 357 THR A CA 1
ATOM 2643 C C . THR A 1 357 ? 39.567 3.314 -53.187 1.00 94.44 357 THR A C 1
ATOM 2645 O O . THR A 1 357 ? 39.988 4.419 -52.835 1.00 94.44 357 THR A O 1
ATOM 2648 N N . ALA A 1 358 ? 40.363 2.322 -53.578 1.00 93.12 358 ALA A N 1
ATOM 2649 C CA . ALA A 1 358 ? 41.794 2.483 -53.790 1.00 93.12 358 ALA A CA 1
ATOM 2650 C C . ALA A 1 358 ? 42.031 3.352 -55.030 1.00 93.12 358 ALA A C 1
ATOM 2652 O O . ALA A 1 358 ? 41.520 3.056 -56.105 1.00 93.12 358 ALA A O 1
ATOM 2653 N N . GLU A 1 359 ? 42.794 4.426 -54.886 1.00 90.81 359 GLU A N 1
ATOM 2654 C CA . GLU A 1 359 ? 43.176 5.304 -55.983 1.00 90.81 359 GLU A CA 1
ATOM 2655 C C . GLU A 1 359 ? 44.547 4.911 -56.518 1.00 90.81 359 GLU A C 1
ATOM 2657 O O . GLU A 1 359 ? 45.471 4.579 -55.767 1.00 90.81 359 GLU A O 1
ATOM 2662 N N . TYR A 1 360 ? 44.659 4.965 -57.840 1.00 88.50 360 TYR A N 1
ATOM 2663 C CA . TYR A 1 360 ? 45.856 4.597 -58.568 1.00 88.50 360 TYR A CA 1
ATOM 2664 C C . TYR A 1 360 ? 46.188 5.665 -59.602 1.00 88.50 360 TYR A C 1
ATOM 2666 O O . TYR A 1 360 ? 45.301 6.185 -60.280 1.00 88.50 360 TYR A O 1
ATOM 2674 N N . SER A 1 361 ? 47.476 5.935 -59.777 1.00 85.81 361 SER A N 1
ATOM 2675 C CA . SER A 1 361 ? 47.991 6.742 -60.881 1.00 85.81 361 SER A CA 1
ATOM 2676 C C . SER A 1 361 ? 48.745 5.866 -61.868 1.00 85.81 361 SER A C 1
ATOM 2678 O O . SER A 1 361 ? 49.447 4.926 -61.489 1.00 85.81 361 SER A O 1
ATOM 2680 N N . LEU A 1 362 ? 48.585 6.164 -63.154 1.00 86.75 362 LEU A N 1
ATOM 2681 C CA . LEU A 1 362 ? 49.252 5.433 -64.217 1.00 86.75 362 LEU A CA 1
ATOM 2682 C C . LEU A 1 362 ? 50.748 5.785 -64.221 1.00 86.75 362 LEU A C 1
ATOM 2684 O O . LEU A 1 362 ? 51.136 6.947 -64.281 1.00 86.75 362 LEU A O 1
ATOM 2688 N N . LEU A 1 363 ? 51.613 4.773 -64.166 1.00 85.69 363 LEU A N 1
ATOM 2689 C CA . LEU A 1 363 ? 53.063 4.959 -64.136 1.00 85.69 363 LEU A CA 1
ATOM 2690 C C . LEU A 1 363 ? 53.533 5.652 -65.431 1.00 85.69 363 LEU A C 1
ATOM 2692 O O . LEU A 1 363 ? 53.352 5.106 -66.526 1.00 85.69 363 LEU A O 1
ATOM 2696 N N . GLY A 1 364 ? 54.158 6.822 -65.315 1.00 81.75 364 GLY A N 1
ATOM 2697 C CA . GLY A 1 364 ? 54.632 7.642 -66.431 1.00 81.75 364 GLY A CA 1
ATOM 2698 C C . GLY A 1 364 ? 53.628 8.648 -66.996 1.00 81.75 364 GLY A C 1
ATOM 2699 O O . GLY A 1 364 ? 53.999 9.357 -67.925 1.00 81.75 364 GLY A O 1
ATOM 2700 N N . ASP A 1 365 ? 52.407 8.716 -66.466 1.00 85.75 365 ASP A N 1
ATOM 2701 C CA . ASP A 1 365 ? 51.450 9.799 -66.729 1.00 85.75 365 ASP A CA 1
ATOM 2702 C C . ASP A 1 365 ? 51.731 10.919 -65.722 1.00 85.75 365 ASP A C 1
ATOM 2704 O O . ASP A 1 365 ? 51.508 10.773 -64.521 1.00 85.75 365 ASP A O 1
ATOM 2708 N N . VAL A 1 366 ? 52.357 11.991 -66.196 1.00 81.88 366 VAL A N 1
ATOM 2709 C CA . VAL A 1 366 ? 52.966 13.016 -65.345 1.00 81.88 366 VAL A CA 1
ATOM 2710 C C . VAL A 1 366 ? 52.070 14.240 -65.265 1.00 81.88 366 VAL A C 1
ATOM 2712 O O . VAL A 1 366 ? 52.193 15.005 -64.315 1.00 81.88 366 VAL A O 1
ATOM 2715 N N . ASP A 1 367 ? 51.191 14.463 -66.237 1.00 77.38 367 ASP A N 1
ATOM 2716 C CA . ASP A 1 367 ? 50.187 15.522 -66.162 1.00 77.38 367 ASP A CA 1
ATOM 2717 C C . ASP A 1 367 ? 48.828 15.049 -65.615 1.00 77.38 367 ASP A C 1
ATOM 2719 O O . ASP A 1 367 ? 47.995 15.893 -65.267 1.00 77.38 367 ASP A O 1
ATOM 2723 N N . GLY A 1 368 ? 48.662 13.739 -65.402 1.00 76.44 368 GLY A N 1
ATOM 2724 C CA . GLY A 1 368 ? 47.500 13.132 -64.762 1.00 76.44 368 GLY A CA 1
ATOM 2725 C C . GLY A 1 368 ? 46.270 13.113 -65.664 1.00 76.44 368 GLY A C 1
ATOM 2726 O O . GLY A 1 368 ? 45.145 13.079 -65.155 1.00 76.44 368 GLY A O 1
ATOM 2727 N N . ASP A 1 369 ? 46.455 13.194 -66.984 1.00 80.31 369 ASP A N 1
ATOM 2728 C CA . ASP A 1 369 ? 45.363 13.193 -67.958 1.00 80.31 369 ASP A CA 1
ATOM 2729 C C . ASP A 1 369 ? 44.803 11.783 -68.247 1.00 80.31 369 ASP A C 1
ATOM 2731 O O . ASP A 1 369 ? 43.788 11.635 -68.940 1.00 80.31 369 ASP A O 1
ATOM 2735 N N . GLY A 1 370 ? 45.414 10.753 -67.654 1.00 81.31 370 GLY A N 1
ATOM 2736 C CA . GLY A 1 370 ? 45.048 9.350 -67.778 1.00 81.31 370 GLY A CA 1
ATOM 2737 C C . GLY A 1 370 ? 45.745 8.627 -68.932 1.00 81.31 370 GLY A C 1
ATOM 2738 O O . GLY A 1 370 ? 45.457 7.445 -69.151 1.00 81.31 370 GLY A O 1
ATOM 2739 N N . VAL A 1 371 ? 46.636 9.286 -69.684 1.00 82.81 371 VAL A N 1
ATOM 2740 C CA . VAL A 1 371 ? 47.378 8.689 -70.800 1.00 82.81 371 VAL A CA 1
ATOM 2741 C C . VAL A 1 371 ? 48.873 9.004 -70.738 1.00 82.81 371 VAL A C 1
ATOM 2743 O O . VAL A 1 371 ? 49.305 10.116 -70.500 1.00 82.81 371 VAL A O 1
ATOM 2746 N N . VAL A 1 372 ? 49.716 8.009 -71.030 1.00 86.25 372 VAL A N 1
ATOM 2747 C CA . VAL A 1 372 ? 51.171 8.227 -71.103 1.00 86.25 372 VAL A CA 1
ATOM 2748 C C . VAL A 1 372 ? 51.552 8.715 -72.497 1.00 86.25 372 VAL A C 1
ATOM 2750 O O . VAL A 1 372 ? 51.445 7.969 -73.474 1.00 86.25 372 VAL A O 1
ATOM 2753 N N . THR A 1 373 ? 52.050 9.943 -72.606 1.00 88.56 373 THR A N 1
ATOM 2754 C CA . THR A 1 373 ? 52.383 10.587 -73.879 1.00 88.56 373 THR A CA 1
ATOM 2755 C C . THR A 1 373 ? 53.844 11.037 -73.966 1.00 88.56 373 THR A C 1
ATOM 2757 O O . THR A 1 373 ? 54.633 11.014 -73.020 1.00 88.56 373 THR A O 1
ATOM 2760 N N . SER A 1 374 ? 54.247 11.493 -75.157 1.00 86.56 374 SER A N 1
ATOM 2761 C CA . SER A 1 374 ? 55.544 12.155 -75.326 1.00 86.56 374 SER A CA 1
ATOM 2762 C C . SER A 1 374 ? 55.650 13.470 -74.543 1.00 86.56 374 SER A C 1
ATOM 2764 O O . SER A 1 374 ? 56.766 13.946 -74.323 1.00 86.56 374 SER A O 1
ATOM 2766 N N . ALA A 1 375 ? 54.519 14.080 -74.159 1.00 84.50 375 ALA A N 1
ATOM 2767 C CA . ALA A 1 375 ? 54.514 15.285 -73.340 1.00 84.50 375 ALA A CA 1
ATOM 2768 C C . ALA A 1 375 ? 54.962 14.967 -71.906 1.00 84.50 375 ALA A C 1
ATOM 2770 O O . ALA A 1 375 ? 55.828 15.674 -71.390 1.00 84.50 375 ALA A O 1
ATOM 2771 N N . ASP A 1 376 ? 54.505 13.854 -71.330 1.00 86.12 376 ASP A N 1
ATOM 2772 C CA . ASP A 1 376 ? 54.931 13.358 -70.013 1.00 86.12 376 ASP A CA 1
ATOM 2773 C C . ASP A 1 376 ? 56.429 13.078 -69.966 1.00 86.12 376 ASP A C 1
ATOM 2775 O O . ASP A 1 376 ? 57.155 13.548 -69.085 1.00 86.12 376 ASP A O 1
ATOM 2779 N N . ALA A 1 377 ? 56.932 12.400 -71.000 1.00 86.81 377 ALA A N 1
ATOM 2780 C CA . ALA A 1 377 ? 58.355 12.133 -71.148 1.00 86.81 377 ALA A CA 1
ATOM 2781 C C . ALA A 1 377 ? 59.186 13.420 -71.227 1.00 86.81 377 ALA A C 1
ATOM 2783 O O . ALA A 1 377 ? 60.255 13.528 -70.623 1.00 86.81 377 ALA A O 1
ATOM 2784 N N . LEU A 1 378 ? 58.703 14.418 -71.974 1.00 86.62 378 LEU A N 1
ATOM 2785 C CA . LEU A 1 378 ? 59.371 15.710 -72.087 1.00 86.62 378 LEU A CA 1
ATOM 2786 C C . LEU A 1 378 ? 59.353 16.466 -70.753 1.00 86.62 378 LEU A C 1
ATOM 2788 O O . LEU A 1 378 ? 60.328 17.146 -70.423 1.00 86.62 378 LEU A O 1
ATOM 2792 N N . THR A 1 379 ? 58.275 16.336 -69.987 1.00 85.50 379 THR A N 1
ATOM 2793 C CA . THR A 1 379 ? 58.127 16.901 -68.646 1.00 85.50 379 THR A CA 1
ATOM 2794 C C . THR A 1 379 ? 59.146 16.282 -67.684 1.00 85.50 379 THR A C 1
ATOM 2796 O O . THR A 1 379 ? 59.915 17.021 -67.065 1.00 85.50 379 THR A O 1
ATOM 2799 N N . VAL A 1 380 ? 59.291 14.955 -67.665 1.00 86.62 380 VAL A N 1
ATOM 2800 C CA . VAL A 1 380 ? 60.308 14.258 -66.851 1.00 86.62 380 VAL A CA 1
ATOM 2801 C C . VAL A 1 380 ? 61.733 14.579 -67.304 1.00 86.62 380 VAL A C 1
ATOM 2803 O O . VAL A 1 380 ? 62.603 14.843 -66.472 1.00 86.62 380 VAL A O 1
ATOM 2806 N N . LEU A 1 381 ? 61.981 14.698 -68.614 1.00 86.44 381 LEU A N 1
ATOM 2807 C CA . LEU A 1 381 ? 63.286 15.125 -69.129 1.00 86.44 381 LEU A CA 1
ATOM 2808 C C . LEU A 1 381 ? 63.644 16.530 -68.632 1.00 86.44 381 LEU A C 1
ATOM 2810 O O . LEU A 1 381 ? 64.762 16.764 -68.172 1.00 86.44 381 LEU A O 1
ATOM 2814 N N . ARG A 1 382 ? 62.692 17.468 -68.680 1.00 86.12 382 ARG A N 1
ATOM 2815 C CA . ARG A 1 382 ? 62.886 18.834 -68.177 1.00 86.12 382 ARG A CA 1
ATOM 2816 C C . ARG A 1 382 ? 63.114 18.859 -66.664 1.00 86.12 382 ARG A C 1
ATOM 2818 O O . ARG A 1 382 ? 63.928 19.667 -66.218 1.00 86.12 382 ARG A O 1
ATOM 2825 N N . MET A 1 383 ? 62.455 17.987 -65.895 1.00 84.06 383 MET A N 1
ATOM 2826 C CA . MET A 1 383 ? 62.701 17.831 -64.453 1.00 84.06 383 MET A CA 1
ATOM 2827 C C . MET A 1 383 ? 64.110 17.296 -64.175 1.00 84.06 383 MET A C 1
ATOM 2829 O O . MET A 1 383 ? 64.822 17.866 -63.351 1.00 84.06 383 MET A O 1
ATOM 2833 N N . SER A 1 384 ? 64.546 16.258 -64.899 1.00 84.81 384 SER A N 1
ATOM 2834 C CA . SER A 1 384 ? 65.879 15.653 -64.731 1.00 84.81 384 SER A CA 1
ATOM 2835 C C . SER A 1 384 ? 67.026 16.623 -65.052 1.00 84.81 384 SER A C 1
ATOM 2837 O O . SER A 1 384 ? 68.092 16.564 -64.444 1.00 84.81 384 SER A O 1
ATOM 2839 N N . LEU A 1 385 ? 66.792 17.567 -65.972 1.00 86.06 385 LEU A N 1
ATOM 2840 C CA . LEU A 1 385 ? 67.747 18.608 -66.361 1.00 86.06 385 LEU A CA 1
ATOM 2841 C C . LEU A 1 385 ? 67.667 19.868 -65.479 1.00 86.06 385 LEU A C 1
ATOM 2843 O O . LEU A 1 385 ? 68.396 20.829 -65.725 1.00 86.06 385 LEU A O 1
ATOM 2847 N N . GLY A 1 386 ? 66.768 19.901 -64.488 1.00 81.06 386 GLY A N 1
ATOM 2848 C CA . GLY A 1 386 ? 66.566 21.054 -63.604 1.00 81.06 386 GLY A CA 1
ATOM 2849 C C . GLY A 1 386 ? 65.954 22.281 -64.292 1.00 81.06 386 GLY A C 1
ATOM 2850 O O . GLY A 1 386 ? 66.047 23.387 -63.765 1.00 81.06 386 GLY A O 1
ATOM 2851 N N . ILE A 1 387 ? 65.351 22.106 -65.473 1.00 83.38 387 ILE A N 1
ATOM 2852 C CA . ILE A 1 387 ? 64.723 23.184 -66.259 1.00 83.38 387 ILE A CA 1
ATOM 2853 C C . ILE A 1 387 ? 63.389 23.592 -65.634 1.00 83.38 387 ILE A C 1
ATOM 2855 O O . ILE A 1 387 ? 63.038 24.771 -65.623 1.00 83.38 387 ILE A O 1
ATOM 2859 N N . ILE A 1 388 ? 62.647 22.612 -65.124 1.00 78.00 388 ILE A N 1
ATOM 2860 C CA . ILE A 1 388 ? 61.432 22.834 -64.345 1.00 78.00 388 ILE A CA 1
ATOM 2861 C C . ILE A 1 388 ? 61.620 22.237 -62.958 1.00 78.00 388 ILE A C 1
ATOM 2863 O O . ILE A 1 388 ? 62.296 21.221 -62.791 1.00 78.00 388 ILE A O 1
ATOM 2867 N N . ALA A 1 389 ? 61.042 22.898 -61.958 1.00 69.06 389 ALA A N 1
ATOM 2868 C CA . ALA A 1 389 ? 61.073 22.390 -60.601 1.00 69.06 389 ALA A CA 1
ATOM 2869 C C . ALA A 1 389 ? 60.304 21.067 -60.529 1.00 69.06 389 ALA A C 1
ATOM 2871 O O . ALA A 1 389 ? 59.232 20.923 -61.117 1.00 69.06 389 ALA A O 1
ATOM 2872 N N . LYS A 1 390 ? 60.860 20.123 -59.772 1.00 65.50 390 LYS A N 1
ATOM 2873 C CA . LYS A 1 390 ? 60.146 18.936 -59.309 1.00 65.50 390 LYS A CA 1
ATOM 2874 C C . LYS A 1 390 ? 58.852 19.391 -58.590 1.00 65.50 390 LYS A C 1
ATOM 2876 O O . LYS A 1 390 ? 58.961 20.262 -57.721 1.00 65.50 390 LYS A O 1
ATOM 2881 N N . PRO A 1 391 ? 57.655 18.893 -58.956 1.00 60.25 391 PRO A N 1
ATOM 2882 C CA . PRO A 1 391 ? 56.388 19.316 -58.353 1.00 60.25 391 PRO A CA 1
ATOM 2883 C C . PRO A 1 391 ? 56.412 19.094 -56.841 1.00 60.25 391 PRO A C 1
ATOM 2885 O O . PRO A 1 391 ? 56.718 18.013 -56.375 1.00 60.25 391 PRO A O 1
ATOM 2888 N N . VAL A 1 392 ? 56.141 20.118 -56.039 1.00 53.22 392 VAL A N 1
ATOM 2889 C CA . VAL A 1 392 ? 56.201 19.983 -54.573 1.00 53.22 392 VAL A CA 1
ATOM 2890 C C . VAL A 1 392 ? 55.146 18.975 -54.096 1.00 53.22 392 VAL A C 1
ATOM 2892 O O . VAL A 1 392 ? 54.054 18.944 -54.662 1.00 53.22 392 VAL A O 1
ATOM 2895 N N . SER A 1 393 ? 55.470 18.165 -53.075 1.00 47.31 393 SER A N 1
ATOM 2896 C CA . SER A 1 393 ? 54.577 17.127 -52.523 1.00 47.31 393 SER A CA 1
ATOM 2897 C C . SER A 1 393 ? 53.122 17.592 -52.453 1.00 47.31 393 SER A C 1
ATOM 2899 O O . SER A 1 393 ? 52.827 18.593 -51.801 1.00 47.31 393 SER A O 1
ATOM 2901 N N . GLY A 1 394 ? 52.233 16.833 -53.098 1.00 49.59 394 GLY A N 1
ATOM 2902 C CA . GLY A 1 394 ? 50.784 17.036 -53.041 1.00 49.59 394 GLY A CA 1
ATOM 2903 C C . GLY A 1 394 ? 50.089 17.342 -54.370 1.00 49.59 394 GLY A C 1
ATOM 2904 O O . GLY A 1 394 ? 48.868 17.431 -54.360 1.00 49.59 394 GLY A O 1
ATOM 2905 N N . SER A 1 395 ? 50.803 17.490 -55.498 1.00 53.06 395 SER A N 1
ATOM 2906 C CA . SER A 1 395 ? 50.156 17.621 -56.823 1.00 53.06 395 SER A CA 1
ATOM 2907 C C . SER A 1 395 ? 50.420 16.464 -57.789 1.00 53.06 395 SER A C 1
ATOM 2909 O O . SER A 1 395 ? 49.590 16.226 -58.653 1.00 53.06 395 SER A O 1
ATOM 2911 N N . LEU A 1 396 ? 51.551 15.765 -57.663 1.00 55.97 396 LEU A N 1
ATOM 2912 C CA . LEU A 1 396 ? 51.928 14.583 -58.446 1.00 55.97 396 LEU A CA 1
ATOM 2913 C C . LEU A 1 396 ? 52.773 13.679 -57.543 1.00 55.97 396 LEU A C 1
ATOM 2915 O O . LEU A 1 396 ? 53.659 14.184 -56.845 1.00 55.97 396 LEU A O 1
ATOM 2919 N N . ASP A 1 397 ? 52.498 12.375 -57.522 1.00 63.88 397 ASP A N 1
ATOM 2920 C CA . ASP A 1 397 ? 53.341 11.426 -56.795 1.00 63.88 397 ASP A CA 1
ATOM 2921 C C . ASP A 1 397 ? 54.617 11.164 -57.606 1.00 63.88 397 ASP A C 1
ATOM 2923 O O . ASP A 1 397 ? 54.567 10.677 -58.730 1.00 63.88 397 ASP A O 1
ATOM 2927 N N . PHE A 1 398 ? 55.782 11.515 -57.058 1.00 66.75 398 PHE A N 1
ATOM 2928 C CA . PHE A 1 398 ? 57.068 11.382 -57.750 1.00 66.75 398 PHE A CA 1
ATOM 2929 C C . PHE A 1 398 ? 57.407 9.948 -58.147 1.00 66.75 398 PHE A C 1
ATOM 2931 O O . PHE A 1 398 ? 58.188 9.750 -59.077 1.00 66.75 398 PHE A O 1
ATOM 2938 N N . SER A 1 399 ? 56.819 8.974 -57.456 1.00 71.38 399 SER A N 1
ATOM 2939 C CA . SER A 1 399 ? 56.937 7.553 -57.772 1.00 71.38 399 SER A CA 1
ATOM 2940 C C . SER A 1 399 ? 56.488 7.233 -59.203 1.00 71.38 399 SER A C 1
ATOM 2942 O O . SER A 1 399 ? 57.060 6.350 -59.833 1.00 71.38 399 SER A O 1
ATOM 2944 N N . ILE A 1 400 ? 55.532 7.986 -59.767 1.00 79.00 400 ILE A N 1
ATOM 2945 C CA . ILE A 1 400 ? 55.043 7.742 -61.130 1.00 79.00 400 ILE A CA 1
ATOM 2946 C C . ILE A 1 400 ? 56.049 8.194 -62.199 1.00 79.00 400 ILE A C 1
ATOM 2948 O O . ILE A 1 400 ? 55.922 7.815 -63.361 1.00 79.00 400 ILE A O 1
ATOM 2952 N N . CYS A 1 401 ? 57.034 9.019 -61.823 1.00 81.25 401 CYS A N 1
ATOM 2953 C CA . CYS A 1 401 ? 58.053 9.561 -62.724 1.00 81.25 401 CYS A CA 1
ATOM 2954 C C . CYS A 1 401 ? 59.313 8.689 -62.808 1.00 81.25 401 CYS A C 1
ATOM 2956 O O . CYS A 1 401 ? 60.080 8.860 -63.750 1.00 81.25 401 CYS A O 1
ATOM 2958 N N . ASP A 1 402 ? 59.545 7.819 -61.825 1.00 84.06 402 ASP A N 1
ATOM 2959 C CA . ASP A 1 402 ? 60.682 6.897 -61.751 1.00 84.06 402 ASP A CA 1
ATOM 2960 C C . ASP A 1 402 ? 60.266 5.547 -62.348 1.00 84.06 402 ASP A C 1
ATOM 2962 O O . ASP A 1 402 ? 59.646 4.710 -61.692 1.00 84.06 402 ASP A O 1
ATOM 2966 N N . ILE A 1 403 ? 60.531 5.363 -63.641 1.00 83.62 403 ILE A N 1
ATOM 2967 C CA . ILE A 1 403 ? 60.087 4.171 -64.374 1.00 83.62 403 ILE A CA 1
ATOM 2968 C C . ILE A 1 403 ? 61.053 3.009 -64.170 1.00 83.62 403 ILE A C 1
ATOM 2970 O O . ILE A 1 403 ? 60.641 1.850 -64.274 1.00 83.62 403 ILE A O 1
ATOM 2974 N N . ASP A 1 404 ? 62.336 3.294 -63.934 1.00 83.44 404 ASP A N 1
ATOM 2975 C CA . ASP A 1 404 ? 63.343 2.254 -63.720 1.00 83.44 404 ASP A CA 1
ATOM 2976 C C . ASP A 1 404 ? 63.498 1.825 -62.253 1.00 83.44 404 ASP A C 1
ATOM 2978 O O . ASP A 1 404 ? 64.169 0.823 -61.983 1.00 83.44 404 ASP A O 1
ATOM 2982 N N . GLY A 1 405 ? 62.815 2.507 -61.328 1.00 80.62 405 GLY A N 1
ATOM 2983 C CA . GLY A 1 405 ? 62.781 2.184 -59.904 1.00 80.62 405 GLY A CA 1
ATOM 2984 C C . GLY A 1 405 ? 64.112 2.454 -59.208 1.00 80.62 405 GLY A C 1
ATOM 2985 O O . GLY A 1 405 ? 64.409 1.834 -58.181 1.00 80.62 405 GLY A O 1
ATOM 2986 N N . SER A 1 406 ? 64.951 3.319 -59.784 1.00 83.44 406 SER A N 1
ATOM 2987 C CA . SER A 1 406 ? 66.267 3.657 -59.239 1.00 83.44 406 SER A CA 1
ATOM 2988 C C . SER A 1 406 ? 66.195 4.570 -58.012 1.00 83.44 406 SER A C 1
ATOM 2990 O O . SER A 1 406 ? 67.179 4.683 -57.276 1.00 83.44 406 SER A O 1
ATOM 2992 N N . GLY A 1 407 ? 65.038 5.187 -57.762 1.00 79.12 407 GLY A N 1
ATOM 2993 C CA . GLY A 1 407 ? 64.807 6.194 -56.731 1.00 79.12 407 GLY A CA 1
ATOM 2994 C C . GLY A 1 407 ? 65.153 7.618 -57.176 1.00 79.12 407 GLY A C 1
ATOM 2995 O O . GLY A 1 407 ? 64.905 8.562 -56.421 1.00 79.12 407 GLY A O 1
ATOM 2996 N N . ASP A 1 408 ? 65.701 7.795 -58.384 1.00 82.56 408 ASP A N 1
ATOM 2997 C CA . ASP A 1 408 ? 66.127 9.079 -58.937 1.00 82.56 408 ASP A CA 1
ATOM 2998 C C . ASP A 1 408 ? 65.429 9.366 -60.270 1.00 82.56 408 ASP A C 1
ATOM 3000 O O . ASP A 1 408 ? 65.473 8.575 -61.197 1.00 82.56 408 ASP A O 1
ATOM 3004 N N . ILE A 1 409 ? 64.858 10.566 -60.417 1.00 83.06 409 ILE A N 1
ATOM 3005 C CA . ILE A 1 409 ? 64.256 10.999 -61.688 1.00 83.06 409 ILE A CA 1
ATOM 3006 C C . ILE A 1 409 ? 65.359 11.457 -62.647 1.00 83.06 409 ILE A C 1
ATOM 3008 O O . ILE A 1 409 ? 65.931 12.542 -62.476 1.00 83.06 409 ILE A O 1
ATOM 3012 N N . THR A 1 410 ? 65.627 10.664 -63.679 1.00 87.50 410 THR A N 1
ATOM 3013 C CA . THR A 1 410 ? 66.700 10.884 -64.650 1.00 87.50 410 THR A CA 1
ATOM 3014 C C . THR A 1 410 ? 66.192 11.010 -66.091 1.00 87.50 410 THR A C 1
ATOM 3016 O O . THR A 1 410 ? 65.020 10.829 -66.418 1.00 87.50 410 THR A O 1
ATOM 3019 N N . SER A 1 411 ? 67.107 11.319 -67.014 1.00 86.38 411 SER A N 1
ATOM 3020 C CA . SER A 1 411 ? 66.816 11.244 -68.448 1.00 86.38 411 SER A CA 1
ATOM 3021 C C . SER A 1 411 ? 66.502 9.818 -68.920 1.00 86.38 411 SER A C 1
ATOM 3023 O O . SER A 1 411 ? 65.942 9.662 -70.004 1.00 86.38 411 SER A O 1
ATOM 3025 N N . VAL A 1 412 ? 66.886 8.787 -68.153 1.00 88.38 412 VAL A N 1
ATOM 3026 C CA . VAL A 1 412 ? 66.557 7.387 -68.461 1.00 88.38 412 VAL A CA 1
ATOM 3027 C C . VAL A 1 412 ? 65.061 7.167 -68.288 1.00 88.38 412 VAL A C 1
ATOM 3029 O O . VAL A 1 412 ? 64.432 6.635 -69.199 1.00 88.38 412 VAL A O 1
ATOM 3032 N N . ASP A 1 413 ? 64.470 7.693 -67.219 1.00 86.94 413 ASP A N 1
ATOM 3033 C CA . ASP A 1 413 ? 63.028 7.630 -66.986 1.00 86.94 413 ASP A CA 1
ATOM 3034 C C . ASP A 1 413 ? 62.248 8.301 -68.105 1.00 86.94 413 ASP A C 1
ATOM 3036 O O . ASP A 1 413 ? 61.351 7.700 -68.686 1.00 86.94 413 ASP A O 1
ATOM 3040 N N . ALA A 1 414 ? 62.670 9.494 -68.529 1.00 86.94 414 ALA A N 1
ATOM 3041 C CA . ALA A 1 414 ? 62.072 10.168 -69.680 1.00 86.94 414 ALA A CA 1
ATOM 3042 C C . ALA A 1 414 ? 62.120 9.316 -70.965 1.00 86.94 414 ALA A C 1
ATOM 3044 O O . ALA A 1 414 ? 61.163 9.294 -71.743 1.00 86.94 414 ALA A O 1
ATOM 3045 N N . LEU A 1 415 ? 63.223 8.593 -71.199 1.00 88.38 415 LEU A N 1
ATOM 3046 C CA . LEU A 1 415 ? 63.355 7.681 -72.339 1.00 88.38 415 LEU A CA 1
ATOM 3047 C C . LEU A 1 415 ? 62.459 6.440 -72.204 1.00 88.38 415 LEU A C 1
ATOM 3049 O O . LEU A 1 415 ? 62.004 5.896 -73.212 1.00 88.38 415 LEU A O 1
ATOM 3053 N N . LEU A 1 416 ? 62.191 5.983 -70.984 1.00 87.19 416 LEU A N 1
ATOM 3054 C CA . LEU A 1 416 ? 61.275 4.874 -70.734 1.00 87.19 416 LEU A CA 1
ATOM 3055 C C . LEU A 1 416 ? 59.813 5.310 -70.876 1.00 87.19 416 LEU A C 1
ATOM 3057 O O . LEU A 1 416 ? 59.040 4.592 -71.511 1.00 87.19 416 LEU A O 1
ATOM 3061 N N . ILE A 1 417 ? 59.457 6.511 -70.413 1.00 86.81 417 ILE A N 1
ATOM 3062 C CA . ILE A 1 417 ? 58.127 7.105 -70.612 1.00 86.81 417 ILE A CA 1
ATOM 3063 C C . ILE A 1 417 ? 57.855 7.310 -72.104 1.00 86.81 417 ILE A C 1
ATOM 3065 O O . ILE A 1 417 ? 56.825 6.859 -72.597 1.00 86.81 417 ILE A O 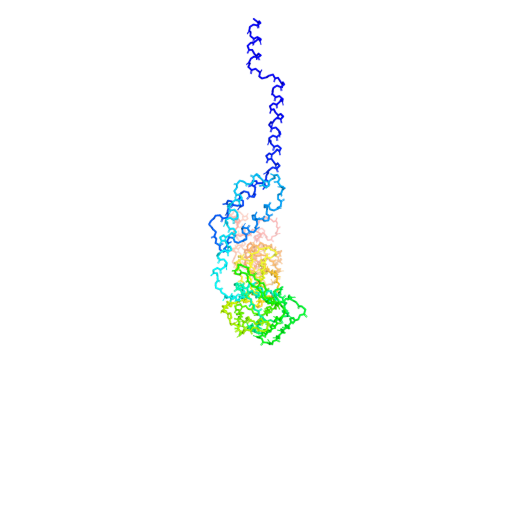1
ATOM 3069 N N . ILE A 1 418 ? 58.791 7.895 -72.870 1.00 87.25 418 ILE A N 1
ATOM 3070 C CA . ILE A 1 418 ? 58.570 8.102 -74.315 1.00 87.25 418 ILE A CA 1
ATOM 3071 C C . ILE A 1 418 ? 58.469 6.770 -75.060 1.00 87.25 418 ILE A C 1
ATOM 3073 O O . ILE A 1 418 ? 57.705 6.645 -76.015 1.00 87.25 418 ILE A O 1
ATOM 3077 N N . ARG A 1 419 ? 59.210 5.747 -74.615 1.00 87.38 419 ARG A N 1
ATOM 3078 C CA . ARG A 1 419 ? 59.101 4.396 -75.165 1.00 87.38 419 ARG A CA 1
ATOM 3079 C C . ARG A 1 419 ? 57.732 3.787 -74.875 1.00 87.38 419 ARG A C 1
ATOM 3081 O O . ARG A 1 419 ? 57.162 3.202 -75.790 1.00 87.38 419 ARG A O 1
ATOM 3088 N N . LYS A 1 420 ? 57.216 3.933 -73.652 1.00 83.75 420 LYS A N 1
ATOM 3089 C CA . LYS A 1 420 ? 55.875 3.478 -73.262 1.00 83.75 420 LYS A CA 1
ATOM 3090 C C . LYS A 1 420 ? 54.802 4.195 -74.089 1.00 83.75 420 LYS A C 1
ATOM 3092 O O . LYS A 1 420 ? 54.009 3.519 -74.731 1.00 83.75 420 LYS A O 1
ATOM 3097 N N . ALA A 1 421 ? 54.881 5.523 -74.203 1.00 83.88 421 ALA A N 1
ATOM 3098 C CA . ALA A 1 421 ? 53.978 6.346 -75.014 1.00 83.88 421 ALA A CA 1
ATOM 3099 C C . ALA A 1 421 ? 53.937 5.939 -76.499 1.00 83.88 421 ALA A C 1
ATOM 3101 O O . ALA A 1 421 ? 52.877 5.931 -77.120 1.00 83.88 421 ALA A O 1
ATOM 3102 N N . MET A 1 422 ? 55.087 5.577 -77.082 1.00 82.31 422 MET A N 1
ATOM 3103 C CA . MET A 1 422 ? 55.180 5.108 -78.474 1.00 82.31 422 MET A CA 1
ATOM 3104 C C . MET A 1 422 ? 54.686 3.669 -78.681 1.00 82.31 422 MET A C 1
ATOM 3106 O O . MET A 1 422 ? 54.483 3.267 -79.822 1.00 82.31 422 MET A O 1
ATOM 3110 N N . GLN A 1 423 ? 54.559 2.872 -77.617 1.00 76.00 423 GLN A N 1
ATOM 3111 C CA . GLN A 1 423 ? 54.029 1.505 -77.680 1.00 76.00 423 GLN A CA 1
ATOM 3112 C C . GLN A 1 423 ? 52.505 1.462 -77.520 1.00 76.00 423 GLN A C 1
ATOM 3114 O O . GLN A 1 423 ? 51.882 0.495 -77.951 1.00 76.00 423 GLN A O 1
ATOM 3119 N N . SER A 1 424 ? 51.925 2.485 -76.890 1.00 61.88 424 SER A N 1
ATOM 3120 C CA . SER A 1 424 ? 50.485 2.653 -76.674 1.00 61.88 424 SER A CA 1
ATOM 3121 C C . SER A 1 424 ? 49.765 3.460 -77.767 1.00 61.88 424 SER A C 1
ATOM 3123 O O . SER A 1 424 ? 48.536 3.497 -77.757 1.00 61.88 424 SER A O 1
ATOM 3125 N N . ALA A 1 425 ? 50.506 4.101 -78.680 1.00 55.38 425 ALA A N 1
ATOM 3126 C CA . ALA A 1 425 ? 50.005 4.804 -79.872 1.00 55.38 425 ALA A CA 1
ATOM 3127 C C . ALA A 1 425 ? 49.930 3.871 -81.089 1.00 55.38 425 ALA A C 1
ATOM 3129 O O . ALA A 1 425 ? 48.998 4.052 -81.909 1.00 55.38 425 ALA A O 1
#

Secondary structure (DSSP, 8-state):
-HHHHHHHTTTS--HHHHHHHHHHHHHHHHHHHHTHHHHHHHHHHHHT-S--GGGHHHHHHHHHHHHTS-HHHHTT-TTHHHHHHHHHHHHHHHHHS-BEEEEE--EEEEETT-EEEEEEEEESEEEESEEEEEEE--TTTEEEEEEEE-TTTS--TT-EEEEEEETTEEEEEEE-SSS-EEEESS--EEEEEEEE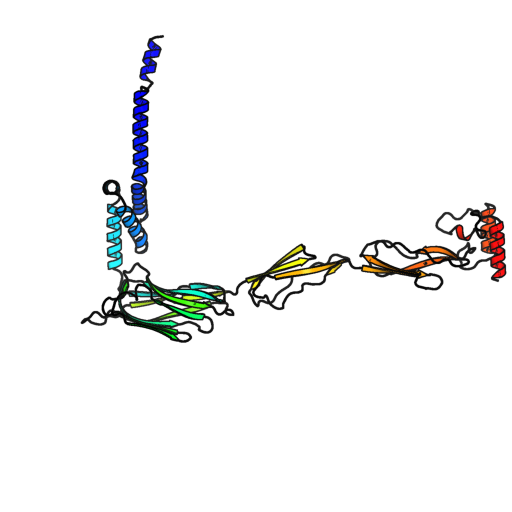EEPTT--EEEEEEEEEEEEEE--TTS--EE-EEEEE-EEEEEE--EEEEEEEETTEEEEEEEEETTPBP-PPP--PPTTEEE------SB--SS-EEEEE-EEE-EEEEEEEETTT--EEEEEEEETT---PPPPPPP-TTEEEEEESS--SS--S-EEEEEEEEETT-SS-SSS--HHHHHHHHHHHTTSSPPPPTTSS-GGGG-SS-SSS--HHHHHHHHHHHHHH-

Sequence (425 aa):
PASAMNAATAIYASQEDVNAAAAVLQQLEDEYQQNAPVRDVMAKISAIGEVSLESASAIAEARQAYDALTAEQQALVSNYDVLTAAEETLRILIEELPVSASFSAPEITALSGQQVEIPVTVSGKFEAHTLEMHIGYDSTKLTVNEVVPGAILENTSMNVIDFTTTPGTIYVGALCADAPMTGNGIDENVLLTVKATVNPEFSGTTPVNVDVNRFVNLPVGGTVTDIEVHTTNGSVNASLPEYTLTYTVNGEFYAEQTYAVGAAITVPEYTVPEGYTFSGWVVPETMPAEDLTVDAVLSINVYTVTFVDGLDGSAIAEVSVEHGSNVTAPDAPAHDGYVFTGWNGSLVNVTENRTVTAEYSLLGDVDGDGVVTSADALTVLRMSLGIIAKPVSGSLDFSICDIDGSGDITSVDALLIIRKAMQSA

pLDDT: mean 89.48, std 11.24, range [44.78, 98.44]